Protein AF-A0A8H7IUU9-F1 (afdb_monomer_lite)

Secondary structure (DSSP, 8-state):
-----------------HHHHHHHHHHHHHTT-S-------------PPPP---------------------------------PPPPPP---PEEEEEEEEETTEEEEEE---S---TTT--HHHHHHHHHHHHHHHHHH---SGGGHHHHHHHHHHHHHHTS-HHHHHHHHSPP--HHHHHHHHTT-S-EEEEE-TTTS-HHHHHHHHHHHHHTTHHHHHHHHHHHHHHHHHHGGGGG-SSS--HHHHHHHHHHHHHHHHHHHHHHHHHHHHTT-SEEEE-HHHHHHHHHHHHSSSHHHHHHSPPPPHHHHHHHHHHHHHHTTTTTS--B-S-TTHHHHHHHHHT-HHHHHHHHHHHHHHHHHHHHHHHHHHHHHHHHHHHHSSTT--TTTSS-HHHHHHHHHHHHHHHHHHHHHHHHHHTT-

Organism: NCBI:txid205686

Foldseek 3Di:
DDDDDDDDDDDDDDDDDPVVVVVVVVVVVVVVDDDDDDDDDDDDDDDDDDDDDDDDDDDDDDDDDDDDDDDDDDDDDDDDDDDDDDDPDPPLDAKEWEWEPQWLPDTFIATDDDPDPDPVPDDPVRVVVVVVVVVLVVLCVDPPAVPSVSVVLSVVVVVVVLPPALLLVNLLNADFDDPVVLVCLVVVSHAYEYEYACLSDPPVCPLVNLLCSLPVCLVVLVVLLVVLVVCLVVLVVCCPDPRHHSSVNVVSVVSNVSSVSSNRSSPVSVSQSVSVDDDYDYDPLNLQLLLLCQVDVDLVCSVVDDGDDPVSSNVSSVVSCVVCVNVVATGGSGDLSSLVVVCVSVVNVVSSVSSNSNNVVSVVVNVVVVVVVVVVQVVQCVVVVHNPAGPVRPDPPVVVVVVVVVVVVVVVVVVVVVVVVVVVD

Sequence (425 aa):
MGAAKQAWPTRAGGRLSKVELLKALHSDVIARLAPVGTVRTALQLRTPIPALASAVTAPAIVKNLPRHRLGAKEHVSPSSGLTPASPPAPLQSTMRLFLLPISTRRSLVYCEKLHEKAPKDRSILDKLTLKANETWAAWEKDEKAVGNWKKKVTFYGNHALKRIPYEEWGLKTLPTLTDRRKQDIIDGKAKHEILFPGRYLKQERVTEILTKLAQERQGMHRSKLIWSVVIMPFTAPFMLVPVIPNLPFFYVLYRAWSHWKALTGSKYLEFLLKHNQPKPNPSWALDEAYTAGLMYPTRNISRAAPRPTEEEADKVSGVVHQQTNNESEDVMVLQRWNGKLIAEQFDLPDMEVEIERAVEQVENSIEKKEKLMEQKIEQEKAATGTPDQRAKDALPDHIMHKIHDEAELVAERAKEAHAKEAAKH

InterPro domains:
  IPR018786 Mitochondrial K+-H+ exchange-related [PF10173] (96-273)
  IPR018786 Mitochondrial K+-H+ exchange-related [PTHR28062] (94-370)

Structure (mmCIF, N/CA/C/O backbone):
data_AF-A0A8H7IUU9-F1
#
_entry.id   AF-A0A8H7IUU9-F1
#
loop_
_atom_site.group_PDB
_atom_site.id
_atom_site.type_symbol
_atom_site.label_atom_id
_atom_site.label_alt_id
_atom_site.label_comp_id
_atom_site.label_asym_id
_atom_site.label_entity_id
_atom_site.label_seq_id
_atom_site.pdbx_PDB_ins_code
_atom_site.Cartn_x
_atom_site.Cartn_y
_atom_site.Cartn_z
_atom_site.occupancy
_atom_site.B_iso_or_equiv
_atom_site.auth_seq_id
_atom_site.auth_comp_id
_atom_site.auth_asym_id
_atom_site.auth_atom_id
_atom_site.pdbx_PDB_model_num
ATOM 1 N N . MET A 1 1 ? 6.268 39.629 -66.786 1.00 38.69 1 MET A N 1
ATOM 2 C CA . MET A 1 1 ? 5.569 40.850 -66.322 1.00 38.69 1 MET A CA 1
ATOM 3 C C . MET A 1 1 ? 4.126 40.482 -66.025 1.00 38.69 1 MET A C 1
ATOM 5 O O . MET A 1 1 ? 3.525 39.836 -66.868 1.00 38.69 1 MET A O 1
ATOM 9 N N . GLY A 1 2 ? 3.600 40.849 -64.854 1.00 31.50 2 GLY A N 1
ATOM 10 C CA . GLY A 1 2 ? 2.181 40.667 -64.514 1.00 31.50 2 GLY A CA 1
ATOM 11 C C . GLY A 1 2 ? 1.964 40.094 -63.116 1.00 31.50 2 GLY A C 1
ATOM 12 O O . GLY A 1 2 ? 1.909 38.884 -62.941 1.00 31.50 2 GLY A O 1
ATOM 13 N N . ALA A 1 3 ? 1.875 40.979 -62.126 1.00 34.16 3 ALA A N 1
ATOM 14 C CA . ALA A 1 3 ? 1.545 40.668 -60.742 1.00 34.16 3 ALA A CA 1
ATOM 15 C C . ALA A 1 3 ? 0.029 40.493 -60.552 1.00 34.16 3 ALA A C 1
ATOM 17 O O . ALA A 1 3 ? -0.749 41.247 -61.131 1.00 34.16 3 ALA A O 1
ATOM 18 N N . ALA A 1 4 ? -0.379 39.597 -59.652 1.00 30.77 4 ALA A N 1
ATOM 19 C CA . ALA A 1 4 ? -1.691 39.649 -59.011 1.00 30.77 4 ALA A CA 1
ATOM 20 C C . ALA A 1 4 ? -1.559 39.203 -57.547 1.00 30.77 4 ALA A C 1
ATOM 22 O O . ALA A 1 4 ? -1.267 38.049 -57.242 1.00 30.77 4 ALA A O 1
ATOM 23 N N . LYS A 1 5 ? -1.725 40.177 -56.648 1.00 37.88 5 LYS A N 1
ATOM 24 C CA . LYS A 1 5 ? -1.805 40.023 -55.193 1.00 37.88 5 LYS A CA 1
ATOM 25 C C . LYS A 1 5 ? -3.133 39.347 -54.830 1.00 37.88 5 LYS A C 1
ATOM 27 O O . LYS A 1 5 ? -4.173 39.795 -55.302 1.00 37.88 5 LYS A O 1
ATOM 32 N N . GLN A 1 6 ? -3.115 38.371 -53.923 1.00 31.78 6 GLN A N 1
ATOM 33 C CA . GLN A 1 6 ? -4.290 38.027 -53.118 1.00 31.78 6 GLN A CA 1
ATOM 34 C C . GLN A 1 6 ? -3.985 38.277 -51.643 1.00 31.78 6 GLN A C 1
ATOM 36 O O . GLN A 1 6 ? -2.957 37.864 -51.109 1.00 31.78 6 GLN A O 1
ATOM 41 N N . ALA A 1 7 ? -4.866 39.074 -51.048 1.00 29.95 7 ALA A N 1
ATOM 42 C CA . ALA A 1 7 ? -4.756 39.668 -49.734 1.00 29.95 7 ALA A CA 1
ATOM 43 C C . ALA A 1 7 ? -5.131 38.678 -48.625 1.00 29.95 7 ALA A C 1
ATOM 45 O O . ALA A 1 7 ? -6.061 37.887 -48.761 1.00 29.95 7 ALA A O 1
ATOM 46 N N . TRP A 1 8 ? -4.425 38.783 -47.503 1.00 26.30 8 TRP A N 1
ATOM 47 C CA . TRP A 1 8 ? -4.812 38.182 -46.232 1.00 26.30 8 TRP A CA 1
ATOM 48 C C . TRP A 1 8 ? -5.931 39.015 -45.593 1.00 26.30 8 TRP A C 1
ATOM 50 O O . TRP A 1 8 ? -5.813 40.243 -45.575 1.00 26.30 8 TRP A O 1
ATOM 60 N N . PRO A 1 9 ? -6.984 38.405 -45.021 1.00 31.05 9 PRO A N 1
ATOM 61 C CA . PRO A 1 9 ? -7.941 39.151 -44.226 1.00 31.05 9 PRO A CA 1
ATOM 62 C C . PRO A 1 9 ? -7.346 39.439 -42.843 1.00 31.05 9 PRO A C 1
ATOM 64 O O . PRO A 1 9 ? -7.138 38.549 -42.019 1.00 31.05 9 PRO A O 1
ATOM 67 N N . THR A 1 10 ? -7.101 40.717 -42.585 1.00 37.69 10 THR A N 1
ATOM 68 C CA . THR A 1 10 ? -6.959 41.299 -41.252 1.00 37.69 10 THR A CA 1
ATOM 69 C C . THR A 1 10 ? -8.236 41.026 -40.456 1.00 37.69 10 THR A C 1
ATOM 71 O O . THR A 1 10 ? -9.319 41.461 -40.850 1.00 37.69 10 THR A O 1
ATOM 74 N N . ARG A 1 11 ? -8.132 40.325 -39.319 1.00 32.38 11 ARG A N 1
ATOM 75 C CA . ARG A 1 11 ? -9.240 40.198 -38.362 1.00 32.38 11 ARG A CA 1
ATOM 76 C C . ARG A 1 11 ? -8.805 40.612 -36.960 1.00 32.38 11 ARG A C 1
ATOM 78 O O . ARG A 1 11 ? -7.827 40.112 -36.418 1.00 32.38 11 ARG A O 1
ATOM 85 N N . ALA A 1 12 ? -9.575 41.576 -36.467 1.00 32.44 12 ALA A N 1
ATOM 86 C CA . ALA A 1 12 ? -9.618 42.220 -35.166 1.00 32.44 12 ALA A CA 1
ATOM 87 C C . ALA A 1 12 ? -9.084 41.413 -33.971 1.00 32.44 12 ALA A C 1
ATOM 89 O O . ALA A 1 12 ? -9.418 40.246 -33.769 1.00 32.44 12 ALA A O 1
ATOM 90 N N . GLY A 1 13 ? -8.319 42.110 -33.129 1.00 40.31 13 GLY A N 1
ATOM 91 C CA . GLY A 1 13 ? -7.911 41.645 -31.815 1.00 40.31 13 GLY A CA 1
ATOM 92 C C . GLY A 1 13 ? -9.108 41.466 -30.883 1.00 40.31 13 GLY A C 1
ATOM 93 O O . GLY A 1 13 ? -9.744 42.432 -30.474 1.00 40.31 13 GLY A O 1
ATOM 94 N N . GLY A 1 14 ? -9.359 40.216 -30.512 1.00 37.16 14 GLY A N 1
ATOM 95 C CA . GLY A 1 14 ? -10.137 39.820 -29.347 1.00 37.16 14 GLY A CA 1
ATOM 96 C C . GLY A 1 14 ? -9.341 38.750 -28.611 1.00 37.16 14 GLY A C 1
ATOM 97 O O . GLY A 1 14 ? -8.992 37.721 -29.186 1.00 37.16 14 GLY A O 1
ATOM 98 N N . ARG A 1 15 ? -8.970 39.016 -27.358 1.00 42.84 15 ARG A N 1
ATOM 99 C CA . ARG A 1 15 ? -8.184 38.100 -26.527 1.00 42.84 15 ARG A CA 1
ATOM 100 C C . ARG A 1 15 ? -9.102 36.949 -26.092 1.00 42.84 15 ARG A C 1
ATOM 102 O O . ARG A 1 15 ? -9.848 37.102 -25.134 1.00 42.84 15 ARG A O 1
ATOM 109 N N . LEU A 1 16 ? -9.072 35.830 -26.819 1.00 46.91 16 LEU A N 1
ATOM 110 C CA . LEU A 1 16 ? -9.820 34.617 -26.466 1.00 46.91 16 LEU A CA 1
ATOM 111 C C . LEU A 1 16 ? -9.411 34.129 -25.072 1.00 46.91 16 LEU A C 1
ATOM 113 O O . LEU A 1 16 ? -8.223 34.075 -24.735 1.00 46.91 16 LEU A O 1
ATOM 117 N N . SER A 1 17 ? -10.398 33.780 -24.251 1.00 56.88 17 SER A N 1
ATOM 118 C CA . SER A 1 17 ? -10.149 33.279 -22.900 1.00 56.88 17 SER A CA 1
ATOM 119 C C . SER A 1 17 ? -9.557 31.861 -22.955 1.00 56.88 17 SER A C 1
ATOM 121 O O . SER A 1 17 ? -9.842 31.083 -23.868 1.00 56.88 17 SER A O 1
ATOM 123 N N . LYS A 1 18 ? -8.747 31.473 -21.954 1.00 46.78 18 LYS A N 1
ATOM 124 C CA . LYS A 1 18 ? -8.151 30.118 -21.860 1.00 46.78 18 LYS A CA 1
ATOM 125 C C . LYS A 1 18 ? -9.188 28.990 -21.983 1.00 46.78 18 LYS A C 1
ATOM 127 O O . LYS A 1 18 ? -8.843 27.899 -22.426 1.00 46.78 18 LYS A O 1
ATOM 132 N N . VAL A 1 19 ? -10.441 29.254 -21.612 1.00 48.69 19 VAL A N 1
ATOM 133 C CA . VAL A 1 19 ? -11.549 28.291 -21.666 1.00 48.69 19 VAL A CA 1
ATOM 134 C C . VAL A 1 19 ? -11.991 28.017 -23.107 1.00 48.69 19 VAL A C 1
ATOM 136 O O . VAL A 1 19 ? -12.307 26.878 -23.440 1.00 48.69 19 VAL A O 1
ATOM 139 N N . GLU A 1 20 ? -11.958 29.015 -23.989 1.00 47.06 20 GLU A N 1
ATOM 140 C CA . GLU A 1 20 ? -12.340 28.860 -25.401 1.00 47.06 20 GLU A CA 1
ATOM 141 C C . GLU A 1 20 ? -11.256 28.141 -26.210 1.00 47.06 20 GLU A C 1
ATOM 143 O O . GLU A 1 20 ? -11.569 27.284 -27.034 1.00 47.06 20 GLU A O 1
ATOM 148 N N . LEU A 1 21 ? -9.982 28.388 -25.889 1.00 45.84 21 LEU A N 1
ATOM 149 C CA . LEU A 1 21 ? -8.843 27.635 -26.428 1.00 45.84 21 LEU A CA 1
ATOM 150 C C . LEU A 1 21 ? -8.890 26.152 -26.022 1.00 45.84 21 LEU A C 1
ATOM 152 O O . LEU A 1 21 ? -8.619 25.275 -26.842 1.00 45.84 21 LEU A O 1
ATOM 156 N N . LEU A 1 22 ? -9.295 25.860 -24.782 1.00 41.22 22 LEU A N 1
ATOM 157 C CA . LEU A 1 22 ? -9.489 24.491 -24.294 1.00 41.22 22 LEU A CA 1
ATOM 158 C C . LEU A 1 22 ? -10.688 23.796 -24.950 1.00 41.22 22 LEU A C 1
ATOM 160 O O . LEU A 1 22 ? -10.595 22.609 -25.244 1.00 41.22 22 LEU A O 1
ATOM 164 N N . LYS A 1 23 ? -11.783 24.516 -25.230 1.00 42.66 23 LYS A N 1
ATOM 165 C CA . LYS A 1 23 ? -12.945 23.969 -25.952 1.00 42.66 23 LYS A CA 1
ATOM 166 C C . LYS A 1 23 ? -12.630 23.671 -27.424 1.00 42.66 23 LYS A C 1
ATOM 168 O O . LYS A 1 23 ? -13.038 22.622 -27.916 1.00 42.66 23 LYS A O 1
ATOM 173 N N . ALA A 1 24 ? -11.852 24.525 -28.092 1.00 42.91 24 ALA A N 1
ATOM 174 C CA . ALA A 1 24 ? -11.412 24.297 -29.471 1.00 42.91 24 ALA A CA 1
ATOM 175 C C . ALA A 1 24 ? -10.480 23.073 -29.591 1.00 42.91 24 ALA A C 1
ATOM 177 O O . ALA A 1 24 ? -10.684 22.224 -30.456 1.00 42.91 24 ALA A O 1
ATOM 178 N N . LEU A 1 25 ? -9.529 22.913 -28.660 1.00 40.50 25 LEU A N 1
ATOM 179 C CA . LEU A 1 25 ? -8.649 21.737 -28.597 1.00 40.50 25 LEU A CA 1
ATOM 180 C C . LEU A 1 25 ? -9.401 20.440 -28.251 1.00 40.50 25 LEU A C 1
ATOM 182 O O . LEU A 1 25 ? -9.040 19.377 -28.749 1.00 40.50 25 LEU A O 1
ATOM 186 N N . HIS A 1 26 ? -10.454 20.507 -27.430 1.00 40.34 26 HIS A N 1
ATOM 187 C CA . HIS A 1 26 ? -11.265 19.331 -27.095 1.00 40.34 26 HIS A CA 1
ATOM 188 C C . HIS A 1 26 ? -12.123 18.859 -28.281 1.00 40.34 26 HIS A C 1
ATOM 190 O O . HIS A 1 26 ? -12.257 17.656 -28.496 1.00 40.34 26 HIS A O 1
ATOM 196 N N . SER A 1 27 ? -12.665 19.791 -29.074 1.00 39.28 27 SER A N 1
ATOM 197 C CA . SER A 1 27 ? -13.490 19.485 -30.252 1.00 39.28 27 SER A CA 1
ATOM 198 C C . SER A 1 27 ? -12.691 18.796 -31.366 1.00 39.28 27 SER A C 1
ATOM 200 O O . SER A 1 27 ? -13.155 17.806 -31.930 1.00 39.28 27 SER A O 1
ATOM 202 N N . ASP A 1 28 ? -11.467 19.256 -31.644 1.00 35.97 28 ASP A N 1
ATOM 203 C CA . ASP A 1 28 ? -10.616 18.680 -32.700 1.00 35.97 28 ASP A CA 1
ATOM 204 C C . ASP A 1 28 ? -10.069 17.285 -32.352 1.00 35.97 28 ASP A C 1
ATOM 206 O O . ASP A 1 28 ? -9.815 16.467 -33.239 1.00 35.97 28 ASP A O 1
ATOM 210 N N . VAL A 1 29 ? -9.915 16.982 -31.058 1.00 37.00 29 VAL A N 1
ATOM 211 C CA . VAL A 1 29 ? -9.487 15.655 -30.584 1.00 37.00 29 VAL A CA 1
ATOM 212 C C . VAL A 1 29 ? -10.639 14.648 -30.633 1.00 37.00 29 VAL A C 1
ATOM 214 O O . VAL A 1 29 ? -10.416 13.484 -30.968 1.00 37.00 29 VAL A O 1
ATOM 217 N N . ILE A 1 30 ? -11.874 15.087 -30.373 1.00 36.03 30 ILE A N 1
ATOM 218 C CA . ILE A 1 30 ? -13.068 14.231 -30.442 1.00 36.03 30 ILE A CA 1
ATOM 219 C C . ILE A 1 30 ? -13.461 13.942 -31.902 1.00 36.03 30 ILE A C 1
ATOM 221 O O . ILE A 1 30 ? -13.838 12.815 -32.216 1.00 36.03 30 ILE A O 1
ATOM 225 N N . ALA A 1 31 ? -13.275 14.891 -32.826 1.00 34.00 31 ALA A N 1
ATOM 226 C CA . ALA A 1 31 ? -13.573 14.690 -34.250 1.00 34.00 31 ALA A CA 1
ATOM 227 C C . ALA A 1 31 ? -12.638 13.686 -34.965 1.00 34.00 31 ALA A C 1
ATOM 229 O O . ALA A 1 31 ? -12.952 13.228 -36.062 1.00 34.00 31 ALA A O 1
ATOM 230 N N . ARG A 1 32 ? -11.502 13.309 -34.357 1.00 35.53 32 ARG A N 1
ATOM 231 C CA . ARG A 1 32 ? -10.533 12.347 -34.923 1.00 35.53 32 ARG A CA 1
ATOM 232 C C . ARG A 1 32 ? -10.661 10.918 -34.385 1.00 35.53 32 ARG A C 1
ATOM 234 O O . ARG A 1 32 ? -9.835 10.075 -34.729 1.00 35.53 32 ARG A O 1
ATOM 241 N N . LEU A 1 33 ? -11.670 10.622 -33.562 1.00 34.47 33 LEU A N 1
ATOM 242 C CA . LEU A 1 33 ? -11.835 9.310 -32.929 1.00 34.47 33 LEU A CA 1
ATOM 243 C C . LEU A 1 33 ? -13.254 8.746 -33.116 1.00 34.47 33 LEU A C 1
ATOM 245 O O . LEU A 1 33 ? -14.050 8.724 -32.184 1.00 34.47 33 LEU A O 1
ATOM 249 N N . ALA A 1 34 ? -13.543 8.233 -34.317 1.00 29.06 34 ALA A N 1
ATOM 250 C CA . ALA A 1 34 ? -14.611 7.258 -34.596 1.00 29.06 34 ALA A CA 1
ATOM 251 C C . ALA A 1 34 ? -14.269 6.477 -35.900 1.00 29.06 34 ALA A C 1
ATOM 253 O O . ALA A 1 34 ? -13.427 6.941 -36.667 1.00 29.06 34 ALA A O 1
ATOM 254 N N . PRO A 1 35 ? -14.791 5.256 -36.133 1.00 40.00 35 PRO A N 1
ATOM 255 C CA . PRO A 1 35 ? -13.982 4.038 -36.127 1.00 40.00 35 PRO A CA 1
ATOM 256 C C . PRO A 1 35 ? -13.711 3.472 -37.529 1.00 40.00 35 PRO A C 1
ATOM 258 O O . PRO A 1 35 ? -14.580 3.480 -38.395 1.00 40.00 35 PRO A O 1
ATOM 261 N N . VAL A 1 36 ? -12.533 2.875 -37.729 1.00 30.84 36 VAL A N 1
ATOM 262 C CA . VAL A 1 36 ? -12.233 2.082 -38.931 1.00 30.84 36 VAL A CA 1
ATOM 263 C C . VAL A 1 36 ? -11.825 0.670 -38.522 1.00 30.84 36 VAL A C 1
ATOM 265 O O . VAL A 1 36 ? -10.757 0.451 -37.961 1.00 30.84 36 VAL A O 1
ATOM 268 N N . GLY A 1 37 ? -12.725 -0.270 -38.815 1.00 27.09 37 GLY A N 1
ATOM 269 C CA . GLY A 1 37 ? -12.422 -1.421 -39.664 1.00 27.09 37 GLY A CA 1
ATOM 270 C C . GLY A 1 37 ? -11.444 -2.472 -39.144 1.00 27.09 37 GLY A C 1
ATOM 271 O O . GLY A 1 37 ? -10.230 -2.331 -39.230 1.00 27.09 37 GLY A O 1
ATOM 272 N N . THR A 1 38 ? -12.018 -3.600 -38.739 1.00 30.88 38 THR A N 1
ATOM 273 C CA . THR A 1 38 ? -11.440 -4.947 -38.691 1.00 30.88 38 THR A CA 1
ATOM 274 C C . THR A 1 38 ? -10.398 -5.217 -39.785 1.00 30.88 38 THR A C 1
ATOM 276 O O . THR A 1 38 ? -10.746 -5.272 -40.961 1.00 30.88 38 THR A O 1
ATOM 279 N N . VAL A 1 39 ? -9.155 -5.527 -39.399 1.00 26.92 39 VAL A N 1
ATOM 280 C CA . VAL A 1 39 ? -8.237 -6.321 -40.232 1.00 26.92 39 VAL A CA 1
ATOM 281 C C . VAL A 1 39 ? -7.578 -7.390 -39.368 1.00 26.92 39 VAL A C 1
ATOM 283 O O . VAL A 1 39 ? -6.840 -7.123 -38.421 1.00 26.92 39 VAL A O 1
ATOM 286 N N . ARG A 1 40 ? -7.911 -8.631 -39.709 1.00 29.67 40 ARG A N 1
ATOM 287 C CA . ARG A 1 40 ? -7.372 -9.876 -39.180 1.00 29.67 40 ARG A CA 1
ATOM 288 C C . ARG A 1 40 ? -6.117 -10.205 -39.985 1.00 29.67 40 ARG A C 1
ATOM 290 O O . ARG A 1 40 ? -6.247 -10.615 -41.132 1.00 29.67 40 ARG A O 1
ATOM 297 N N . THR A 1 41 ? -4.936 -10.099 -39.381 1.00 25.69 41 THR A N 1
ATOM 298 C CA . THR A 1 41 ? -3.716 -10.668 -39.969 1.00 25.69 41 THR A CA 1
ATOM 299 C C . THR A 1 41 ? -2.896 -11.350 -38.887 1.00 25.69 41 THR A C 1
ATOM 301 O O . THR A 1 41 ? -2.405 -10.725 -37.950 1.00 25.69 41 THR A O 1
ATOM 304 N N . ALA A 1 42 ? -2.803 -12.670 -39.010 1.00 28.34 42 ALA A N 1
ATOM 305 C CA . ALA A 1 42 ? -1.889 -13.503 -38.258 1.00 28.34 42 ALA A CA 1
ATOM 306 C C . ALA A 1 42 ? -0.445 -13.176 -38.660 1.00 28.34 42 ALA A C 1
ATOM 308 O O . ALA A 1 42 ? -0.135 -13.124 -39.847 1.00 28.34 42 ALA A O 1
ATOM 309 N N . LEU A 1 43 ? 0.443 -13.022 -37.678 1.00 25.06 43 LEU A N 1
ATOM 310 C CA . LEU A 1 43 ? 1.877 -13.134 -37.907 1.00 25.06 43 LEU A CA 1
ATOM 311 C C . LEU A 1 43 ? 2.513 -13.864 -36.722 1.00 25.06 43 LEU A C 1
ATOM 313 O O . LEU A 1 43 ? 2.716 -13.311 -35.642 1.00 25.06 43 LEU A O 1
ATOM 317 N N . GLN A 1 44 ? 2.780 -15.150 -36.938 1.00 28.81 44 GLN A N 1
ATOM 318 C CA . GLN A 1 44 ? 3.748 -15.908 -36.162 1.00 28.81 44 GLN A CA 1
ATOM 319 C C . GLN A 1 44 ? 5.127 -15.290 -36.399 1.00 28.81 44 GLN A C 1
ATOM 321 O O . GLN A 1 44 ? 5.611 -15.310 -37.526 1.00 28.81 44 GLN A O 1
ATOM 326 N N . LEU A 1 45 ? 5.786 -14.804 -35.349 1.00 25.84 45 LEU A N 1
ATOM 327 C CA . LEU A 1 45 ? 7.234 -14.622 -35.357 1.00 25.84 45 LEU A CA 1
ATOM 328 C C . LEU A 1 45 ? 7.815 -15.199 -34.071 1.00 25.84 45 LEU A C 1
ATOM 330 O O . LEU A 1 45 ? 7.563 -14.750 -32.955 1.00 25.84 45 LEU A O 1
ATOM 334 N N . ARG A 1 46 ? 8.557 -16.277 -34.292 1.00 26.00 46 ARG A N 1
ATOM 335 C CA . ARG A 1 46 ? 9.279 -17.104 -33.345 1.00 26.00 46 ARG A CA 1
ATOM 336 C C . ARG A 1 46 ? 10.752 -16.744 -33.503 1.00 26.00 46 ARG A C 1
ATOM 338 O O . ARG A 1 46 ? 11.389 -17.339 -34.355 1.00 26.00 46 ARG A O 1
ATOM 345 N N . THR A 1 47 ? 11.289 -15.817 -32.711 1.00 27.17 47 THR A N 1
ATOM 346 C CA . THR A 1 47 ? 12.742 -15.695 -32.468 1.00 27.17 47 THR A CA 1
ATOM 347 C C . THR A 1 47 ? 13.031 -14.953 -31.151 1.00 27.17 47 THR A C 1
ATOM 349 O O . THR A 1 47 ? 12.255 -14.086 -30.747 1.00 27.17 47 THR A O 1
ATOM 352 N N . PRO A 1 48 ? 14.110 -15.326 -30.434 1.00 27.38 48 PRO A N 1
ATOM 353 C CA . PRO A 1 48 ? 14.404 -14.853 -29.082 1.00 27.38 48 PRO A CA 1
ATOM 354 C C . PRO A 1 48 ? 15.085 -13.475 -29.060 1.00 27.38 48 PRO A C 1
ATOM 356 O O . PRO A 1 48 ? 15.933 -13.164 -29.892 1.00 27.38 48 PRO A O 1
ATOM 359 N N . ILE A 1 49 ? 14.738 -12.673 -28.052 1.00 27.45 49 ILE A N 1
ATOM 360 C CA . ILE A 1 49 ? 15.361 -11.379 -27.740 1.00 27.45 49 ILE A CA 1
ATOM 361 C C . ILE A 1 49 ? 16.788 -11.624 -27.206 1.00 27.45 49 ILE A C 1
ATOM 363 O O . ILE A 1 49 ? 16.944 -12.445 -26.297 1.00 27.45 49 ILE A O 1
ATOM 367 N N . PRO A 1 50 ? 17.828 -10.931 -27.711 1.00 27.69 50 PRO A N 1
ATOM 368 C CA . PRO A 1 50 ? 19.191 -11.101 -27.230 1.00 27.69 50 PRO A CA 1
ATOM 369 C C . PRO A 1 50 ? 19.377 -10.455 -25.853 1.00 27.69 50 PRO A C 1
ATOM 371 O O . PRO A 1 50 ? 18.962 -9.324 -25.596 1.00 27.69 50 PRO A O 1
ATOM 374 N N . ALA A 1 51 ? 20.032 -11.200 -24.965 1.00 26.42 51 ALA A N 1
ATOM 375 C CA . ALA A 1 51 ? 20.478 -10.736 -23.664 1.00 26.42 51 ALA A CA 1
ATOM 376 C C . ALA A 1 51 ? 21.612 -9.711 -23.826 1.00 26.42 51 ALA A C 1
ATOM 378 O O . ALA A 1 51 ? 22.678 -10.032 -24.347 1.00 26.42 51 ALA A O 1
ATOM 379 N N . LEU A 1 52 ? 21.404 -8.490 -23.333 1.00 27.16 52 LEU A N 1
ATOM 380 C CA . LEU A 1 52 ? 22.479 -7.525 -23.112 1.00 27.16 52 LEU A CA 1
ATOM 381 C C . LEU A 1 52 ? 23.167 -7.857 -21.784 1.00 27.16 52 LEU A C 1
ATOM 383 O O . LEU A 1 52 ? 22.727 -7.452 -20.708 1.00 27.16 52 LEU A O 1
ATOM 387 N N . ALA A 1 53 ? 24.239 -8.639 -21.884 1.00 24.12 53 ALA A N 1
ATOM 388 C CA . ALA A 1 53 ? 25.233 -8.826 -20.841 1.00 24.12 53 ALA A CA 1
ATOM 389 C C . ALA A 1 53 ? 26.432 -7.903 -21.113 1.00 24.12 53 ALA A C 1
ATOM 391 O O . ALA A 1 53 ? 27.026 -7.971 -22.181 1.00 24.12 53 ALA A O 1
ATOM 392 N N . SER A 1 54 ? 26.797 -7.090 -20.122 1.00 27.75 54 SER A N 1
ATOM 393 C CA . SER A 1 54 ? 28.141 -6.524 -19.928 1.00 27.75 54 SER A CA 1
ATOM 394 C C . SER A 1 54 ? 28.359 -6.468 -18.411 1.00 27.75 54 SER A C 1
ATOM 396 O O . SER A 1 54 ? 27.561 -5.874 -17.692 1.00 27.75 54 SER A O 1
ATOM 398 N N . ALA A 1 55 ? 29.190 -7.349 -17.853 1.00 23.69 55 ALA A N 1
ATOM 399 C CA . ALA A 1 55 ? 30.649 -7.242 -17.740 1.00 23.69 55 ALA A CA 1
ATOM 400 C C . ALA A 1 55 ? 31.076 -6.363 -16.549 1.00 23.69 55 ALA A C 1
ATOM 402 O O . ALA A 1 55 ? 31.285 -5.167 -16.698 1.00 23.69 55 ALA A O 1
ATOM 403 N N . VAL A 1 56 ? 31.233 -6.991 -15.376 1.00 25.64 56 VAL A N 1
ATOM 404 C CA . VAL A 1 56 ? 32.216 -6.595 -14.351 1.00 25.64 56 VAL A CA 1
ATOM 405 C C . VAL A 1 56 ? 32.773 -7.879 -13.734 1.00 25.64 56 VAL A C 1
ATOM 407 O O . VAL A 1 56 ? 32.022 -8.754 -13.300 1.00 25.64 56 VAL A O 1
ATOM 410 N N . THR A 1 57 ? 34.096 -7.984 -13.755 1.00 24.52 57 THR A N 1
ATOM 411 C CA . THR A 1 57 ? 34.900 -9.168 -13.452 1.00 24.52 57 THR A CA 1
ATOM 412 C C . THR A 1 57 ? 35.520 -9.080 -12.049 1.00 24.52 57 THR A C 1
ATOM 414 O O . THR A 1 57 ? 36.113 -8.059 -11.721 1.00 24.52 57 THR A O 1
ATOM 417 N N . ALA A 1 58 ? 35.449 -10.214 -11.327 1.00 23.25 58 ALA A N 1
ATOM 418 C CA . ALA A 1 58 ? 36.357 -10.757 -10.287 1.00 23.25 58 ALA A CA 1
ATOM 419 C C . ALA A 1 58 ? 36.419 -10.146 -8.858 1.00 23.25 58 ALA A C 1
ATOM 421 O O . ALA A 1 58 ? 36.071 -8.984 -8.673 1.00 23.25 58 ALA A O 1
ATOM 422 N N . PRO A 1 59 ? 36.962 -10.878 -7.843 1.00 31.41 59 PRO A N 1
ATOM 423 C CA . PRO A 1 59 ? 37.174 -12.332 -7.714 1.00 31.41 59 PRO A CA 1
ATOM 424 C C . PRO A 1 59 ? 36.559 -12.952 -6.436 1.00 31.41 59 PRO A C 1
ATOM 426 O O . PRO A 1 59 ? 36.322 -12.295 -5.426 1.00 31.41 59 PRO A O 1
ATOM 429 N N . ALA A 1 60 ? 36.381 -14.275 -6.469 1.00 26.05 60 ALA A N 1
ATOM 430 C CA . ALA A 1 60 ? 36.195 -15.101 -5.282 1.00 26.05 60 ALA A CA 1
ATOM 431 C C . ALA A 1 60 ? 37.540 -15.312 -4.565 1.00 26.05 60 ALA A C 1
ATOM 433 O O . ALA A 1 60 ? 38.518 -15.712 -5.196 1.00 26.05 60 ALA A O 1
ATOM 434 N N . ILE A 1 61 ? 37.570 -15.108 -3.247 1.00 23.95 61 ILE A N 1
ATOM 435 C CA . ILE A 1 61 ? 38.645 -15.582 -2.369 1.00 23.95 61 ILE A CA 1
ATOM 436 C C . ILE A 1 61 ? 37.998 -16.424 -1.267 1.00 23.95 61 ILE A C 1
ATOM 438 O O . ILE A 1 61 ? 37.277 -15.918 -0.412 1.00 23.95 61 ILE A O 1
ATOM 442 N N . VAL A 1 62 ? 38.270 -17.727 -1.314 1.00 27.08 62 VAL A N 1
ATOM 443 C CA . VAL A 1 62 ? 38.071 -18.692 -0.229 1.00 27.08 62 VAL A CA 1
ATOM 444 C C . VAL A 1 62 ? 39.457 -19.161 0.204 1.00 27.08 62 VAL A C 1
ATOM 446 O O . VAL A 1 62 ? 40.231 -19.592 -0.649 1.00 27.08 62 VAL A O 1
ATOM 449 N N . LYS A 1 63 ? 39.744 -19.090 1.510 1.00 26.73 63 LYS A N 1
ATOM 450 C CA . LYS A 1 63 ? 40.681 -19.926 2.298 1.00 26.73 63 LYS A CA 1
ATOM 451 C C . LYS A 1 63 ? 40.520 -19.501 3.772 1.00 26.73 63 LYS A C 1
ATOM 453 O O . LYS A 1 63 ? 40.740 -18.344 4.092 1.00 26.73 63 LYS A O 1
ATOM 458 N N . ASN A 1 64 ? 39.827 -20.306 4.582 1.00 25.86 64 ASN A N 1
ATOM 459 C CA . ASN A 1 64 ? 40.365 -21.327 5.503 1.00 25.86 64 ASN A CA 1
ATOM 460 C C . ASN A 1 64 ? 41.077 -20.753 6.737 1.00 25.86 64 ASN A C 1
ATOM 462 O O . ASN A 1 64 ? 42.104 -20.115 6.567 1.00 25.86 64 ASN A O 1
ATOM 466 N N . LEU A 1 65 ? 40.592 -21.100 7.941 1.00 26.77 65 LEU A N 1
ATOM 467 C CA . LEU A 1 65 ? 41.380 -21.446 9.145 1.00 26.77 65 LEU A CA 1
ATOM 468 C C . LEU A 1 65 ? 40.445 -22.060 10.239 1.00 26.77 65 LEU A C 1
ATOM 470 O O . LEU A 1 65 ? 39.231 -22.034 10.045 1.00 26.77 65 LEU A O 1
ATOM 474 N N . PRO A 1 66 ? 40.936 -22.733 11.305 1.00 31.48 66 PRO A N 1
ATOM 475 C CA . PRO A 1 66 ? 40.859 -24.191 11.420 1.00 31.48 66 PRO A CA 1
ATOM 476 C C . PRO A 1 66 ? 40.037 -24.720 12.615 1.00 31.48 66 PRO A C 1
ATOM 478 O O . PRO A 1 66 ? 39.762 -24.028 13.592 1.00 31.48 66 PRO A O 1
ATOM 481 N N . ARG A 1 67 ? 39.708 -26.018 12.547 1.00 27.94 67 ARG A N 1
ATOM 482 C CA . ARG A 1 67 ? 39.214 -26.833 13.669 1.00 27.94 67 ARG A CA 1
ATOM 483 C C . ARG A 1 67 ? 40.345 -27.121 14.658 1.00 27.94 67 ARG A C 1
ATOM 485 O O . ARG A 1 67 ? 41.350 -27.701 14.256 1.00 27.94 67 ARG A O 1
ATOM 492 N N . HIS A 1 68 ? 40.105 -26.872 15.944 1.00 30.12 68 HIS A N 1
ATOM 493 C CA . HIS A 1 68 ? 40.781 -27.579 17.030 1.00 30.12 68 HIS A CA 1
ATOM 494 C C . HIS A 1 68 ? 39.801 -28.514 17.741 1.00 30.12 68 HIS A C 1
ATOM 496 O O . HIS A 1 68 ? 38.695 -28.139 18.118 1.00 30.12 68 HIS A O 1
ATOM 502 N N . ARG A 1 69 ? 40.244 -29.764 17.859 1.00 27.88 69 ARG A N 1
ATOM 503 C CA . ARG A 1 69 ? 39.628 -30.891 18.551 1.00 27.88 69 ARG A CA 1
ATOM 504 C C . ARG A 1 69 ? 40.412 -31.073 19.853 1.00 27.88 69 ARG A C 1
ATOM 506 O O . ARG A 1 69 ? 41.608 -31.324 19.777 1.00 27.88 69 ARG A O 1
ATOM 513 N N . LEU A 1 70 ? 39.750 -31.008 21.003 1.00 30.98 70 LEU A N 1
ATOM 514 C CA . LEU A 1 70 ? 40.200 -31.639 22.246 1.00 30.98 70 LEU A CA 1
ATOM 515 C C . LEU A 1 70 ? 38.968 -32.252 22.908 1.00 30.98 70 LEU A C 1
ATOM 517 O O . LEU A 1 70 ? 37.928 -31.607 23.009 1.00 30.98 70 LEU A O 1
ATOM 521 N N . GLY A 1 71 ? 39.071 -33.538 23.232 1.00 25.81 71 GLY A N 1
ATOM 522 C CA . GLY A 1 71 ? 37.996 -34.323 23.817 1.00 25.81 71 GLY A CA 1
ATOM 523 C C . GLY A 1 71 ? 38.114 -34.447 25.330 1.00 25.81 71 GLY A C 1
ATOM 524 O O . GLY A 1 71 ? 39.178 -34.225 25.897 1.00 25.81 71 GLY A O 1
ATOM 525 N N . ALA A 1 72 ? 37.026 -34.899 25.943 1.00 29.45 72 ALA A N 1
ATOM 526 C CA . ALA A 1 72 ? 37.035 -35.655 27.185 1.00 29.45 72 ALA A CA 1
ATOM 527 C C . ALA A 1 72 ? 35.808 -36.583 27.194 1.00 29.45 72 ALA A C 1
ATOM 529 O O . ALA A 1 72 ? 34.710 -36.179 26.813 1.00 29.45 72 ALA A O 1
ATOM 530 N N . LYS A 1 73 ? 36.059 -37.846 27.549 1.00 28.64 73 LYS A N 1
ATOM 531 C CA . LYS A 1 73 ? 35.093 -38.912 27.872 1.00 28.64 73 LYS A CA 1
ATOM 532 C C . LYS A 1 73 ? 34.348 -38.516 29.169 1.00 28.64 73 LYS A C 1
ATOM 534 O O . LYS A 1 73 ? 34.883 -37.720 29.925 1.00 28.64 73 LYS A O 1
ATOM 539 N N . GLU A 1 74 ? 33.123 -38.958 29.451 1.00 28.08 74 GLU A N 1
ATOM 540 C CA . GLU A 1 74 ? 32.819 -40.307 29.952 1.00 28.08 74 GLU A CA 1
ATOM 541 C C . GLU A 1 74 ? 31.337 -40.720 29.825 1.00 28.08 74 GLU A C 1
ATOM 543 O O . GLU A 1 74 ? 30.440 -39.920 29.577 1.00 28.08 74 GLU A O 1
ATOM 548 N N . HIS A 1 75 ? 31.161 -42.036 29.962 1.00 28.95 75 HIS A N 1
ATOM 549 C CA . HIS A 1 75 ? 29.988 -42.899 29.817 1.00 28.95 75 HIS A CA 1
ATOM 550 C C . HIS A 1 75 ? 28.804 -42.597 30.749 1.00 28.95 75 HIS A C 1
ATOM 552 O O . HIS A 1 75 ? 29.046 -42.311 31.909 1.00 28.95 75 HIS A O 1
ATOM 558 N N . VAL A 1 76 ? 27.568 -42.866 30.283 1.00 28.14 76 VAL A N 1
ATOM 559 C CA . VAL A 1 76 ? 26.579 -43.817 30.867 1.00 28.14 76 VAL A CA 1
ATOM 560 C C . VAL A 1 76 ? 25.538 -44.184 29.772 1.00 28.14 76 VAL A C 1
ATOM 562 O O . VAL A 1 76 ? 25.209 -43.379 28.908 1.00 28.14 76 VAL A O 1
ATOM 565 N N . SER A 1 77 ? 25.048 -45.425 29.770 1.00 27.73 77 SER A N 1
ATOM 566 C CA . SER A 1 77 ? 23.958 -46.009 28.949 1.00 27.73 77 SER A CA 1
ATOM 567 C C . SER A 1 77 ? 23.096 -46.905 29.871 1.00 27.73 77 SER A C 1
ATOM 569 O O . SER A 1 77 ? 23.607 -47.253 30.935 1.00 27.73 77 SER A O 1
ATOM 571 N N . PRO A 1 78 ? 21.940 -47.479 29.461 1.00 45.53 78 PRO A N 1
ATOM 572 C CA . PRO A 1 78 ? 20.831 -46.973 28.631 1.00 45.53 78 PRO A CA 1
ATOM 573 C C . PRO A 1 78 ? 19.417 -47.372 29.188 1.00 45.53 78 PRO A C 1
ATOM 575 O O . PRO A 1 78 ? 19.287 -47.890 30.293 1.00 45.53 78 PRO A O 1
ATOM 578 N N . SER A 1 79 ? 18.377 -47.221 28.345 1.00 27.70 79 SER A N 1
ATOM 579 C CA . SER A 1 79 ? 16.938 -47.585 28.473 1.00 27.70 79 SER A CA 1
ATOM 580 C C . SER A 1 79 ? 16.043 -46.424 28.945 1.00 27.70 79 SER A C 1
ATOM 582 O O . SER A 1 79 ? 16.366 -45.746 29.906 1.00 27.70 79 SER A O 1
ATOM 584 N N . SER A 1 80 ? 14.928 -46.069 28.300 1.00 30.39 80 SER A N 1
ATOM 585 C CA . SER A 1 80 ? 13.894 -46.908 27.686 1.00 30.39 80 SER A CA 1
ATOM 586 C C . SER A 1 80 ? 12.981 -46.093 26.736 1.00 30.39 80 SER A C 1
ATOM 588 O O . SER A 1 80 ? 12.741 -44.912 26.949 1.00 30.39 80 SER A O 1
ATOM 590 N N . GLY A 1 81 ? 12.513 -46.763 25.673 1.00 32.78 81 GLY A N 1
ATOM 591 C CA . GLY A 1 81 ? 11.288 -46.536 24.884 1.00 32.78 81 GLY A CA 1
ATOM 592 C C . GLY A 1 81 ? 10.801 -45.119 24.546 1.00 32.78 81 GLY A C 1
ATOM 593 O O . GLY A 1 81 ? 10.078 -44.516 25.329 1.00 32.78 81 GLY A O 1
ATOM 594 N N . LEU A 1 82 ? 10.983 -44.695 23.289 1.00 31.55 82 LEU A N 1
ATOM 595 C CA . LEU A 1 82 ? 10.004 -43.838 22.609 1.00 31.55 82 LEU A CA 1
ATOM 596 C C . LEU A 1 82 ? 9.768 -44.311 21.168 1.00 31.55 82 LEU A C 1
ATOM 598 O O . LEU A 1 82 ? 10.682 -44.430 20.356 1.00 31.55 82 LEU A O 1
ATOM 602 N N . THR A 1 83 ? 8.497 -44.580 20.896 1.00 36.38 83 THR A N 1
ATOM 603 C CA . THR A 1 83 ? 7.854 -44.756 19.591 1.00 36.38 83 THR A CA 1
ATOM 604 C C . THR A 1 83 ? 8.300 -43.705 18.566 1.00 36.38 83 THR A C 1
ATOM 606 O O . THR A 1 83 ? 8.376 -42.526 18.921 1.00 36.38 83 THR A O 1
ATOM 609 N N . PRO A 1 84 ? 8.533 -44.068 17.290 1.00 36.78 84 PRO A N 1
ATOM 610 C CA . PRO A 1 84 ? 8.834 -43.085 16.260 1.00 36.78 84 PRO A CA 1
ATOM 611 C C . PRO A 1 84 ? 7.584 -42.245 15.984 1.00 36.78 84 PRO A C 1
ATOM 613 O O . PRO A 1 84 ? 6.572 -42.743 15.491 1.00 36.78 84 PRO A O 1
ATOM 616 N N . ALA A 1 85 ? 7.661 -40.963 16.338 1.00 37.09 85 ALA A N 1
ATOM 617 C CA . ALA A 1 85 ? 6.677 -39.965 15.962 1.00 37.09 85 ALA A CA 1
ATOM 618 C C . ALA A 1 85 ? 6.541 -39.930 14.433 1.00 37.09 85 ALA A C 1
ATOM 620 O O . ALA A 1 85 ? 7.537 -39.873 13.707 1.00 37.09 85 ALA A O 1
ATOM 621 N N . SER A 1 86 ? 5.296 -39.967 13.958 1.00 38.47 86 SER A N 1
ATOM 622 C CA . SER A 1 86 ? 4.946 -39.752 12.558 1.00 38.47 86 SER A CA 1
ATOM 623 C C . SER A 1 86 ? 5.626 -38.487 12.019 1.00 38.47 86 SER A C 1
ATOM 625 O O . SER A 1 86 ? 5.692 -37.484 12.739 1.00 38.47 86 SER A O 1
ATOM 627 N N . PRO A 1 87 ? 6.116 -38.489 10.767 1.00 42.59 87 PRO A N 1
ATOM 628 C CA . PRO A 1 87 ? 6.703 -37.294 10.178 1.00 42.59 87 PRO A CA 1
ATOM 629 C C . PRO A 1 87 ? 5.669 -36.155 10.179 1.00 42.59 87 PRO A C 1
ATOM 631 O O . PRO A 1 87 ? 4.491 -36.411 9.906 1.00 42.59 87 PRO A O 1
ATOM 634 N N . PRO A 1 88 ? 6.070 -34.905 10.482 1.00 39.56 88 PRO A N 1
ATOM 635 C CA . PRO A 1 88 ? 5.153 -33.777 10.440 1.00 39.56 88 PRO A CA 1
ATOM 636 C C . PRO A 1 88 ? 4.573 -33.668 9.030 1.00 39.56 88 PRO A C 1
ATOM 638 O O . PRO A 1 88 ? 5.308 -33.684 8.038 1.00 39.56 88 PRO A O 1
ATOM 641 N N . ALA A 1 89 ? 3.243 -33.586 8.949 1.00 32.38 89 ALA A N 1
ATOM 642 C CA . ALA A 1 89 ? 2.540 -33.337 7.702 1.00 32.38 89 ALA A CA 1
ATOM 643 C C . ALA A 1 89 ? 3.170 -32.121 6.994 1.00 32.38 89 ALA A C 1
ATOM 645 O O . ALA A 1 89 ? 3.526 -31.149 7.669 1.00 32.38 89 ALA A O 1
ATOM 646 N N . PRO A 1 90 ? 3.330 -32.146 5.659 1.00 36.34 90 PRO A N 1
ATOM 647 C CA . PRO A 1 90 ? 3.876 -31.005 4.938 1.00 36.34 90 PRO A CA 1
ATOM 648 C C . PRO A 1 90 ? 3.031 -29.770 5.266 1.00 36.34 90 PRO A C 1
ATOM 650 O O . PRO A 1 90 ? 1.812 -29.804 5.091 1.00 36.34 90 PRO A O 1
ATOM 653 N N . LEU A 1 91 ? 3.676 -28.713 5.780 1.00 37.53 91 LEU A N 1
ATOM 654 C CA . LEU A 1 91 ? 3.044 -27.433 6.103 1.00 37.53 91 LEU A CA 1
ATOM 655 C C . LEU A 1 91 ? 2.175 -26.994 4.918 1.00 37.53 91 LEU A C 1
ATOM 657 O O . LEU A 1 91 ? 2.685 -26.584 3.875 1.00 37.53 91 LEU A O 1
ATOM 661 N N . GLN A 1 92 ? 0.855 -27.095 5.072 1.00 45.19 92 GLN A N 1
ATOM 662 C CA . GLN A 1 92 ? -0.084 -26.450 4.166 1.00 45.19 92 GLN A CA 1
ATOM 663 C C . GLN A 1 92 ? 0.172 -24.952 4.299 1.00 45.19 92 GLN A C 1
ATOM 665 O O . GLN A 1 92 ? -0.118 -24.370 5.340 1.00 45.19 92 GLN A O 1
ATOM 670 N N . SER A 1 93 ? 0.783 -24.340 3.288 1.00 59.22 93 SER A N 1
ATOM 671 C CA . SER A 1 93 ? 1.122 -22.923 3.335 1.00 59.22 93 SER A CA 1
ATOM 672 C C . SER A 1 93 ? -0.162 -22.096 3.250 1.00 59.22 93 SER A C 1
ATOM 674 O O . SER A 1 93 ? -0.678 -21.853 2.156 1.00 59.22 93 SER A O 1
ATOM 676 N N . THR A 1 94 ? -0.711 -21.705 4.397 1.00 75.50 94 THR A N 1
ATOM 677 C CA . THR A 1 94 ? -1.759 -20.690 4.489 1.00 75.50 94 THR A CA 1
ATOM 678 C C . THR A 1 94 ? -1.144 -19.341 4.118 1.00 75.50 94 THR A C 1
ATOM 680 O O . THR A 1 94 ? -0.107 -18.945 4.646 1.00 75.50 94 THR A O 1
ATOM 683 N N . MET A 1 95 ? -1.736 -18.642 3.151 1.00 86.69 95 MET A N 1
ATOM 684 C CA . MET A 1 95 ? -1.307 -17.294 2.784 1.00 86.69 95 MET A CA 1
ATOM 685 C C . MET A 1 95 ? -2.107 -16.285 3.606 1.00 86.69 95 MET A C 1
ATOM 687 O O . MET A 1 95 ? -3.336 -16.246 3.510 1.00 86.69 95 MET A O 1
ATOM 691 N N . ARG A 1 96 ? -1.403 -15.468 4.395 1.00 91.31 96 ARG A N 1
ATOM 692 C CA . ARG A 1 96 ? -2.001 -14.428 5.237 1.00 91.31 96 ARG A CA 1
ATOM 693 C C . ARG A 1 96 ? -2.063 -13.101 4.484 1.00 91.31 96 ARG A C 1
ATOM 695 O O . ARG A 1 96 ? -1.049 -12.571 4.024 1.00 91.31 96 ARG A O 1
ATOM 702 N N . LEU A 1 97 ? -3.270 -12.572 4.348 1.00 94.12 97 LEU A N 1
ATOM 703 C CA . LEU A 1 97 ? -3.534 -11.213 3.900 1.00 94.12 97 LEU A CA 1
ATOM 704 C C . LEU A 1 97 ? -3.874 -10.381 5.134 1.00 94.12 97 LEU A C 1
ATOM 706 O O . LEU A 1 97 ? -4.574 -10.841 6.022 1.00 94.12 97 LEU A O 1
ATOM 710 N N . PHE A 1 98 ? -3.400 -9.150 5.178 1.00 95.75 98 PHE A N 1
ATOM 711 C CA . PHE A 1 98 ? -3.678 -8.191 6.231 1.00 95.75 98 PHE A CA 1
ATOM 712 C C . PHE A 1 98 ? -4.488 -7.054 5.626 1.00 95.75 98 PHE A C 1
ATOM 714 O O . PHE A 1 98 ? -4.111 -6.502 4.587 1.00 95.75 98 PHE A O 1
ATOM 721 N N . LEU A 1 99 ? -5.594 -6.708 6.274 1.00 96.81 99 LEU A N 1
ATOM 722 C CA . LEU A 1 99 ? -6.372 -5.518 5.971 1.00 96.81 99 LEU A CA 1
ATOM 723 C C . LEU A 1 99 ? -6.302 -4.585 7.169 1.00 96.81 99 LEU A C 1
ATOM 725 O O . LEU A 1 99 ? -6.942 -4.801 8.195 1.00 96.81 99 LEU A O 1
ATOM 729 N N . LEU A 1 100 ? -5.475 -3.560 7.019 1.00 96.31 100 LEU A N 1
ATOM 730 C CA . LEU A 1 100 ? -5.114 -2.639 8.080 1.00 96.31 100 LEU A CA 1
ATOM 731 C C . LEU A 1 100 ? -5.866 -1.327 7.856 1.00 96.31 100 LEU A C 1
ATOM 733 O O . LEU A 1 100 ? -5.511 -0.587 6.933 1.00 96.31 100 LEU A O 1
ATOM 737 N N . PRO A 1 101 ? -6.922 -1.011 8.626 1.00 95.50 101 PRO A N 1
ATOM 738 C CA . PRO A 1 101 ? -7.516 0.315 8.563 1.00 95.50 101 PRO A CA 1
ATOM 739 C C . PRO A 1 101 ? -6.461 1.345 8.992 1.00 95.50 101 PRO A C 1
ATOM 741 O O . PRO A 1 101 ? -5.815 1.194 10.025 1.00 95.50 101 PRO A O 1
ATOM 744 N N . ILE A 1 102 ? -6.227 2.347 8.148 1.00 95.88 102 ILE A N 1
ATOM 745 C CA . ILE A 1 102 ? -5.312 3.468 8.409 1.00 95.88 102 ILE A CA 1
ATOM 746 C C . ILE A 1 102 ? -6.114 4.624 9.006 1.00 95.88 102 ILE A C 1
ATOM 748 O O . ILE A 1 102 ? -5.741 5.215 10.018 1.00 95.88 102 ILE A O 1
ATOM 752 N N . SER A 1 103 ? -7.275 4.870 8.404 1.00 93.62 103 SER A N 1
ATOM 753 C CA . SER A 1 103 ? -8.337 5.716 8.927 1.00 93.62 103 SER A CA 1
ATOM 754 C C . SER A 1 103 ? -9.664 4.955 8.899 1.00 93.62 103 SER A C 1
ATOM 756 O O . SER A 1 103 ? -9.760 3.860 8.340 1.00 93.62 103 SER A O 1
ATOM 758 N N . THR A 1 104 ? -10.720 5.540 9.453 1.00 90.12 104 THR A N 1
ATOM 759 C CA . THR A 1 104 ? -12.067 4.940 9.499 1.00 90.12 104 THR A CA 1
ATOM 760 C C . THR A 1 104 ? -12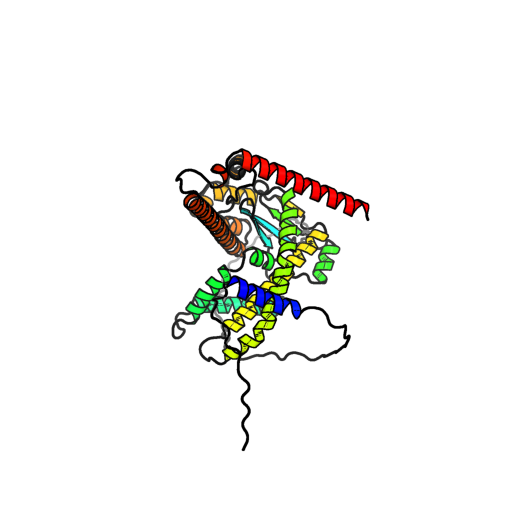.684 4.687 8.114 1.00 90.12 104 THR A C 1
ATOM 762 O O . THR A 1 104 ? -13.619 3.888 7.964 1.00 90.12 104 THR A O 1
ATOM 765 N N . ARG A 1 105 ? -12.138 5.325 7.068 1.00 89.88 105 ARG A N 1
ATOM 766 C CA . ARG A 1 105 ? -12.584 5.188 5.672 1.00 89.88 105 ARG A CA 1
ATOM 767 C C . ARG A 1 105 ? -11.561 4.555 4.734 1.00 89.88 105 ARG A C 1
ATOM 769 O O . ARG A 1 105 ? -11.900 4.283 3.580 1.00 89.88 105 ARG A O 1
ATOM 776 N N . ARG A 1 106 ? -10.314 4.359 5.170 1.00 93.38 106 ARG A N 1
ATOM 777 C CA . ARG A 1 106 ? -9.215 3.938 4.292 1.00 93.38 106 ARG A CA 1
ATOM 778 C C . ARG A 1 106 ? -8.426 2.807 4.907 1.00 93.38 106 ARG A C 1
ATOM 780 O O . ARG A 1 106 ? -8.051 2.863 6.074 1.00 93.38 106 ARG A O 1
ATOM 787 N N . SER A 1 107 ? -8.112 1.814 4.087 1.00 95.31 107 SER A N 1
ATOM 788 C CA . SER A 1 107 ? -7.414 0.614 4.534 1.00 95.31 107 SER A CA 1
ATOM 789 C C . SER A 1 107 ? -6.266 0.271 3.599 1.00 95.31 107 SER A C 1
ATOM 791 O O . SER A 1 107 ? -6.368 0.397 2.378 1.00 95.31 107 SER A O 1
ATOM 793 N N . LEU A 1 108 ? -5.173 -0.187 4.191 1.00 96.25 108 LEU A N 1
ATOM 794 C CA . LEU A 1 108 ? -4.034 -0.771 3.510 1.00 96.25 108 LEU A CA 1
ATOM 795 C C . LEU A 1 108 ? -4.245 -2.283 3.403 1.00 96.25 108 LEU A C 1
ATOM 797 O O . LEU A 1 108 ? -4.530 -2.950 4.396 1.00 96.25 108 LEU A O 1
ATOM 801 N N . VAL A 1 109 ? -4.063 -2.826 2.201 1.00 95.69 109 VAL A N 1
ATOM 802 C CA . VAL A 1 109 ? -3.944 -4.272 1.988 1.00 95.69 109 VAL A CA 1
ATOM 803 C C . VAL A 1 109 ? -2.469 -4.654 1.947 1.00 95.69 109 VAL A C 1
ATOM 805 O O . VAL A 1 109 ? -1.689 -4.033 1.227 1.00 95.69 109 VAL A O 1
ATOM 808 N N . TYR A 1 110 ? -2.086 -5.684 2.692 1.00 95.25 110 TYR A N 1
ATOM 809 C CA . TYR A 1 110 ? -0.733 -6.226 2.680 1.00 95.25 110 TYR A CA 1
ATOM 810 C C . TYR A 1 110 ? -0.784 -7.749 2.618 1.00 95.25 110 TYR A C 1
ATOM 812 O O . TYR A 1 110 ? -1.458 -8.392 3.413 1.00 95.25 110 TYR A O 1
ATOM 820 N N . CYS A 1 111 ? -0.075 -8.347 1.672 1.00 92.75 111 CYS A N 1
ATOM 821 C CA . CYS A 1 111 ? 0.059 -9.791 1.572 1.00 92.75 111 CYS A CA 1
ATOM 822 C C . CYS A 1 111 ? 1.402 -10.214 2.147 1.00 92.75 111 CYS A C 1
ATOM 824 O O . CYS A 1 111 ? 2.450 -9.731 1.710 1.00 92.75 111 CYS A O 1
ATOM 826 N N . GLU A 1 112 ? 1.382 -11.175 3.065 1.00 89.44 112 GLU A N 1
ATOM 827 C CA . GLU A 1 112 ? 2.605 -11.848 3.462 1.00 89.44 112 GLU A CA 1
ATOM 828 C C . GLU A 1 112 ? 3.216 -12.555 2.248 1.00 89.44 112 GLU A C 1
ATOM 830 O O . GLU A 1 112 ? 2.572 -13.350 1.549 1.00 89.44 112 GLU A O 1
ATOM 835 N N . LYS A 1 113 ? 4.492 -12.271 1.993 1.00 79.00 113 LYS A N 1
ATOM 836 C CA . LYS A 1 113 ? 5.275 -13.036 1.032 1.00 79.00 113 LYS A CA 1
ATOM 837 C C . LYS A 1 113 ? 5.579 -14.378 1.692 1.00 79.00 113 LYS A C 1
ATOM 839 O O . LYS A 1 113 ? 6.390 -14.432 2.608 1.00 79.00 113 LYS A O 1
ATOM 844 N N . LEU A 1 114 ? 4.932 -15.452 1.230 1.00 61.09 114 LEU A N 1
ATOM 845 C CA . LEU A 1 114 ? 5.298 -16.823 1.606 1.00 61.09 114 LEU A CA 1
ATOM 846 C C . LEU A 1 114 ? 6.822 -16.960 1.482 1.00 61.09 114 LEU A C 1
ATOM 848 O O . LEU A 1 114 ? 7.326 -16.728 0.382 1.00 61.09 114 LEU A O 1
ATOM 852 N N . HIS A 1 115 ? 7.489 -17.243 2.610 1.00 53.47 115 HIS A N 1
ATOM 853 C CA . HIS A 1 115 ? 8.935 -17.405 2.822 1.00 53.47 115 HIS A CA 1
ATOM 854 C C . HIS A 1 115 ? 9.781 -17.293 1.549 1.00 53.47 115 HIS A C 1
ATOM 856 O O . HIS A 1 115 ? 9.633 -18.107 0.632 1.00 53.47 115 HIS A O 1
ATOM 862 N N . GLU A 1 116 ? 10.684 -16.302 1.507 1.00 58.44 116 GLU A N 1
ATOM 863 C CA . GLU A 1 116 ? 11.588 -16.090 0.376 1.00 58.44 116 GLU A CA 1
ATOM 864 C C . GLU A 1 116 ? 12.141 -17.421 -0.128 1.00 58.44 116 GLU A C 1
ATOM 866 O O . GLU A 1 116 ? 12.848 -18.133 0.587 1.00 58.44 116 GLU A O 1
ATOM 871 N N . LYS A 1 117 ? 11.814 -17.757 -1.380 1.00 62.12 117 LYS A N 1
ATOM 872 C CA . LYS A 1 117 ? 12.323 -18.973 -2.008 1.00 62.12 117 LYS A CA 1
ATOM 873 C C . LYS A 1 117 ? 13.836 -19.019 -1.842 1.00 62.12 117 LYS A C 1
ATOM 875 O O . LYS A 1 117 ? 14.509 -17.989 -2.003 1.00 62.12 117 LYS A O 1
ATOM 880 N N . ALA A 1 118 ? 14.369 -20.209 -1.569 1.00 65.62 118 ALA A N 1
ATOM 881 C CA . ALA A 1 118 ? 15.808 -20.417 -1.513 1.00 65.62 118 ALA A CA 1
ATOM 882 C C . ALA A 1 118 ? 16.463 -19.819 -2.776 1.00 65.62 118 ALA A C 1
ATOM 884 O O . ALA A 1 118 ? 15.858 -19.880 -3.849 1.00 65.62 118 ALA A O 1
ATOM 885 N N . PRO A 1 119 ? 17.686 -19.254 -2.709 1.00 67.69 119 PRO A N 1
ATOM 886 C CA . PRO A 1 119 ? 18.316 -18.563 -3.843 1.00 67.69 119 PRO A CA 1
ATOM 887 C C . PRO A 1 119 ? 18.325 -19.354 -5.163 1.00 67.69 119 PRO A C 1
ATOM 889 O O . PRO A 1 119 ? 18.316 -18.769 -6.251 1.00 67.69 119 PRO A O 1
ATOM 892 N N . LYS A 1 120 ? 18.314 -20.688 -5.061 1.00 66.81 120 LYS A N 1
ATOM 893 C CA . LYS A 1 120 ? 18.254 -21.632 -6.181 1.00 66.81 120 LYS A CA 1
ATOM 894 C C . LYS A 1 120 ? 16.886 -21.657 -6.882 1.00 66.81 120 LYS A C 1
ATOM 896 O O . LYS A 1 120 ? 16.864 -21.720 -8.106 1.00 66.81 120 LYS A O 1
ATOM 901 N N . ASP A 1 121 ? 15.793 -21.472 -6.144 1.00 72.31 121 ASP A N 1
ATOM 902 C CA . ASP A 1 121 ? 14.404 -21.563 -6.630 1.00 72.31 121 ASP A CA 1
ATOM 903 C C . ASP A 1 121 ? 13.786 -20.197 -6.988 1.00 72.31 121 ASP A C 1
ATOM 905 O O . ASP A 1 121 ? 12.608 -20.097 -7.354 1.00 72.31 121 ASP A O 1
ATOM 909 N N . ARG A 1 122 ? 14.570 -19.116 -6.872 1.00 77.06 122 ARG A N 1
ATOM 910 C CA . ARG A 1 122 ? 14.153 -17.751 -7.230 1.00 77.06 122 ARG A CA 1
ATOM 911 C C . ARG A 1 122 ? 14.028 -17.599 -8.743 1.00 77.06 122 ARG A C 1
ATOM 913 O O . ARG A 1 122 ? 14.922 -18.009 -9.490 1.00 77.06 122 ARG A O 1
ATOM 920 N N . SER A 1 123 ? 12.955 -16.942 -9.187 1.00 80.88 123 SER A N 1
ATOM 921 C CA . SER A 1 123 ? 12.786 -16.587 -10.597 1.00 80.88 123 SER A CA 1
ATOM 922 C C . SER A 1 123 ? 13.904 -15.643 -11.050 1.00 80.88 123 SER A C 1
ATOM 924 O O . SER A 1 123 ? 14.467 -14.895 -10.249 1.00 80.88 123 SER A O 1
ATOM 926 N N . ILE A 1 124 ? 14.210 -15.632 -12.349 1.00 84.62 124 ILE A N 1
ATOM 927 C CA . ILE A 1 124 ? 15.167 -14.681 -12.943 1.00 84.62 124 ILE A CA 1
ATOM 928 C C . ILE A 1 124 ? 14.742 -13.239 -12.637 1.00 84.62 124 ILE A C 1
ATOM 930 O O . ILE A 1 124 ? 15.580 -12.397 -12.320 1.00 84.62 124 ILE A O 1
ATOM 934 N N . LEU A 1 125 ? 13.432 -12.978 -12.664 1.00 79.25 125 LEU A N 1
ATOM 935 C CA . LEU A 1 125 ? 12.873 -11.676 -12.311 1.00 79.25 125 LEU A CA 1
ATOM 936 C C . LEU A 1 125 ? 13.144 -11.324 -10.846 1.00 79.25 125 LEU A C 1
ATOM 938 O O . LEU A 1 125 ? 13.593 -10.217 -10.573 1.00 79.25 125 LEU A O 1
ATOM 942 N N . ASP A 1 126 ? 12.959 -12.276 -9.927 1.00 78.69 126 ASP A N 1
ATOM 943 C CA . ASP A 1 126 ? 13.210 -12.060 -8.498 1.00 78.69 126 ASP A CA 1
ATOM 944 C C . ASP A 1 126 ? 14.691 -11.741 -8.253 1.00 78.69 126 ASP A C 1
ATOM 946 O O . ASP A 1 126 ? 15.017 -10.807 -7.525 1.00 78.69 126 ASP A O 1
ATOM 950 N N . LYS A 1 127 ? 15.600 -12.467 -8.916 1.00 85.00 127 LYS A N 1
ATOM 951 C CA . LYS A 1 127 ? 17.049 -12.217 -8.835 1.00 85.00 127 LYS A CA 1
ATOM 952 C C . LYS A 1 127 ? 17.416 -10.827 -9.354 1.00 85.00 127 LYS A C 1
ATOM 954 O O . LYS A 1 127 ? 18.223 -10.140 -8.733 1.00 85.00 127 LYS A O 1
ATOM 959 N N . LEU A 1 128 ? 16.820 -10.404 -10.470 1.00 87.19 128 LEU A N 1
ATOM 960 C CA . LEU A 1 128 ? 17.050 -9.076 -11.032 1.00 87.19 128 LEU A CA 1
ATOM 961 C C . LEU A 1 128 ? 16.527 -7.974 -10.103 1.00 87.19 128 LEU A C 1
ATOM 963 O O . LEU A 1 128 ? 17.223 -6.988 -9.884 1.00 87.19 128 LEU A O 1
ATOM 967 N N . THR A 1 129 ? 15.334 -8.150 -9.530 1.00 82.50 129 THR A N 1
ATOM 968 C CA . THR A 1 129 ? 14.757 -7.201 -8.570 1.00 82.50 129 THR A CA 1
ATOM 969 C C . THR A 1 129 ? 15.608 -7.091 -7.308 1.00 82.50 129 THR A C 1
ATOM 971 O O . THR A 1 129 ? 15.891 -5.980 -6.872 1.00 82.50 129 THR A O 1
ATOM 974 N N . LEU A 1 130 ? 16.072 -8.213 -6.753 1.00 85.44 130 LEU A N 1
ATOM 975 C CA . LEU A 1 130 ? 16.950 -8.207 -5.581 1.00 85.44 130 LEU A CA 1
ATOM 976 C C . LEU A 1 130 ? 18.265 -7.483 -5.865 1.00 85.44 130 LEU A C 1
ATOM 978 O O . LEU A 1 130 ? 18.639 -6.589 -5.114 1.00 85.44 130 LEU A O 1
ATOM 982 N N . LYS A 1 131 ? 18.910 -7.782 -6.997 1.00 88.50 131 LYS A N 1
ATOM 983 C CA . LYS A 1 131 ? 20.136 -7.089 -7.402 1.00 88.50 131 LYS A CA 1
ATOM 984 C C . LYS A 1 131 ? 19.904 -5.591 -7.596 1.00 88.50 131 LYS A C 1
ATOM 986 O O . LYS A 1 131 ? 20.730 -4.790 -7.176 1.00 88.50 131 LYS A O 1
ATOM 991 N N . ALA A 1 132 ? 18.781 -5.202 -8.203 1.00 87.69 132 ALA A N 1
ATOM 992 C CA . ALA A 1 132 ? 18.417 -3.796 -8.352 1.00 87.69 132 ALA A CA 1
ATOM 993 C C . ALA A 1 132 ? 18.263 -3.109 -6.983 1.00 87.69 132 ALA A C 1
ATOM 995 O O . ALA A 1 132 ? 18.827 -2.035 -6.775 1.00 87.69 132 ALA A O 1
ATOM 996 N N . ASN A 1 133 ? 17.589 -3.756 -6.028 1.00 86.62 133 ASN A N 1
ATOM 997 C CA . ASN A 1 133 ? 17.428 -3.243 -4.667 1.00 86.62 133 ASN A CA 1
ATOM 998 C C . ASN A 1 133 ? 18.773 -3.125 -3.930 1.00 86.62 133 ASN A C 1
ATOM 1000 O O . ASN A 1 133 ? 19.042 -2.099 -3.313 1.00 86.62 133 ASN A O 1
ATOM 1004 N N . GLU A 1 134 ? 19.649 -4.127 -4.038 1.00 89.56 134 GLU A N 1
ATOM 1005 C CA . GLU A 1 134 ? 21.003 -4.091 -3.469 1.00 89.56 134 GLU A CA 1
ATOM 1006 C C . GLU A 1 134 ? 21.835 -2.952 -4.069 1.00 89.56 134 GLU A C 1
ATOM 1008 O O . GLU A 1 134 ? 22.481 -2.202 -3.338 1.00 89.56 134 GLU A O 1
ATOM 1013 N N . THR A 1 135 ? 21.786 -2.768 -5.394 1.00 88.88 135 THR A N 1
ATOM 1014 C CA . THR A 1 135 ? 22.485 -1.654 -6.051 1.00 88.88 135 THR A CA 1
ATOM 1015 C C . THR A 1 135 ? 21.930 -0.298 -5.632 1.00 88.88 135 THR A C 1
ATOM 1017 O O . THR A 1 135 ? 22.706 0.634 -5.429 1.00 88.88 135 THR A O 1
ATOM 1020 N N . TRP A 1 136 ? 20.611 -0.192 -5.447 1.00 88.12 136 TRP A N 1
ATOM 1021 C CA . TRP A 1 136 ? 19.961 1.023 -4.964 1.00 88.12 136 TRP A CA 1
ATOM 1022 C C . TRP A 1 136 ? 20.419 1.366 -3.543 1.00 88.12 136 TRP A C 1
ATOM 1024 O O . TRP A 1 136 ? 20.877 2.480 -3.294 1.00 88.12 136 TRP A O 1
ATOM 1034 N N . ALA A 1 137 ? 20.403 0.386 -2.635 1.00 88.00 137 ALA A N 1
ATOM 1035 C CA . ALA A 1 137 ? 20.886 0.548 -1.266 1.00 88.00 137 ALA A CA 1
ATOM 1036 C C . ALA A 1 137 ? 22.389 0.878 -1.209 1.00 88.00 137 ALA A C 1
ATOM 1038 O O . ALA A 1 137 ? 22.832 1.659 -0.366 1.00 88.00 137 ALA A O 1
ATOM 1039 N N . ALA A 1 138 ? 23.188 0.318 -2.122 1.00 89.06 138 ALA A N 1
ATOM 1040 C CA . ALA A 1 138 ? 24.602 0.654 -2.241 1.00 89.06 138 ALA A CA 1
ATOM 1041 C C . ALA A 1 138 ? 24.809 2.112 -2.687 1.00 89.06 138 ALA A C 1
ATOM 1043 O O . ALA A 1 138 ? 25.698 2.785 -2.174 1.00 89.06 138 ALA A O 1
ATOM 1044 N N . TRP A 1 139 ? 23.980 2.628 -3.601 1.00 88.62 139 TRP A N 1
ATOM 1045 C CA . TRP A 1 139 ? 24.053 4.022 -4.059 1.00 88.62 139 TRP A CA 1
ATOM 1046 C C . TRP A 1 139 ? 23.684 5.039 -2.979 1.00 88.62 139 TRP A C 1
ATOM 1048 O O . TRP A 1 139 ? 24.214 6.147 -2.994 1.00 88.62 139 TRP A O 1
ATOM 1058 N N . GLU A 1 140 ? 22.815 4.680 -2.033 1.00 85.69 140 GLU A N 1
ATOM 1059 C CA . GLU A 1 140 ? 22.481 5.540 -0.889 1.00 85.69 140 GLU A CA 1
ATOM 1060 C C . GLU A 1 140 ? 23.665 5.752 0.059 1.00 85.69 140 GLU A C 1
ATOM 1062 O O . GLU A 1 140 ? 23.787 6.821 0.657 1.00 85.69 140 GLU A O 1
ATOM 1067 N N . LYS A 1 141 ? 24.547 4.752 0.165 1.00 87.06 141 LYS A N 1
ATOM 1068 C CA . LYS A 1 141 ? 25.716 4.752 1.058 1.00 87.06 141 LYS A CA 1
ATOM 1069 C C . LYS A 1 141 ? 27.011 5.191 0.370 1.00 87.06 141 LYS A C 1
ATOM 1071 O O . LYS A 1 141 ? 28.046 5.280 1.023 1.00 87.06 141 LYS A O 1
ATOM 1076 N N . ASP A 1 142 ? 26.983 5.418 -0.941 1.00 84.62 142 ASP A N 1
ATOM 1077 C CA . ASP A 1 142 ? 28.183 5.739 -1.709 1.00 84.62 142 ASP A CA 1
ATOM 1078 C C . ASP A 1 142 ? 28.491 7.242 -1.680 1.00 84.62 142 ASP A C 1
ATOM 1080 O O . ASP A 1 142 ? 27.855 8.047 -2.364 1.00 84.62 142 ASP A O 1
ATOM 1084 N N . GLU A 1 143 ? 29.510 7.605 -0.904 1.00 79.56 143 GLU A N 1
ATOM 1085 C CA . GLU A 1 143 ? 30.026 8.975 -0.781 1.00 79.56 143 GLU A CA 1
ATOM 1086 C C . GLU A 1 143 ? 31.189 9.273 -1.742 1.00 79.56 143 GLU A C 1
ATOM 1088 O O . GLU A 1 143 ? 31.675 10.399 -1.804 1.00 79.56 143 GLU A O 1
ATOM 1093 N N . LYS A 1 144 ? 31.651 8.278 -2.510 1.00 79.19 144 LYS A N 1
ATOM 1094 C CA . LYS A 1 144 ? 32.844 8.391 -3.368 1.00 79.19 144 LYS A CA 1
ATOM 1095 C C . LYS A 1 144 ? 32.511 8.766 -4.812 1.00 79.19 144 LYS A C 1
ATOM 1097 O O . LYS A 1 144 ? 33.411 8.990 -5.620 1.00 79.19 144 LYS A O 1
ATOM 1102 N N . ALA A 1 145 ? 31.229 8.811 -5.170 1.00 78.62 145 ALA A N 1
ATOM 1103 C CA . ALA A 1 145 ? 30.798 9.145 -6.520 1.00 78.62 145 ALA A CA 1
ATOM 1104 C C . ALA A 1 145 ? 31.030 10.632 -6.836 1.00 78.62 145 ALA A C 1
ATOM 1106 O O . ALA A 1 145 ? 30.602 11.513 -6.090 1.00 78.62 145 ALA A O 1
ATOM 1107 N N . VAL A 1 146 ? 31.648 10.912 -7.989 1.00 75.69 146 VAL A N 1
ATOM 1108 C CA . VAL A 1 146 ? 31.953 12.275 -8.460 1.00 75.69 146 VAL A CA 1
ATOM 1109 C C . VAL A 1 146 ? 30.706 13.167 -8.392 1.00 75.69 146 VAL A C 1
ATOM 1111 O O . VAL A 1 146 ? 29.673 12.860 -8.982 1.00 75.69 146 VAL A O 1
ATOM 1114 N N . GLY A 1 147 ? 30.774 14.271 -7.646 1.00 76.38 147 GLY A N 1
ATOM 1115 C CA . GLY A 1 147 ? 29.663 15.224 -7.526 1.00 76.38 147 GLY A CA 1
ATOM 1116 C C . GLY A 1 147 ? 28.431 14.718 -6.758 1.00 76.38 147 GLY A C 1
ATOM 1117 O O . GLY A 1 147 ? 27.358 15.319 -6.880 1.00 76.38 147 GLY A O 1
ATOM 1118 N N . ASN A 1 148 ? 28.553 13.636 -5.976 1.00 83.06 148 ASN A N 1
ATOM 1119 C CA . ASN A 1 148 ? 27.476 13.051 -5.163 1.00 83.06 148 ASN A CA 1
ATOM 1120 C C . ASN A 1 148 ? 26.210 12.699 -5.968 1.00 83.06 148 ASN A C 1
ATOM 1122 O O . ASN A 1 148 ? 25.092 12.733 -5.441 1.00 83.06 148 ASN A O 1
ATOM 1126 N N . TRP A 1 149 ? 26.356 12.379 -7.261 1.00 84.44 149 TRP A N 1
ATOM 1127 C CA . TRP A 1 149 ? 25.209 12.153 -8.145 1.00 84.44 149 TRP A CA 1
ATOM 1128 C C . TRP A 1 149 ? 24.354 10.966 -7.689 1.00 84.44 149 TRP A C 1
ATOM 1130 O O . TRP A 1 149 ? 23.132 11.068 -7.729 1.00 84.44 149 TRP A O 1
ATOM 1140 N N . LYS A 1 150 ? 24.965 9.884 -7.181 1.00 87.62 150 LYS A N 1
ATOM 1141 C CA . LYS A 1 150 ? 24.248 8.698 -6.677 1.00 87.62 150 LYS A CA 1
ATOM 1142 C C . LYS A 1 150 ? 23.298 9.053 -5.537 1.00 87.62 150 LYS A C 1
ATOM 1144 O O . LYS A 1 150 ? 22.117 8.740 -5.623 1.00 87.62 150 LYS A O 1
ATOM 1149 N N . LYS A 1 151 ? 23.780 9.815 -4.549 1.00 86.50 151 LYS A N 1
ATOM 1150 C CA . LYS A 1 151 ? 22.979 10.312 -3.421 1.00 86.50 151 LYS A CA 1
ATOM 1151 C C . LYS A 1 151 ? 21.852 11.242 -3.870 1.00 86.50 151 LYS A C 1
ATOM 1153 O O . LYS A 1 151 ? 20.745 11.161 -3.351 1.00 86.50 151 LYS A O 1
ATOM 1158 N N . LYS A 1 152 ? 22.101 12.116 -4.853 1.00 87.25 152 LYS A N 1
ATOM 1159 C CA . LYS A 1 152 ? 21.044 12.962 -5.436 1.00 87.25 152 LYS A CA 1
ATOM 1160 C C . LYS A 1 152 ? 19.987 12.110 -6.141 1.00 87.25 152 LYS A C 1
ATOM 1162 O O . LYS A 1 152 ? 18.798 12.324 -5.928 1.00 87.25 152 LYS A O 1
ATOM 1167 N N . VAL A 1 153 ? 20.406 11.134 -6.947 1.00 87.69 153 VAL A N 1
ATOM 1168 C CA . VAL A 1 153 ? 19.504 10.222 -7.664 1.00 87.69 153 VAL A CA 1
ATOM 1169 C C . VAL A 1 153 ? 18.650 9.417 -6.697 1.00 87.69 153 VAL A C 1
ATOM 1171 O O . VAL A 1 153 ? 17.436 9.373 -6.876 1.00 87.69 153 VAL A O 1
ATOM 1174 N N . THR A 1 154 ? 19.240 8.828 -5.659 1.00 88.12 154 THR A N 1
ATOM 1175 C CA . THR A 1 154 ? 18.482 8.064 -4.664 1.00 88.12 154 THR A CA 1
ATOM 1176 C C . THR A 1 154 ? 17.576 8.968 -3.835 1.00 88.12 154 THR A C 1
ATOM 1178 O O . THR A 1 154 ? 16.419 8.623 -3.629 1.00 88.12 154 THR A O 1
ATOM 1181 N N . PHE A 1 155 ? 18.017 10.171 -3.456 1.00 89.94 155 PHE A N 1
ATOM 1182 C CA . PHE A 1 155 ? 17.180 11.148 -2.752 1.00 89.94 155 PHE A CA 1
ATOM 1183 C C . PHE A 1 155 ? 15.932 11.545 -3.558 1.00 89.94 155 PHE A C 1
ATOM 1185 O O . PHE A 1 155 ? 14.805 11.408 -3.076 1.00 89.94 155 PHE A O 1
ATOM 1192 N N . TYR A 1 156 ? 16.111 11.996 -4.804 1.00 89.38 156 TYR A N 1
ATOM 1193 C CA . TYR A 1 156 ? 14.990 12.376 -5.669 1.00 89.38 156 TYR A CA 1
ATOM 1194 C C . TYR A 1 156 ? 14.150 11.168 -6.090 1.00 89.38 156 TYR A C 1
ATOM 1196 O O . TYR A 1 156 ? 12.926 11.271 -6.170 1.00 89.38 156 TYR A O 1
ATOM 1204 N N . GLY A 1 157 ? 14.788 10.018 -6.315 1.00 89.38 157 GLY A N 1
ATOM 1205 C CA . GLY A 1 157 ? 14.125 8.752 -6.598 1.00 89.38 157 GLY A CA 1
ATOM 1206 C C . GLY A 1 157 ? 13.202 8.343 -5.457 1.00 89.38 157 GLY A C 1
ATOM 1207 O O . GLY A 1 157 ? 12.011 8.151 -5.681 1.00 89.38 157 GLY A O 1
ATOM 1208 N N . ASN A 1 158 ? 13.702 8.324 -4.222 1.00 89.25 158 ASN A N 1
ATOM 1209 C CA . ASN A 1 158 ? 12.910 8.035 -3.028 1.00 89.25 158 ASN A CA 1
ATOM 1210 C C . ASN A 1 158 ? 11.770 9.046 -2.859 1.00 89.25 158 ASN A C 1
ATOM 1212 O O . ASN A 1 158 ? 10.643 8.656 -2.558 1.00 89.25 158 ASN A O 1
ATOM 1216 N N . HIS A 1 159 ? 12.009 10.332 -3.133 1.00 89.25 159 HIS A N 1
ATOM 1217 C CA . HIS A 1 159 ? 10.943 11.334 -3.126 1.00 89.25 159 HIS A CA 1
ATOM 1218 C C . HIS A 1 159 ? 9.864 11.054 -4.190 1.00 89.25 159 HIS A C 1
ATOM 1220 O O . HIS A 1 159 ? 8.674 11.203 -3.917 1.00 89.25 159 HIS A O 1
ATOM 1226 N N . ALA A 1 160 ? 10.244 10.602 -5.387 1.00 88.88 160 ALA A N 1
ATOM 1227 C CA . ALA A 1 160 ? 9.293 10.186 -6.416 1.00 88.88 160 ALA A CA 1
ATOM 1228 C C . ALA A 1 160 ? 8.528 8.910 -6.016 1.00 88.88 160 ALA A C 1
ATOM 1230 O O . ALA A 1 160 ? 7.316 8.839 -6.218 1.00 88.88 160 ALA A O 1
ATOM 1231 N N . LEU A 1 161 ? 9.201 7.933 -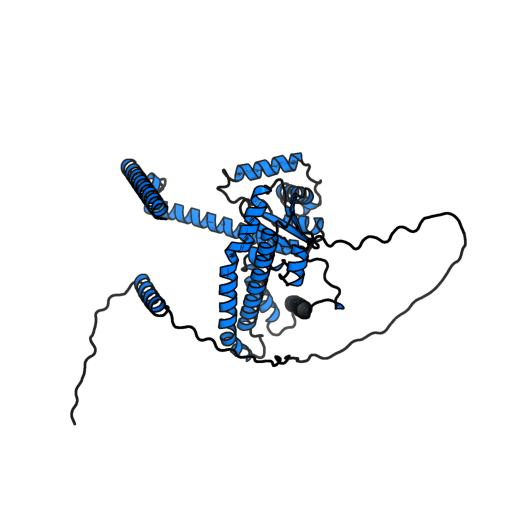5.401 1.00 88.69 161 LEU A N 1
ATOM 1232 C CA . LEU A 1 161 ? 8.592 6.693 -4.909 1.00 88.69 161 LEU A CA 1
ATOM 1233 C C . LEU A 1 161 ? 7.563 6.946 -3.800 1.00 88.69 161 LEU A C 1
ATOM 1235 O O . LEU A 1 161 ? 6.514 6.301 -3.786 1.00 88.69 161 LEU A O 1
ATOM 1239 N N . LYS A 1 162 ? 7.810 7.927 -2.924 1.00 87.75 162 LYS A N 1
ATOM 1240 C CA . LYS A 1 162 ? 6.863 8.352 -1.878 1.00 87.75 162 LYS A CA 1
ATOM 1241 C C . LYS A 1 162 ? 5.545 8.902 -2.427 1.00 87.75 162 LYS A C 1
ATOM 1243 O O . LYS A 1 162 ? 4.535 8.831 -1.737 1.00 87.75 162 LYS A O 1
ATOM 1248 N N . ARG A 1 163 ? 5.530 9.427 -3.659 1.00 89.81 163 ARG A N 1
ATOM 1249 C CA . ARG A 1 163 ? 4.311 9.954 -4.309 1.00 89.81 163 ARG A CA 1
ATOM 1250 C C . ARG A 1 163 ? 3.398 8.865 -4.863 1.00 89.81 163 ARG A C 1
ATOM 1252 O O . ARG A 1 163 ? 2.278 9.160 -5.271 1.00 89.81 163 ARG A O 1
ATOM 1259 N N . ILE A 1 164 ? 3.881 7.629 -4.947 1.00 92.19 164 ILE A N 1
ATOM 1260 C CA . ILE A 1 164 ? 3.080 6.510 -5.434 1.00 92.19 164 ILE A CA 1
ATOM 1261 C C . ILE A 1 164 ? 2.029 6.184 -4.369 1.00 92.19 164 ILE A C 1
ATOM 1263 O O . ILE A 1 164 ? 2.419 5.979 -3.218 1.00 92.19 164 ILE A O 1
ATOM 1267 N N . PRO A 1 165 ? 0.733 6.108 -4.726 1.00 93.62 165 PRO A N 1
ATOM 1268 C CA . PRO A 1 165 ? -0.326 5.826 -3.765 1.00 93.62 165 PRO A CA 1
ATOM 1269 C C . PRO A 1 165 ? -0.062 4.537 -2.981 1.00 93.62 165 PRO A C 1
ATOM 1271 O O . PRO A 1 165 ? 0.341 3.529 -3.569 1.00 93.62 165 PRO A O 1
ATOM 1274 N N . TYR A 1 166 ? -0.293 4.556 -1.671 1.00 94.88 166 TYR A N 1
ATOM 1275 C CA . TYR A 1 166 ? -0.058 3.404 -0.797 1.00 94.88 166 TYR A CA 1
ATOM 1276 C C . TYR A 1 166 ? -0.872 2.169 -1.216 1.00 94.88 166 TYR A C 1
ATOM 1278 O O . TYR A 1 166 ? -0.397 1.049 -1.062 1.00 94.88 166 TYR A O 1
ATOM 1286 N N . GLU A 1 167 ? -2.041 2.338 -1.844 1.00 94.44 167 GLU A N 1
ATOM 1287 C CA . GLU A 1 167 ? -2.829 1.213 -2.359 1.00 94.44 167 GLU A CA 1
ATOM 1288 C C . GLU A 1 167 ? -2.114 0.507 -3.522 1.00 94.44 167 GLU A C 1
ATOM 1290 O O . GLU A 1 167 ? -2.191 -0.712 -3.650 1.00 94.44 167 GLU A O 1
ATOM 1295 N N . GLU A 1 168 ? -1.371 1.252 -4.355 1.00 94.12 168 GLU A N 1
ATOM 1296 C CA . GLU A 1 168 ? -0.546 0.660 -5.417 1.00 94.12 168 GLU A CA 1
ATOM 1297 C C . GLU A 1 168 ? 0.563 -0.198 -4.798 1.00 94.12 168 GLU A C 1
ATOM 1299 O O . GLU A 1 168 ? 0.835 -1.294 -5.282 1.00 94.12 168 GLU A O 1
ATOM 1304 N N . TRP A 1 169 ? 1.178 0.269 -3.710 1.00 93.00 169 TRP A N 1
ATOM 1305 C CA . TRP A 1 169 ? 2.192 -0.496 -2.990 1.00 93.00 169 TRP A CA 1
ATOM 1306 C C . TRP A 1 169 ? 1.628 -1.743 -2.309 1.00 93.00 169 TRP A C 1
ATOM 1308 O O . TRP A 1 169 ? 2.182 -2.827 -2.499 1.00 93.00 169 TRP A O 1
ATOM 1318 N N . GLY A 1 170 ? 0.483 -1.621 -1.636 1.00 92.88 170 GLY A N 1
ATOM 1319 C CA . GLY A 1 170 ? -0.228 -2.751 -1.044 1.00 92.88 170 GLY A CA 1
ATOM 1320 C C . GLY A 1 170 ? -0.556 -3.831 -2.075 1.00 92.88 170 GLY A C 1
ATOM 1321 O O . GLY A 1 170 ? -0.197 -4.995 -1.905 1.00 92.88 170 GLY A O 1
ATOM 1322 N N . LEU A 1 171 ? -1.113 -3.449 -3.229 1.00 93.88 171 LEU A N 1
ATOM 1323 C CA . LEU A 1 171 ? -1.414 -4.386 -4.318 1.00 93.88 171 LEU A CA 1
ATOM 1324 C C . LEU A 1 171 ? -0.164 -5.053 -4.912 1.00 93.88 171 LEU A C 1
ATOM 1326 O O . LEU A 1 171 ? -0.246 -6.173 -5.413 1.00 93.88 171 LEU A O 1
ATOM 1330 N N . LYS A 1 172 ? 1.006 -4.406 -4.862 1.00 91.88 172 LYS A N 1
ATOM 1331 C CA . LYS A 1 172 ? 2.265 -4.986 -5.363 1.00 91.88 172 LYS A CA 1
ATOM 1332 C C . LYS A 1 172 ? 2.796 -6.116 -4.480 1.00 91.88 172 LYS A C 1
ATOM 1334 O O . LYS A 1 172 ? 3.586 -6.921 -4.983 1.00 91.88 172 LYS A O 1
ATOM 1339 N N . THR A 1 173 ? 2.372 -6.186 -3.214 1.00 91.06 173 THR A N 1
ATOM 1340 C CA . THR A 1 173 ? 2.713 -7.293 -2.303 1.00 91.06 173 THR A CA 1
ATOM 1341 C C . THR A 1 173 ? 2.030 -8.600 -2.705 1.00 91.06 173 THR A C 1
ATOM 1343 O O . THR A 1 173 ? 2.576 -9.677 -2.468 1.00 91.06 173 THR A O 1
ATOM 1346 N N . LEU A 1 174 ? 0.876 -8.517 -3.379 1.00 91.12 174 LEU A N 1
ATOM 1347 C CA . LEU A 1 174 ? 0.127 -9.684 -3.826 1.00 91.12 174 LEU A CA 1
ATOM 1348 C C . LEU A 1 174 ? 0.892 -10.463 -4.913 1.00 91.12 174 LEU A C 1
ATOM 1350 O O . LEU A 1 174 ? 1.603 -9.885 -5.754 1.00 91.12 174 LEU A O 1
ATOM 1354 N N . PRO A 1 175 ? 0.748 -11.798 -4.931 1.00 87.88 175 PRO A N 1
ATOM 1355 C CA . PRO A 1 175 ? 1.349 -12.625 -5.962 1.00 87.88 175 PRO A CA 1
ATOM 1356 C C . PRO A 1 175 ? 0.710 -12.365 -7.331 1.00 87.88 175 PRO A C 1
ATOM 1358 O O . PRO A 1 175 ? -0.404 -11.861 -7.462 1.00 87.88 175 PRO A O 1
ATOM 1361 N N . THR A 1 176 ? 1.420 -12.754 -8.387 1.00 87.06 176 THR A N 1
ATOM 1362 C CA . THR A 1 176 ? 0.861 -12.740 -9.738 1.00 87.06 176 THR A CA 1
ATOM 1363 C C . THR A 1 176 ? -0.096 -13.915 -9.930 1.00 87.06 176 THR A C 1
ATOM 1365 O O . THR A 1 176 ? 0.178 -15.036 -9.498 1.00 87.06 176 THR A O 1
ATOM 1368 N N . LEU A 1 177 ? -1.215 -13.674 -10.615 1.00 86.06 177 LEU A N 1
ATOM 1369 C CA . LEU A 1 177 ? -2.203 -14.704 -10.930 1.00 86.06 177 LEU A CA 1
ATOM 1370 C C . LEU A 1 177 ? -1.719 -15.592 -12.094 1.00 86.06 177 LEU A C 1
ATOM 1372 O O . LEU A 1 177 ? -2.051 -15.351 -13.254 1.00 86.06 177 LEU A O 1
ATOM 1376 N N . THR A 1 178 ? -0.899 -16.598 -11.787 1.00 87.06 178 THR A N 1
ATOM 1377 C CA . THR A 1 178 ? -0.470 -17.632 -12.745 1.00 87.06 178 THR A CA 1
ATOM 1378 C C . THR A 1 178 ? -1.539 -18.711 -12.909 1.00 87.06 178 THR A C 1
ATOM 1380 O O . THR A 1 178 ? -2.337 -18.928 -12.001 1.00 87.06 178 THR A O 1
ATOM 1383 N N . ASP A 1 179 ? -1.546 -19.432 -14.032 1.00 87.69 179 ASP A N 1
ATOM 1384 C CA . ASP A 1 179 ? -2.565 -20.468 -14.279 1.00 87.69 179 ASP A CA 1
ATOM 1385 C C . ASP A 1 179 ? -2.510 -21.603 -13.253 1.00 87.69 179 ASP A C 1
ATOM 1387 O O . ASP A 1 179 ? -3.549 -22.050 -12.778 1.00 87.69 179 ASP A O 1
ATOM 1391 N N . ARG A 1 180 ? -1.304 -21.966 -12.798 1.00 85.88 180 ARG A N 1
ATOM 1392 C CA . ARG A 1 180 ? -1.124 -22.879 -11.662 1.00 85.88 180 ARG A CA 1
ATOM 1393 C C . ARG A 1 180 ? -1.800 -22.357 -10.391 1.00 85.88 180 ARG A C 1
ATOM 1395 O O . ARG A 1 180 ? -2.522 -23.100 -9.749 1.00 85.88 180 ARG A O 1
ATOM 1402 N N . ARG A 1 181 ? -1.613 -21.077 -10.045 1.00 86.12 181 ARG A N 1
ATOM 1403 C CA . ARG A 1 181 ? -2.253 -20.485 -8.856 1.00 86.12 181 ARG A CA 1
ATOM 1404 C C . ARG A 1 181 ? -3.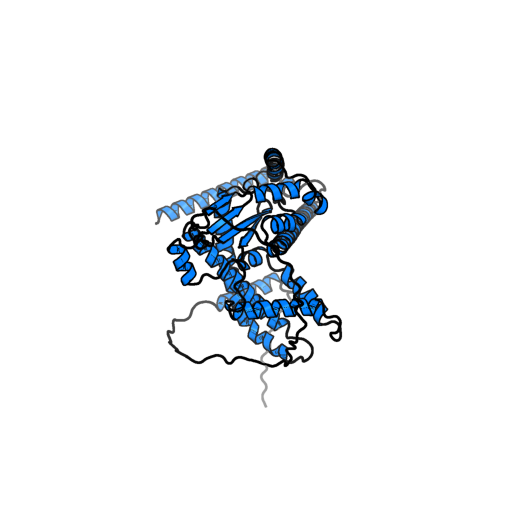769 -20.413 -8.997 1.00 86.12 181 ARG A C 1
ATOM 1406 O O . ARG A 1 181 ? -4.459 -20.617 -8.010 1.00 86.12 181 ARG A O 1
ATOM 1413 N N . LYS A 1 182 ? -4.290 -20.147 -10.201 1.00 88.19 182 LYS A N 1
ATOM 1414 C CA . LYS A 1 182 ? -5.738 -20.210 -10.454 1.00 88.19 182 LYS A CA 1
ATOM 1415 C C . LYS A 1 182 ? -6.271 -21.605 -10.148 1.00 88.19 182 LYS A C 1
ATOM 1417 O O . LYS A 1 182 ? -7.248 -21.717 -9.423 1.00 88.19 182 LYS A O 1
ATOM 1422 N N . GLN A 1 183 ? -5.603 -22.643 -10.656 1.00 87.88 183 GLN A N 1
ATOM 1423 C CA . GLN A 1 183 ? -5.962 -24.032 -10.369 1.00 87.88 183 GLN A CA 1
ATOM 1424 C C . GLN A 1 183 ? -5.854 -24.339 -8.874 1.00 87.88 183 GLN A C 1
ATOM 1426 O O . GLN A 1 183 ? -6.804 -24.851 -8.308 1.00 87.88 183 GLN A O 1
ATOM 1431 N N . ASP A 1 184 ? -4.774 -23.937 -8.201 1.00 86.75 184 ASP A N 1
ATOM 1432 C CA . ASP A 1 184 ? -4.607 -24.171 -6.759 1.00 86.75 184 ASP A CA 1
ATOM 1433 C C . ASP A 1 184 ? -5.706 -23.494 -5.906 1.00 86.75 184 ASP A C 1
ATOM 1435 O O . ASP A 1 184 ? -6.080 -24.021 -4.856 1.00 86.75 184 ASP A O 1
ATOM 1439 N N . ILE A 1 185 ? -6.231 -22.342 -6.348 1.00 87.75 185 ILE A N 1
ATOM 1440 C CA . ILE A 1 185 ? -7.363 -21.641 -5.714 1.00 87.75 185 ILE A CA 1
ATOM 1441 C C . ILE A 1 185 ? -8.680 -22.381 -5.981 1.00 87.75 185 ILE A C 1
ATOM 1443 O O . ILE A 1 185 ? -9.449 -22.595 -5.046 1.00 87.75 185 ILE A O 1
ATOM 1447 N N . ILE A 1 186 ? -8.924 -22.790 -7.231 1.00 87.69 186 ILE A N 1
ATOM 1448 C CA . ILE A 1 186 ? -10.132 -23.530 -7.638 1.00 87.69 186 ILE A CA 1
ATOM 1449 C C . ILE A 1 186 ? -10.194 -24.894 -6.937 1.00 87.69 186 ILE A C 1
ATOM 1451 O O . ILE A 1 186 ? -11.232 -25.265 -6.399 1.00 87.69 186 ILE A O 1
ATOM 1455 N N . ASP A 1 187 ? -9.067 -25.601 -6.884 1.00 85.75 187 ASP A N 1
ATOM 1456 C CA . ASP A 1 187 ? -8.914 -26.906 -6.240 1.00 85.75 187 ASP A CA 1
ATOM 1457 C C . ASP A 1 187 ? -8.961 -26.813 -4.701 1.00 85.75 187 ASP A C 1
ATOM 1459 O O . ASP A 1 187 ? -8.903 -27.834 -4.017 1.00 85.75 187 ASP A O 1
ATOM 1463 N N . GLY A 1 188 ? -8.986 -25.600 -4.131 1.00 80.62 188 GLY A N 1
ATOM 1464 C CA . GLY A 1 188 ? -8.974 -25.373 -2.683 1.00 80.62 188 GLY A CA 1
ATOM 1465 C C . GLY A 1 188 ? -7.674 -25.794 -1.985 1.00 80.62 188 GLY A C 1
ATOM 1466 O O . GLY A 1 188 ? -7.640 -25.905 -0.759 1.00 80.62 188 GLY A O 1
ATOM 1467 N N . LYS A 1 189 ? -6.594 -26.025 -2.743 1.00 79.56 189 LYS A N 1
ATOM 1468 C CA . LYS A 1 189 ? -5.276 -26.423 -2.218 1.00 79.56 189 LYS A CA 1
ATOM 1469 C C . LYS A 1 189 ? -4.596 -25.282 -1.465 1.00 79.56 189 LYS A C 1
ATOM 1471 O O . LYS A 1 189 ? -3.866 -25.526 -0.507 1.00 79.56 189 LYS A O 1
ATOM 1476 N N . ALA A 1 190 ? -4.830 -24.044 -1.899 1.00 76.56 190 ALA A N 1
ATOM 1477 C CA . ALA A 1 190 ? -4.304 -22.847 -1.259 1.00 76.56 190 ALA A CA 1
ATOM 1478 C C . ALA A 1 190 ? -5.348 -22.237 -0.312 1.00 76.56 190 ALA A C 1
ATOM 1480 O O . ALA A 1 190 ? -6.402 -21.774 -0.744 1.00 76.56 190 ALA A O 1
ATOM 1481 N N . LYS A 1 191 ? -5.040 -22.214 0.988 1.00 84.19 191 LYS A N 1
ATOM 1482 C CA . LYS A 1 191 ? -5.857 -21.533 1.998 1.00 84.19 191 LYS A CA 1
ATOM 1483 C C . LYS A 1 191 ? -5.428 -20.071 2.101 1.00 84.19 191 LYS A C 1
ATOM 1485 O O . LYS A 1 191 ? -4.247 -19.792 2.303 1.00 84.19 191 LYS A O 1
ATOM 1490 N N . HIS A 1 192 ? -6.391 -19.163 1.989 1.00 89.94 192 HIS A N 1
ATOM 1491 C CA . HIS A 1 192 ? -6.182 -17.724 2.129 1.00 89.94 192 HIS A CA 1
ATOM 1492 C C . HIS A 1 192 ? -6.984 -17.206 3.316 1.00 89.94 192 HIS A C 1
ATOM 1494 O O . HIS A 1 192 ? -8.205 -17.375 3.367 1.00 89.94 192 HIS A O 1
ATOM 1500 N N . GLU A 1 193 ? -6.298 -16.559 4.246 1.00 92.44 193 GLU A N 1
ATOM 1501 C CA . GLU A 1 193 ? -6.900 -15.950 5.429 1.00 92.44 193 GLU A CA 1
ATOM 1502 C C . GLU A 1 193 ? -6.675 -14.450 5.381 1.00 92.44 193 GLU A C 1
ATOM 1504 O O . GLU A 1 193 ? -5.603 -14.001 4.969 1.00 92.44 193 GLU A O 1
ATOM 1509 N N . ILE A 1 194 ? -7.684 -13.680 5.784 1.00 94.75 194 ILE A N 1
ATOM 1510 C CA . ILE A 1 194 ? -7.550 -12.236 5.921 1.00 94.75 194 ILE A CA 1
ATOM 1511 C C . ILE A 1 194 ? -7.652 -11.826 7.380 1.00 94.75 194 ILE A C 1
ATOM 1513 O O . ILE A 1 194 ? -8.692 -11.993 8.009 1.00 94.75 194 ILE A O 1
ATOM 1517 N N . LEU A 1 195 ? -6.552 -11.288 7.892 1.00 95.69 195 LEU A N 1
ATOM 1518 C CA . LEU A 1 195 ? -6.424 -10.756 9.231 1.00 95.69 195 LEU A CA 1
ATOM 1519 C C . LEU A 1 195 ? -6.779 -9.274 9.217 1.00 95.69 195 LEU A C 1
ATOM 1521 O O . LEU A 1 195 ? -6.252 -8.500 8.414 1.00 95.69 195 LEU A O 1
ATOM 1525 N N . PHE A 1 196 ? -7.658 -8.881 10.125 1.00 96.44 196 PHE A N 1
ATOM 1526 C CA . PHE A 1 196 ? -8.048 -7.493 10.339 1.00 96.44 196 PHE A CA 1
ATOM 1527 C C . PHE A 1 196 ? -8.336 -7.261 11.830 1.00 96.44 196 PHE A C 1
ATOM 1529 O O . PHE A 1 196 ? -8.670 -8.222 12.529 1.00 96.44 196 PHE A O 1
ATOM 1536 N N . PRO A 1 197 ? -8.187 -6.024 12.335 1.00 95.69 197 PRO A N 1
ATOM 1537 C CA . PRO A 1 197 ? -8.589 -5.688 13.697 1.00 95.69 197 PRO A CA 1
ATOM 1538 C C . PRO A 1 197 ? -10.121 -5.631 13.781 1.00 95.69 197 PRO A C 1
ATOM 1540 O O . PRO A 1 197 ? -10.740 -4.738 13.197 1.00 95.69 197 PRO A O 1
ATOM 1543 N N . GLY A 1 198 ? -10.745 -6.591 14.467 1.00 93.81 198 GLY A N 1
ATOM 1544 C CA . GLY A 1 198 ? -12.203 -6.730 14.502 1.00 93.81 198 GLY A CA 1
ATOM 1545 C C . GLY A 1 198 ? -12.912 -5.580 15.222 1.00 93.81 198 GLY A C 1
ATOM 1546 O O . GLY A 1 198 ? -14.041 -5.240 14.872 1.00 93.81 198 GLY A O 1
ATOM 1547 N N . ARG A 1 199 ? -12.244 -4.935 16.190 1.00 93.12 199 ARG A N 1
ATOM 1548 C CA . ARG A 1 199 ? -12.798 -3.797 16.947 1.00 93.12 199 ARG A CA 1
ATOM 1549 C C . ARG A 1 199 ? -12.749 -2.485 16.163 1.00 93.12 199 ARG A C 1
ATOM 1551 O O . ARG A 1 199 ? -13.561 -1.594 16.399 1.00 93.12 199 ARG A O 1
ATOM 1558 N N . TYR A 1 200 ? -11.820 -2.366 15.217 1.00 91.31 200 TYR A N 1
ATOM 1559 C CA . TYR A 1 200 ? -11.617 -1.156 14.411 1.00 91.31 200 TYR A CA 1
ATOM 1560 C C . TYR A 1 200 ? -12.151 -1.289 12.980 1.00 91.31 200 TYR A C 1
ATOM 1562 O O . TYR A 1 200 ? -12.352 -0.283 12.298 1.00 91.31 200 TYR A O 1
ATOM 1570 N N . LEU A 1 201 ? -12.396 -2.517 12.516 1.00 92.81 201 LEU A N 1
ATOM 1571 C CA . LEU A 1 201 ? -12.981 -2.808 11.217 1.00 92.81 201 LEU A CA 1
ATOM 1572 C C . LEU A 1 201 ? -14.031 -3.916 11.327 1.00 92.81 201 LEU A C 1
ATOM 1574 O O . LEU A 1 201 ? -13.719 -5.074 11.593 1.00 92.81 201 LEU A O 1
ATOM 1578 N N . LYS A 1 202 ? -15.280 -3.555 11.029 1.00 92.00 202 LYS A N 1
ATOM 1579 C CA . LYS A 1 202 ? -16.402 -4.494 10.978 1.00 92.00 202 LYS A CA 1
ATOM 1580 C C . LYS A 1 202 ? -16.230 -5.510 9.847 1.00 92.00 202 LYS A C 1
ATOM 1582 O O . LYS A 1 202 ? -15.849 -5.145 8.731 1.00 92.00 202 LYS A O 1
ATOM 1587 N N . GLN A 1 203 ? -16.562 -6.769 10.122 1.00 92.06 203 GLN A N 1
ATOM 1588 C CA . GLN A 1 203 ? -16.363 -7.883 9.192 1.00 92.06 203 GLN A CA 1
ATOM 1589 C C . GLN A 1 203 ? -17.149 -7.712 7.883 1.00 92.06 203 GLN A C 1
ATOM 1591 O O . GLN A 1 203 ? -16.664 -8.099 6.822 1.00 92.06 203 GLN A O 1
ATOM 1596 N N . GLU A 1 204 ? -18.326 -7.088 7.923 1.00 90.75 204 GLU A N 1
ATOM 1597 C CA . GLU A 1 204 ? -19.177 -6.878 6.746 1.00 90.75 204 GLU A CA 1
ATOM 1598 C C . GLU A 1 204 ? -18.509 -5.938 5.732 1.00 90.75 204 GLU A C 1
ATOM 1600 O O . GLU A 1 204 ? -18.604 -6.143 4.521 1.00 90.75 204 GLU A O 1
ATOM 1605 N N . ARG A 1 205 ? -17.756 -4.946 6.228 1.00 91.62 205 ARG A N 1
ATOM 1606 C CA . ARG A 1 205 ? -17.034 -3.971 5.397 1.00 91.62 205 ARG A CA 1
ATOM 1607 C C . ARG A 1 205 ? -15.779 -4.558 4.755 1.00 91.62 205 ARG A C 1
ATOM 1609 O O . ARG A 1 205 ? -15.288 -4.007 3.773 1.00 91.62 205 ARG A O 1
ATOM 1616 N N . VAL A 1 206 ? -15.249 -5.671 5.269 1.00 93.62 206 VAL A N 1
ATOM 1617 C CA . VAL A 1 206 ? -14.019 -6.295 4.751 1.00 93.62 206 VAL A CA 1
ATOM 1618 C C . VAL A 1 206 ? -14.182 -6.659 3.276 1.00 93.62 206 VAL A C 1
ATOM 1620 O O . VAL A 1 206 ? -13.381 -6.232 2.445 1.00 93.62 206 VAL A O 1
ATOM 1623 N N . THR A 1 207 ? -15.240 -7.392 2.925 1.00 92.88 207 THR A N 1
ATOM 1624 C CA . THR A 1 207 ? -15.482 -7.815 1.536 1.00 92.88 207 THR A CA 1
ATOM 1625 C C . THR A 1 207 ? -15.727 -6.623 0.613 1.00 92.88 207 THR A C 1
ATOM 1627 O O . THR A 1 207 ? -15.228 -6.606 -0.516 1.00 92.88 207 THR A O 1
ATOM 1630 N N . GLU A 1 208 ? -16.439 -5.600 1.092 1.00 94.00 208 GLU A N 1
ATOM 1631 C CA . GLU A 1 208 ? -16.679 -4.360 0.349 1.00 94.00 208 GLU A CA 1
ATOM 1632 C C . GLU A 1 208 ? -15.357 -3.644 0.026 1.00 94.00 208 GLU A C 1
ATOM 1634 O O . GLU A 1 208 ? -15.066 -3.356 -1.138 1.00 94.00 208 GLU A O 1
ATOM 1639 N N . ILE A 1 209 ? -14.509 -3.428 1.036 1.00 94.81 209 ILE A N 1
ATOM 1640 C CA . ILE A 1 209 ? -13.214 -2.753 0.889 1.00 94.81 209 ILE A CA 1
ATOM 1641 C C . ILE A 1 209 ? -12.292 -3.537 -0.048 1.00 94.81 209 ILE A C 1
ATOM 1643 O O . ILE A 1 209 ? -11.652 -2.945 -0.920 1.00 94.81 209 ILE A O 1
ATOM 1647 N N . LEU A 1 210 ? -12.230 -4.865 0.080 1.00 94.44 210 LEU A N 1
ATOM 1648 C CA . LEU A 1 210 ? -11.419 -5.691 -0.816 1.00 94.44 210 LEU A CA 1
ATOM 1649 C C . LEU A 1 210 ? -11.910 -5.622 -2.261 1.00 94.44 210 LEU A C 1
ATOM 1651 O O . LEU A 1 210 ? -11.091 -5.507 -3.172 1.00 94.44 210 LEU A O 1
ATOM 1655 N N . THR A 1 211 ? -13.226 -5.659 -2.476 1.00 95.06 211 THR A N 1
ATOM 1656 C CA . THR A 1 211 ? -13.823 -5.544 -3.814 1.00 95.06 211 THR A CA 1
ATOM 1657 C C . THR A 1 211 ? -13.473 -4.198 -4.437 1.00 95.06 211 THR A C 1
ATOM 1659 O O . THR A 1 211 ? -13.009 -4.136 -5.579 1.00 95.06 211 THR A O 1
ATOM 1662 N N . LYS A 1 212 ? -13.586 -3.127 -3.648 1.00 94.81 212 LYS A N 1
ATOM 1663 C CA . LYS A 1 212 ? -13.207 -1.771 -4.037 1.00 94.81 212 LYS A CA 1
ATOM 1664 C C . LYS A 1 212 ? -11.737 -1.686 -4.461 1.00 94.81 212 LYS A C 1
ATOM 1666 O O . LYS A 1 212 ? -11.430 -1.234 -5.566 1.00 94.81 212 LYS A O 1
ATOM 1671 N N . LEU A 1 213 ? -10.825 -2.190 -3.624 1.00 93.38 213 LEU A N 1
ATOM 1672 C CA . LEU A 1 213 ? -9.384 -2.230 -3.907 1.00 93.38 213 LEU A CA 1
ATOM 1673 C C . LEU A 1 213 ? -9.052 -3.089 -5.136 1.00 93.38 213 LEU A C 1
ATOM 1675 O O . LEU A 1 213 ? -8.144 -2.753 -5.901 1.00 93.38 213 LEU A O 1
ATOM 1679 N N . ALA A 1 214 ? -9.787 -4.182 -5.341 1.00 93.69 214 ALA A N 1
ATOM 1680 C CA . ALA A 1 214 ? -9.601 -5.074 -6.473 1.00 93.69 214 ALA A CA 1
ATOM 1681 C C . ALA A 1 214 ? -10.046 -4.441 -7.797 1.00 93.69 214 ALA A C 1
ATOM 1683 O O . ALA A 1 214 ? -9.360 -4.628 -8.800 1.00 93.69 214 ALA A O 1
ATOM 1684 N N . GLN A 1 215 ? -11.157 -3.700 -7.833 1.00 94.56 215 GLN A N 1
ATOM 1685 C CA . GLN A 1 215 ? -11.806 -3.296 -9.087 1.00 94.56 215 GLN A CA 1
ATOM 1686 C C . GLN A 1 215 ? -11.539 -1.841 -9.497 1.00 94.56 215 GLN A C 1
ATOM 1688 O O . GLN A 1 215 ? -11.186 -1.593 -10.653 1.00 94.56 215 GLN A O 1
ATOM 1693 N N . GLU A 1 216 ? -11.640 -0.872 -8.581 1.00 91.62 216 GLU A N 1
ATOM 1694 C CA . GLU A 1 216 ? -11.726 0.557 -8.943 1.00 91.62 216 GLU A CA 1
ATOM 1695 C C . GLU A 1 216 ? -10.511 1.071 -9.728 1.00 91.62 216 GLU A C 1
ATOM 1697 O O . GLU A 1 216 ? -10.629 1.888 -10.644 1.00 91.62 216 GLU A O 1
ATOM 1702 N N . ARG A 1 217 ? -9.309 0.595 -9.384 1.00 90.50 217 ARG A N 1
ATOM 1703 C CA . ARG A 1 217 ? -8.052 1.128 -9.934 1.00 90.50 217 ARG A CA 1
ATOM 1704 C C . ARG A 1 217 ? -7.485 0.328 -11.107 1.00 90.50 217 ARG A C 1
ATOM 1706 O O . ARG A 1 217 ? -6.471 0.740 -11.678 1.00 90.50 217 ARG A O 1
ATOM 1713 N N . GLN A 1 218 ? -8.130 -0.764 -11.531 1.00 93.50 218 GLN A N 1
ATOM 1714 C CA . GLN A 1 218 ? -7.612 -1.604 -12.621 1.00 93.50 218 GLN A CA 1
ATOM 1715 C C . GLN A 1 218 ? -7.488 -0.848 -13.948 1.00 93.50 218 GLN A C 1
ATOM 1717 O O . GLN A 1 218 ? -6.446 -0.911 -14.606 1.00 93.50 218 GLN A O 1
ATOM 1722 N N . GLY A 1 219 ? -8.532 -0.107 -14.337 1.00 94.12 219 GLY A N 1
ATOM 1723 C CA . GLY A 1 219 ? -8.551 0.655 -15.590 1.00 94.12 219 GLY A CA 1
ATOM 1724 C C . GLY A 1 219 ? -7.455 1.723 -15.633 1.00 94.12 219 GLY A C 1
ATOM 1725 O O . GLY A 1 219 ? -6.728 1.842 -16.622 1.00 94.12 219 GLY A O 1
ATOM 1726 N N . MET A 1 220 ? -7.264 2.430 -14.516 1.00 95.12 220 MET A N 1
ATOM 1727 C CA . MET A 1 220 ? -6.211 3.434 -14.358 1.00 95.12 220 MET A CA 1
ATOM 1728 C C . MET A 1 220 ? -4.812 2.815 -14.468 1.00 95.12 220 MET A C 1
ATOM 1730 O O . MET A 1 220 ? -3.978 3.334 -15.212 1.00 95.12 220 MET A O 1
ATOM 1734 N N . HIS A 1 221 ? -4.554 1.683 -13.803 1.00 94.69 221 HIS A N 1
ATOM 1735 C CA . HIS A 1 221 ? -3.272 0.984 -13.913 1.00 94.69 221 HIS A CA 1
ATOM 1736 C C . HIS A 1 221 ? -3.009 0.457 -15.327 1.00 94.69 221 HIS A C 1
ATOM 1738 O O . HIS A 1 221 ? -1.894 0.597 -15.827 1.00 94.69 221 HIS A O 1
ATOM 1744 N N . ARG A 1 222 ? -4.028 -0.080 -16.010 1.00 95.38 222 ARG A N 1
ATOM 1745 C CA . ARG A 1 222 ? -3.915 -0.533 -17.406 1.00 95.38 222 ARG A CA 1
ATOM 1746 C C . ARG A 1 222 ? -3.577 0.622 -18.347 1.00 95.38 222 ARG A C 1
ATOM 1748 O O . ARG A 1 222 ? -2.648 0.499 -19.139 1.00 95.38 222 ARG A O 1
ATOM 1755 N N . SER A 1 223 ? -4.297 1.737 -18.241 1.00 96.44 223 SER A N 1
ATOM 1756 C CA . SER A 1 223 ? -4.051 2.926 -19.061 1.00 96.44 223 SER A CA 1
ATOM 1757 C C . SER A 1 223 ? -2.641 3.474 -18.831 1.00 96.44 223 SER A C 1
ATOM 1759 O O . SER A 1 223 ? -1.871 3.624 -19.778 1.00 96.44 223 SER A O 1
ATOM 1761 N N . LYS A 1 224 ? -2.239 3.682 -17.570 1.00 95.19 224 LYS A N 1
ATOM 1762 C CA . LYS A 1 224 ? -0.903 4.207 -17.251 1.00 95.19 224 LYS A CA 1
ATOM 1763 C C . LYS A 1 224 ? 0.232 3.253 -17.627 1.00 95.19 224 LYS A C 1
ATOM 1765 O O . LYS A 1 224 ? 1.306 3.726 -17.993 1.00 95.19 224 LYS A O 1
ATOM 1770 N N . LEU A 1 225 ? 0.015 1.937 -17.569 1.00 96.31 225 LEU A N 1
ATOM 1771 C CA . LEU A 1 225 ? 0.964 0.950 -18.087 1.00 96.31 225 LEU A CA 1
ATOM 1772 C C . LEU A 1 225 ? 1.183 1.144 -19.592 1.00 96.31 225 LEU A C 1
ATOM 1774 O O . LEU A 1 225 ? 2.327 1.269 -20.021 1.00 96.31 225 LEU A O 1
ATOM 1778 N N . ILE A 1 226 ? 0.099 1.218 -20.372 1.00 96.88 226 ILE A N 1
ATOM 1779 C CA . ILE A 1 226 ? 0.165 1.425 -21.826 1.00 96.88 226 ILE A CA 1
ATOM 1780 C C . ILE A 1 226 ? 0.893 2.735 -22.135 1.00 96.88 226 ILE A C 1
ATOM 1782 O O . ILE A 1 226 ? 1.856 2.732 -22.897 1.00 96.88 226 ILE A O 1
ATOM 1786 N N . TRP A 1 227 ? 0.508 3.831 -21.479 1.00 97.00 227 TRP A N 1
ATOM 1787 C CA . TRP A 1 227 ? 1.172 5.124 -21.649 1.00 97.00 227 TRP A CA 1
ATOM 1788 C C . TRP A 1 227 ? 2.660 5.084 -21.294 1.00 97.00 227 TRP A C 1
ATOM 1790 O O . TRP A 1 227 ? 3.470 5.661 -22.014 1.00 97.00 227 TRP A O 1
ATOM 1800 N N . SER A 1 228 ? 3.047 4.367 -20.236 1.00 94.44 228 SER A N 1
ATOM 1801 C CA . SER A 1 228 ? 4.461 4.220 -19.869 1.00 94.44 228 SER A CA 1
ATOM 1802 C C . SER A 1 228 ? 5.250 3.479 -20.957 1.00 94.44 228 SER A C 1
ATOM 1804 O O . SER A 1 228 ? 6.357 3.884 -21.294 1.00 94.44 228 SER A O 1
ATOM 1806 N N . VAL A 1 229 ? 4.673 2.436 -21.563 1.00 95.56 229 VAL A N 1
ATOM 1807 C CA . VAL A 1 229 ? 5.305 1.704 -22.677 1.00 95.56 229 VAL A CA 1
ATOM 1808 C C . VAL A 1 229 ? 5.418 2.576 -23.931 1.00 95.56 229 VAL A C 1
ATOM 1810 O O . VAL A 1 229 ? 6.458 2.566 -24.580 1.00 95.56 229 VAL A O 1
ATOM 1813 N N . VAL A 1 230 ? 4.391 3.372 -24.240 1.00 95.88 230 VAL A N 1
ATOM 1814 C CA . VAL A 1 230 ? 4.398 4.300 -25.385 1.00 95.88 230 VAL A CA 1
ATOM 1815 C C . VAL A 1 230 ? 5.447 5.402 -25.217 1.00 95.88 230 VAL A C 1
ATOM 1817 O O . VAL A 1 230 ? 6.111 5.759 -26.184 1.00 95.88 230 VAL A O 1
ATOM 1820 N N . ILE A 1 231 ? 5.633 5.929 -24.003 1.00 94.75 231 ILE A N 1
ATOM 1821 C CA . ILE A 1 231 ? 6.602 7.002 -23.714 1.00 94.75 231 ILE A CA 1
ATOM 1822 C C . ILE A 1 231 ? 8.050 6.483 -23.704 1.00 94.75 231 ILE A C 1
ATOM 1824 O O . ILE A 1 231 ? 8.981 7.219 -24.033 1.00 94.75 231 ILE A O 1
ATOM 1828 N N . MET A 1 232 ? 8.255 5.212 -23.360 1.00 93.00 232 MET A N 1
ATOM 1829 C CA . MET A 1 232 ? 9.571 4.584 -23.233 1.00 93.00 232 MET A CA 1
ATOM 1830 C C . MET A 1 232 ? 10.537 4.849 -24.413 1.00 93.00 232 MET A C 1
ATOM 1832 O O . MET A 1 232 ? 11.639 5.338 -24.138 1.00 93.00 232 MET A O 1
ATOM 1836 N N . PRO A 1 233 ? 10.178 4.627 -25.699 1.00 92.44 233 PRO A N 1
ATOM 1837 C CA . PRO A 1 233 ? 11.072 4.899 -26.831 1.00 92.44 233 PRO A CA 1
ATOM 1838 C C . PRO A 1 233 ? 11.488 6.369 -26.946 1.00 92.44 233 PRO A C 1
ATOM 1840 O O . PRO A 1 233 ? 12.612 6.647 -27.351 1.00 92.44 233 PRO A O 1
ATOM 1843 N N . PHE A 1 234 ? 10.642 7.313 -26.527 1.00 91.88 234 PHE A N 1
ATOM 1844 C CA . PHE A 1 234 ? 10.970 8.744 -26.543 1.00 91.88 234 PHE A CA 1
ATOM 1845 C C . PHE A 1 234 ? 11.961 9.131 -25.444 1.00 91.88 234 PHE A C 1
ATOM 1847 O O . PHE A 1 234 ? 12.702 10.099 -25.582 1.00 91.88 234 PHE A O 1
ATOM 1854 N N . THR A 1 235 ? 12.002 8.364 -24.353 1.00 89.62 235 THR A N 1
ATOM 1855 C CA . THR A 1 235 ? 12.967 8.572 -23.264 1.00 89.62 235 THR A CA 1
ATOM 1856 C C . THR A 1 235 ? 14.279 7.815 -23.463 1.00 89.62 235 THR A C 1
ATOM 1858 O O . THR A 1 235 ? 15.254 8.123 -22.787 1.00 89.62 235 THR A O 1
ATOM 1861 N N . ALA A 1 236 ? 14.358 6.861 -24.395 1.00 85.56 236 ALA A N 1
ATOM 1862 C CA . ALA A 1 236 ? 15.569 6.076 -24.651 1.00 85.56 236 ALA A CA 1
ATOM 1863 C C . ALA A 1 236 ? 16.802 6.895 -25.122 1.00 85.56 236 ALA A C 1
ATOM 1865 O O . ALA A 1 236 ? 17.905 6.592 -24.656 1.00 85.56 236 ALA A O 1
ATOM 1866 N N . PRO A 1 237 ? 16.674 7.955 -25.954 1.00 84.06 237 PRO A N 1
ATOM 1867 C CA . PRO A 1 237 ? 17.824 8.710 -26.472 1.00 84.06 237 PRO A CA 1
ATOM 1868 C C . PRO A 1 237 ? 18.690 9.409 -25.411 1.00 84.06 237 PRO A C 1
ATOM 1870 O O . PRO A 1 237 ? 19.852 9.710 -25.671 1.00 84.06 237 PRO A O 1
ATOM 1873 N N . PHE A 1 238 ? 18.183 9.617 -24.190 1.00 75.62 238 PHE A N 1
ATOM 1874 C CA . PHE A 1 238 ? 18.944 10.216 -23.081 1.00 75.62 238 PHE A CA 1
ATOM 1875 C C . PHE A 1 238 ? 20.033 9.289 -22.491 1.00 75.62 238 PHE A C 1
ATOM 1877 O O . PHE A 1 238 ? 20.705 9.656 -21.531 1.00 75.62 238 PHE A O 1
ATOM 1884 N N . MET A 1 239 ? 20.238 8.093 -23.056 1.00 68.50 239 MET A N 1
ATOM 1885 C CA . MET A 1 239 ? 21.296 7.147 -22.667 1.00 68.50 239 MET A CA 1
ATOM 1886 C C . MET A 1 239 ? 22.711 7.593 -23.081 1.00 68.50 239 MET A C 1
ATOM 1888 O O . MET A 1 239 ? 23.689 7.033 -22.599 1.00 68.50 239 MET A O 1
ATOM 1892 N N . LEU A 1 240 ? 22.840 8.608 -23.941 1.00 66.81 240 LEU A N 1
ATOM 1893 C CA . LEU A 1 240 ? 24.125 9.064 -24.491 1.00 66.81 240 LEU A CA 1
ATOM 1894 C C . LEU A 1 240 ? 25.011 9.856 -23.502 1.00 66.81 240 LEU A C 1
ATOM 1896 O O . LEU A 1 240 ? 26.109 10.265 -23.871 1.00 66.81 240 LEU A O 1
ATOM 1900 N N . VAL A 1 241 ? 24.572 10.083 -22.256 1.00 71.75 241 VAL A N 1
ATOM 1901 C CA . VAL A 1 241 ? 25.349 10.816 -21.240 1.00 71.75 241 VAL A CA 1
ATOM 1902 C C . VAL A 1 241 ? 26.186 9.835 -20.396 1.00 71.75 241 VAL A C 1
ATOM 1904 O O . VAL A 1 241 ? 25.615 9.053 -19.640 1.00 71.75 241 VAL A O 1
ATOM 1907 N N . PRO A 1 242 ? 27.532 9.882 -20.447 1.00 64.50 242 PRO A N 1
ATOM 1908 C CA . PRO A 1 242 ? 28.394 8.840 -19.869 1.00 64.50 242 PRO A CA 1
ATOM 1909 C C . PRO A 1 242 ? 28.500 8.845 -18.332 1.00 64.50 242 PRO A C 1
ATOM 1911 O O . PRO A 1 242 ? 28.996 7.881 -17.756 1.00 64.50 242 PRO A O 1
ATOM 1914 N N . VAL A 1 243 ? 28.057 9.908 -17.650 1.00 69.50 243 VAL A N 1
ATOM 1915 C CA . VAL A 1 243 ? 28.229 10.069 -16.188 1.00 69.50 243 VAL A CA 1
ATOM 1916 C C . VAL A 1 243 ? 26.953 9.759 -15.395 1.00 69.50 243 VAL A C 1
ATOM 1918 O O . VAL A 1 243 ? 27.036 9.350 -14.239 1.00 69.50 243 VAL A O 1
ATOM 1921 N N . ILE A 1 244 ? 25.771 9.944 -15.990 1.00 70.88 244 ILE A N 1
ATOM 1922 C CA . ILE A 1 244 ? 24.480 9.846 -15.296 1.00 70.88 244 ILE A CA 1
ATOM 1923 C C . ILE A 1 244 ? 23.616 8.818 -16.034 1.00 70.88 244 ILE A C 1
ATOM 1925 O O . ILE A 1 244 ? 23.425 8.965 -17.241 1.00 70.88 244 ILE A O 1
ATOM 1929 N N . PRO A 1 245 ? 23.067 7.794 -15.349 1.00 74.31 245 PRO A N 1
ATOM 1930 C CA . PRO A 1 245 ? 22.150 6.856 -15.987 1.00 74.31 245 PRO A CA 1
ATOM 1931 C C . PRO A 1 245 ? 20.934 7.608 -16.537 1.00 74.31 245 PRO A C 1
ATOM 1933 O O . PRO A 1 245 ? 20.534 8.628 -15.984 1.00 74.31 245 PRO A O 1
ATOM 1936 N N . ASN A 1 246 ? 20.308 7.096 -17.597 1.00 85.19 246 ASN A N 1
ATOM 1937 C CA . ASN A 1 246 ? 19.104 7.690 -18.181 1.00 85.19 246 ASN A CA 1
ATOM 1938 C C . ASN A 1 246 ? 17.909 7.620 -17.204 1.00 85.19 246 ASN A C 1
ATOM 1940 O O . ASN A 1 246 ? 17.066 6.724 -17.282 1.00 85.19 246 ASN A O 1
ATOM 1944 N N . LEU A 1 247 ? 17.857 8.556 -16.252 1.00 84.81 247 LEU A N 1
ATOM 1945 C CA . LEU A 1 247 ? 16.843 8.613 -15.199 1.00 84.81 247 LEU A CA 1
ATOM 1946 C C . LEU A 1 247 ? 15.420 8.689 -15.766 1.00 84.81 247 LEU A C 1
ATOM 1948 O O . LEU A 1 247 ? 14.572 7.963 -15.246 1.00 84.81 247 LEU A O 1
ATOM 1952 N N . PRO A 1 248 ? 15.131 9.485 -16.822 1.00 88.06 248 PRO A N 1
ATOM 1953 C CA . PRO A 1 248 ? 13.807 9.491 -17.440 1.00 88.06 248 PRO A CA 1
ATOM 1954 C C . PRO A 1 248 ? 13.367 8.103 -17.913 1.00 88.06 248 PRO A C 1
ATOM 1956 O O . PRO A 1 248 ? 12.266 7.664 -17.579 1.00 88.06 248 PRO A O 1
ATOM 1959 N N . PHE A 1 249 ? 14.237 7.383 -18.625 1.00 90.25 249 PHE A N 1
ATOM 1960 C CA . PHE A 1 249 ? 13.932 6.040 -19.111 1.00 90.25 249 PHE A CA 1
ATOM 1961 C C . PHE A 1 249 ? 13.715 5.052 -17.966 1.00 90.25 249 PHE A C 1
ATOM 1963 O O . PHE A 1 249 ? 12.702 4.356 -17.940 1.00 90.25 249 PHE A O 1
ATOM 1970 N N . PHE A 1 250 ? 14.624 5.013 -16.986 1.00 88.38 250 PHE A N 1
ATOM 1971 C CA . PHE A 1 250 ? 14.493 4.098 -15.851 1.00 88.38 250 PHE A CA 1
ATOM 1972 C C . PHE A 1 250 ? 13.263 4.401 -14.998 1.00 88.38 250 PHE A C 1
ATOM 1974 O O . PHE A 1 250 ? 12.612 3.472 -14.522 1.00 88.38 250 PHE A O 1
ATOM 1981 N N . TYR A 1 251 ? 12.896 5.675 -14.844 1.00 89.75 251 TYR A N 1
ATOM 1982 C CA . TYR A 1 251 ? 11.666 6.056 -14.164 1.00 89.75 251 TYR A CA 1
ATOM 1983 C C . TYR A 1 251 ? 10.434 5.540 -14.913 1.00 89.75 251 TYR A C 1
ATOM 1985 O O . TYR A 1 251 ? 9.581 4.899 -14.305 1.00 89.75 251 TYR A O 1
ATOM 1993 N N . VAL A 1 252 ? 10.345 5.753 -16.229 1.00 92.62 252 VAL A N 1
ATOM 1994 C CA . VAL A 1 252 ? 9.217 5.267 -17.041 1.00 92.62 252 VAL A CA 1
ATOM 1995 C C . VAL A 1 252 ? 9.151 3.738 -17.048 1.00 92.62 252 VAL A C 1
ATOM 1997 O O . VAL A 1 252 ? 8.070 3.170 -16.883 1.00 92.62 252 VAL A O 1
ATOM 2000 N N . LEU A 1 253 ? 10.296 3.060 -17.147 1.00 92.50 253 LEU A N 1
ATOM 2001 C CA . LEU A 1 253 ? 10.393 1.605 -17.045 1.00 92.50 253 LEU A CA 1
ATOM 2002 C C . LEU A 1 253 ? 9.905 1.103 -15.679 1.00 92.50 253 LEU A C 1
ATOM 2004 O O . LEU A 1 253 ? 9.091 0.181 -15.605 1.00 92.50 253 LEU A O 1
ATOM 2008 N N . TYR A 1 254 ? 10.344 1.747 -14.597 1.00 91.19 254 TYR A N 1
ATOM 2009 C CA . TYR A 1 254 ? 9.874 1.450 -13.250 1.00 91.19 254 TYR A CA 1
ATOM 2010 C C . TYR A 1 254 ? 8.366 1.699 -13.111 1.00 91.19 254 TYR A C 1
ATOM 2012 O O . TYR A 1 254 ? 7.665 0.876 -12.525 1.00 91.19 254 TYR A O 1
ATOM 2020 N N . ARG A 1 255 ? 7.829 2.794 -13.667 1.00 93.56 255 ARG A N 1
ATOM 2021 C CA . ARG A 1 255 ? 6.386 3.084 -13.643 1.00 93.56 255 ARG A CA 1
ATOM 2022 C C . ARG A 1 255 ? 5.582 2.046 -14.419 1.00 93.56 255 ARG A C 1
ATOM 2024 O O . ARG A 1 255 ? 4.543 1.620 -13.916 1.00 93.56 255 ARG A O 1
ATOM 2031 N N . ALA A 1 256 ? 6.079 1.582 -15.566 1.00 95.12 256 ALA A N 1
ATOM 2032 C CA . ALA A 1 256 ? 5.481 0.472 -16.300 1.00 95.12 256 ALA A CA 1
ATOM 2033 C C . ALA A 1 256 ? 5.446 -0.797 -15.433 1.00 95.12 256 ALA A C 1
ATOM 2035 O O . ALA A 1 256 ? 4.376 -1.360 -15.206 1.00 95.12 256 ALA A O 1
ATOM 2036 N N . TRP A 1 257 ? 6.583 -1.205 -14.858 1.00 92.88 257 TRP A N 1
ATOM 2037 C CA . TRP A 1 257 ? 6.644 -2.368 -13.966 1.00 92.88 257 TRP A CA 1
ATOM 2038 C C . TRP A 1 257 ? 5.721 -2.225 -12.746 1.00 92.88 257 TRP A C 1
ATOM 2040 O O . TRP A 1 257 ? 5.003 -3.162 -12.399 1.00 92.88 257 TRP A O 1
ATOM 2050 N N . SER A 1 258 ? 5.693 -1.045 -12.122 1.00 92.75 258 SER A N 1
ATOM 2051 C CA . SER A 1 258 ? 4.883 -0.756 -10.936 1.00 92.75 258 SER A CA 1
ATOM 2052 C C . SER A 1 258 ? 3.389 -0.889 -11.230 1.00 92.75 258 SER A C 1
ATOM 2054 O O . SER A 1 258 ? 2.675 -1.576 -10.498 1.00 92.75 258 SER A O 1
ATOM 2056 N N . HIS A 1 259 ? 2.926 -0.307 -12.340 1.00 95.00 259 HIS A N 1
ATOM 2057 C CA . HIS A 1 259 ? 1.538 -0.421 -12.779 1.00 95.00 259 HIS A CA 1
ATOM 2058 C C . HIS A 1 259 ? 1.164 -1.834 -13.211 1.00 95.00 259 HIS A C 1
ATOM 2060 O O . HIS A 1 259 ? 0.070 -2.293 -12.890 1.00 95.00 259 HIS A O 1
ATOM 2066 N N . TRP A 1 260 ? 2.069 -2.543 -13.887 1.00 95.19 260 TRP A N 1
ATOM 2067 C CA . TRP A 1 260 ? 1.862 -3.947 -14.219 1.00 95.19 260 TRP A CA 1
ATOM 2068 C C . TRP A 1 260 ? 1.715 -4.803 -12.956 1.00 95.19 260 TRP A C 1
ATOM 2070 O O . TRP A 1 260 ? 0.738 -5.542 -12.842 1.00 95.19 260 TRP A O 1
ATOM 2080 N N . LYS A 1 261 ? 2.613 -4.657 -11.972 1.00 93.00 261 LYS A N 1
ATOM 2081 C CA . LYS A 1 261 ? 2.543 -5.402 -10.708 1.00 93.00 261 LYS A CA 1
ATOM 2082 C C . LYS A 1 261 ? 1.252 -5.115 -9.944 1.00 93.00 261 LYS A C 1
ATOM 2084 O O . LYS A 1 261 ? 0.571 -6.066 -9.568 1.00 93.00 261 LYS A O 1
ATOM 2089 N N . ALA A 1 262 ? 0.880 -3.847 -9.778 1.00 93.94 262 ALA A N 1
ATOM 2090 C CA . ALA A 1 262 ? -0.366 -3.476 -9.107 1.00 93.94 262 ALA A CA 1
ATOM 2091 C C . ALA A 1 262 ? -1.607 -4.024 -9.835 1.00 93.94 262 ALA A C 1
ATOM 2093 O O . ALA A 1 262 ? -2.496 -4.571 -9.191 1.00 93.94 262 ALA A O 1
ATOM 2094 N N . LEU A 1 263 ? -1.634 -3.974 -11.175 1.00 95.25 263 LEU A N 1
ATOM 2095 C CA . LEU A 1 263 ? -2.714 -4.556 -11.980 1.00 95.25 263 LEU A CA 1
ATOM 2096 C C . LEU A 1 263 ? -2.795 -6.082 -11.833 1.00 95.25 263 LEU A C 1
ATOM 2098 O O . LEU A 1 263 ? -3.883 -6.651 -11.817 1.00 95.25 263 LEU A O 1
ATOM 2102 N N . THR A 1 264 ? -1.657 -6.774 -11.760 1.00 93.69 264 THR A N 1
ATOM 2103 C CA . THR A 1 264 ? -1.667 -8.226 -11.530 1.00 93.69 264 THR A CA 1
ATOM 2104 C C . THR A 1 264 ? -2.134 -8.584 -10.124 1.00 93.69 264 THR A C 1
ATOM 2106 O O . THR A 1 264 ? -2.856 -9.567 -9.977 1.00 93.69 264 THR A O 1
ATOM 2109 N N . GLY A 1 265 ? -1.769 -7.783 -9.118 1.00 93.75 265 GLY A N 1
ATOM 2110 C CA . GLY A 1 265 ? -2.202 -7.969 -7.736 1.00 93.75 265 GLY A CA 1
ATOM 2111 C C . GLY A 1 265 ? -3.694 -7.707 -7.555 1.00 93.75 265 GLY A C 1
ATOM 2112 O O . GLY A 1 265 ? -4.384 -8.500 -6.925 1.00 93.75 265 GLY A O 1
ATOM 2113 N N . SER A 1 266 ? -4.235 -6.664 -8.186 1.00 95.19 266 SER A N 1
ATOM 2114 C CA . SER A 1 266 ? -5.673 -6.380 -8.129 1.00 95.19 266 SER A CA 1
ATOM 2115 C C . SER A 1 266 ? -6.512 -7.458 -8.818 1.00 95.19 266 SER A C 1
ATOM 2117 O O . SER A 1 266 ? -7.524 -7.879 -8.267 1.00 95.19 266 SER A O 1
ATOM 2119 N N . LYS A 1 267 ? -6.056 -7.993 -9.959 1.00 95.19 267 LYS A N 1
ATOM 2120 C CA . LYS A 1 267 ? -6.684 -9.160 -10.606 1.00 95.19 267 LYS A CA 1
ATOM 2121 C C . LYS A 1 267 ? -6.599 -10.424 -9.760 1.00 95.19 267 LYS A C 1
ATOM 2123 O O . LYS A 1 267 ? -7.518 -11.235 -9.785 1.00 95.19 267 LYS A O 1
ATOM 2128 N N . TYR A 1 268 ? -5.489 -10.617 -9.048 1.00 93.38 268 TYR A N 1
ATOM 2129 C CA . TYR A 1 268 ? -5.347 -11.725 -8.110 1.00 93.38 268 TYR A CA 1
ATOM 2130 C C . TYR A 1 268 ? -6.373 -11.614 -6.979 1.00 93.38 268 TYR A C 1
ATOM 2132 O O . TYR A 1 268 ? -7.086 -12.577 -6.714 1.00 93.38 268 TYR A O 1
ATOM 2140 N N . LEU A 1 269 ? -6.503 -10.428 -6.379 1.00 94.12 269 LEU A N 1
ATOM 2141 C CA . LEU A 1 269 ? -7.493 -10.166 -5.339 1.00 94.12 269 LEU A CA 1
ATOM 2142 C C . LEU A 1 269 ? -8.929 -10.340 -5.854 1.00 94.12 269 LEU A C 1
ATOM 2144 O O . LEU A 1 269 ? -9.736 -10.994 -5.204 1.00 94.12 269 LEU A O 1
ATOM 2148 N N . GLU A 1 270 ? -9.234 -9.830 -7.048 1.00 94.88 270 GLU A N 1
ATOM 2149 C CA . GLU A 1 270 ? -10.537 -10.020 -7.697 1.00 94.88 270 GLU A CA 1
ATOM 2150 C C . GLU A 1 270 ? -10.851 -11.508 -7.914 1.00 94.88 270 GLU A C 1
ATOM 2152 O O . GLU A 1 270 ? -11.979 -11.950 -7.705 1.00 94.88 270 GLU A O 1
ATOM 2157 N N . PHE A 1 271 ? -9.854 -12.293 -8.331 1.00 94.12 271 PHE A N 1
ATOM 2158 C CA . PHE A 1 271 ? -10.013 -13.727 -8.542 1.00 94.12 271 PHE A CA 1
ATOM 2159 C C . PHE A 1 271 ? -10.261 -14.470 -7.227 1.00 94.12 271 PHE A C 1
ATOM 2161 O O . PHE A 1 271 ? -11.145 -15.318 -7.183 1.00 94.12 271 PHE A O 1
ATOM 2168 N N . LEU A 1 272 ? -9.543 -14.126 -6.151 1.00 92.62 272 LEU A N 1
ATOM 2169 C CA . LEU A 1 272 ? -9.810 -14.685 -4.823 1.00 92.62 272 LEU A CA 1
ATOM 2170 C C . LEU A 1 272 ? -11.265 -14.436 -4.407 1.00 92.62 272 LEU A C 1
ATOM 2172 O O . LEU A 1 272 ? -11.975 -15.388 -4.076 1.00 92.62 272 LEU A O 1
ATOM 2176 N N . LEU A 1 273 ? -11.723 -13.183 -4.510 1.00 93.12 273 LEU A N 1
ATOM 2177 C CA . LEU A 1 273 ? -13.073 -12.780 -4.106 1.00 93.12 273 LEU A CA 1
ATOM 2178 C C . LEU A 1 273 ? -14.165 -13.527 -4.876 1.00 93.12 273 LEU A C 1
ATOM 2180 O O . LEU A 1 273 ? -15.144 -13.968 -4.280 1.00 93.12 273 LEU A O 1
ATOM 2184 N N . LYS A 1 274 ? -13.975 -13.747 -6.184 1.00 93.56 274 LYS A N 1
ATOM 2185 C CA . LYS A 1 274 ? -14.904 -14.537 -7.014 1.00 93.56 274 LYS A CA 1
ATOM 2186 C C . LYS A 1 274 ? -15.062 -15.986 -6.548 1.00 93.56 274 LYS A C 1
ATOM 2188 O O . LYS A 1 274 ? -16.083 -16.602 -6.836 1.00 93.56 274 LYS A O 1
ATOM 2193 N N . HIS A 1 275 ? -14.072 -16.524 -5.841 1.00 91.69 275 HIS A N 1
ATOM 2194 C CA . HIS A 1 275 ? -14.073 -17.884 -5.306 1.00 91.69 275 HIS A CA 1
ATOM 2195 C C . HIS A 1 275 ? -14.344 -17.934 -3.791 1.00 91.69 275 HIS A C 1
ATOM 2197 O O . HIS A 1 275 ? -14.027 -18.936 -3.151 1.00 91.69 275 HIS A O 1
ATOM 2203 N N . ASN A 1 276 ? -14.942 -16.883 -3.209 1.00 87.75 276 ASN A N 1
ATOM 2204 C CA . ASN A 1 276 ? -15.252 -16.783 -1.774 1.00 87.75 276 ASN A CA 1
ATOM 2205 C C . ASN A 1 276 ? -14.020 -16.972 -0.865 1.00 87.75 276 ASN A C 1
ATOM 2207 O O . ASN A 1 276 ? -14.101 -17.539 0.226 1.00 87.75 276 ASN A O 1
ATOM 2211 N N . GLN A 1 277 ? -12.860 -16.506 -1.329 1.00 86.06 277 GLN A N 1
ATOM 2212 C CA . GLN A 1 277 ? -11.617 -16.416 -0.566 1.00 86.06 277 GLN A CA 1
ATOM 2213 C C . GLN A 1 277 ? -11.129 -14.955 -0.603 1.00 86.06 277 GLN A C 1
ATOM 2215 O O . GLN A 1 277 ? -11.422 -14.247 -1.562 1.00 86.06 277 GLN A O 1
ATOM 2220 N N . PRO A 1 278 ? -10.362 -14.450 0.374 1.00 87.56 278 PRO A N 1
ATOM 2221 C CA . PRO A 1 278 ? -9.927 -15.074 1.626 1.00 87.56 278 PRO A CA 1
ATOM 2222 C C . PRO A 1 278 ? -11.040 -15.184 2.682 1.00 87.56 278 PRO A C 1
ATOM 2224 O O . PRO A 1 278 ? -12.015 -14.437 2.650 1.00 87.56 278 PRO A O 1
ATOM 2227 N N . LYS A 1 279 ? -10.873 -16.097 3.648 1.00 91.88 279 LYS A N 1
ATOM 2228 C CA . LYS A 1 279 ? -11.778 -16.210 4.804 1.00 91.88 279 LYS A CA 1
ATOM 2229 C C . LYS A 1 279 ? -11.489 -15.099 5.824 1.00 91.88 279 LYS A C 1
ATOM 2231 O O . LYS A 1 279 ? -10.329 -14.991 6.235 1.00 91.88 279 LYS A O 1
ATOM 2236 N N . PRO A 1 280 ? -12.496 -14.308 6.245 1.00 93.31 280 PRO A N 1
ATOM 2237 C CA . PRO A 1 280 ? -12.339 -13.319 7.308 1.00 93.31 280 PRO A CA 1
ATOM 2238 C C . PRO A 1 280 ? -11.897 -13.970 8.620 1.00 93.31 280 PRO A C 1
ATOM 2240 O O . PRO A 1 280 ? -12.538 -14.910 9.082 1.00 93.31 280 PRO A O 1
ATOM 2243 N N . ASN A 1 281 ? -10.806 -13.472 9.200 1.00 94.44 281 ASN A N 1
ATOM 2244 C CA . ASN A 1 281 ? -10.272 -13.905 10.485 1.00 94.44 281 ASN A CA 1
ATOM 2245 C C . ASN A 1 281 ? -9.951 -12.665 11.350 1.00 94.44 281 ASN A C 1
ATOM 2247 O O . ASN A 1 281 ? -8.879 -12.072 11.182 1.00 94.44 281 ASN A O 1
ATOM 2251 N N . PRO A 1 282 ? -10.873 -12.213 12.222 1.00 95.06 282 PRO A N 1
ATOM 2252 C CA . PRO A 1 282 ? -10.594 -11.098 13.123 1.00 95.06 282 PRO A CA 1
ATOM 2253 C C . PRO A 1 282 ? -9.447 -11.474 14.070 1.00 95.06 282 PRO A C 1
ATOM 2255 O O . PRO A 1 282 ? -9.457 -12.537 14.687 1.00 95.06 282 PRO A O 1
ATOM 2258 N N . SER A 1 283 ? -8.435 -10.614 14.162 1.00 95.38 283 SER A N 1
ATOM 2259 C CA . SER A 1 283 ? -7.205 -10.903 14.899 1.00 95.38 283 SER A CA 1
ATOM 2260 C C . SER A 1 283 ? -7.096 -10.039 16.146 1.00 95.38 283 SER A C 1
ATOM 2262 O O . SER A 1 283 ? -6.817 -8.843 16.049 1.00 95.38 283 SER A O 1
ATOM 2264 N N . TRP A 1 284 ? -7.195 -10.676 17.316 1.00 94.62 284 TRP A N 1
ATOM 2265 C CA . TRP A 1 284 ? -6.956 -10.016 18.601 1.00 94.62 284 TRP A CA 1
ATOM 2266 C C . TRP A 1 284 ? -5.566 -9.371 18.671 1.00 94.62 284 TRP A C 1
ATOM 2268 O O . TRP A 1 284 ? -5.422 -8.254 19.146 1.00 94.62 284 TRP A O 1
ATOM 2278 N N . ALA A 1 285 ? -4.540 -10.021 18.117 1.00 93.06 285 ALA A N 1
ATOM 2279 C CA . ALA A 1 285 ? -3.190 -9.460 18.091 1.00 93.06 285 ALA A CA 1
ATOM 2280 C C . ALA A 1 285 ? -3.102 -8.145 17.287 1.00 93.06 285 ALA A C 1
ATOM 2282 O O . ALA A 1 285 ? -2.231 -7.321 17.563 1.00 93.06 285 ALA A O 1
ATOM 2283 N N . LEU A 1 286 ? -3.981 -7.941 16.293 1.00 94.50 286 LEU A N 1
ATOM 2284 C CA . LEU A 1 286 ? -4.111 -6.647 15.618 1.00 94.50 286 LEU A CA 1
ATOM 2285 C C . LEU A 1 286 ? -4.889 -5.657 16.483 1.00 94.50 286 LEU A C 1
ATOM 2287 O O . LEU A 1 286 ? -4.437 -4.527 16.613 1.00 94.50 286 LEU A O 1
ATOM 2291 N N . ASP A 1 287 ? -6.006 -6.064 17.087 1.00 94.25 287 ASP A N 1
ATOM 2292 C CA . ASP A 1 287 ? -6.775 -5.194 17.987 1.00 94.25 287 ASP A CA 1
ATOM 2293 C C . ASP A 1 287 ? -5.890 -4.646 19.118 1.00 94.25 287 ASP A C 1
ATOM 2295 O O . ASP A 1 287 ? -5.806 -3.435 19.302 1.00 94.25 287 ASP A O 1
ATOM 2299 N N . GLU A 1 288 ? -5.117 -5.517 19.767 1.00 92.12 288 GLU A N 1
ATOM 2300 C CA . GLU A 1 288 ? -4.138 -5.176 20.799 1.00 92.12 288 GLU A CA 1
ATOM 2301 C C . GLU A 1 288 ? -3.101 -4.151 20.303 1.00 92.12 288 GLU A C 1
ATOM 2303 O O . GLU A 1 288 ? -2.866 -3.130 20.953 1.00 92.12 288 GLU A O 1
ATOM 2308 N N . ALA A 1 289 ? -2.497 -4.382 19.130 1.00 91.06 289 ALA A N 1
ATOM 2309 C CA . ALA A 1 289 ? -1.483 -3.487 18.569 1.00 91.06 289 ALA A CA 1
ATOM 2310 C C . ALA A 1 289 ? -2.057 -2.111 18.183 1.00 91.06 289 ALA A C 1
ATOM 2312 O O . ALA A 1 289 ? -1.382 -1.088 18.334 1.00 91.06 289 ALA A O 1
ATOM 2313 N N . TYR A 1 290 ? -3.302 -2.075 17.699 1.00 91.94 290 TYR A N 1
ATOM 2314 C CA . TYR A 1 290 ? -4.022 -0.838 17.402 1.00 91.94 290 TYR A CA 1
ATOM 2315 C C . TYR A 1 290 ? -4.347 -0.068 18.682 1.00 91.94 290 TYR A C 1
ATOM 2317 O O . TYR A 1 290 ? -4.055 1.126 18.771 1.00 91.94 290 TYR A O 1
ATOM 2325 N N . THR A 1 291 ? -4.892 -0.751 19.690 1.00 91.44 291 THR A N 1
ATOM 2326 C CA . THR A 1 291 ? -5.226 -0.159 20.987 1.00 91.44 291 THR A CA 1
ATOM 2327 C C . THR A 1 291 ? -3.986 0.396 21.679 1.00 91.44 291 THR A C 1
AT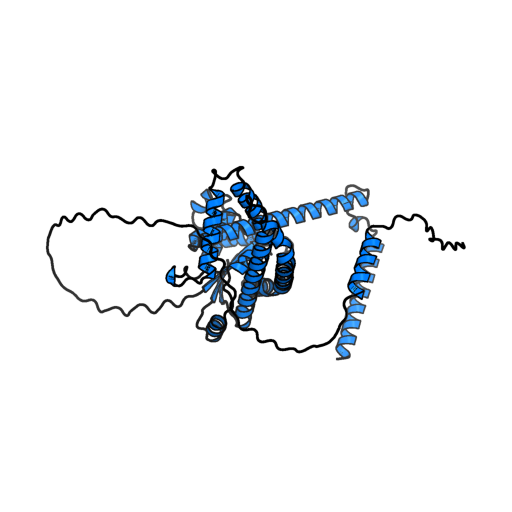OM 2329 O O . THR A 1 291 ? -3.984 1.567 22.057 1.00 91.44 291 THR A O 1
ATOM 2332 N N . ALA A 1 292 ? -2.898 -0.376 21.759 1.00 87.75 292 ALA A N 1
ATOM 2333 C CA . ALA A 1 292 ? -1.641 0.076 22.357 1.00 87.75 292 ALA A CA 1
ATOM 2334 C C . ALA A 1 292 ? -1.112 1.336 21.660 1.00 87.75 292 ALA A C 1
ATOM 2336 O O . ALA A 1 292 ? -0.712 2.305 22.303 1.00 87.75 292 ALA A O 1
ATOM 2337 N N . GLY A 1 293 ? -1.170 1.346 20.330 1.00 85.12 293 GLY A N 1
ATOM 2338 C CA . GLY A 1 293 ? -0.732 2.470 19.523 1.00 85.12 293 GLY A CA 1
ATOM 2339 C C . GLY A 1 293 ? -1.538 3.758 19.705 1.00 85.12 293 GLY A C 1
ATOM 2340 O O . GLY A 1 293 ? -0.982 4.847 19.577 1.00 85.12 293 GLY A O 1
ATOM 2341 N N . LEU A 1 294 ? -2.836 3.642 19.997 1.00 86.31 294 L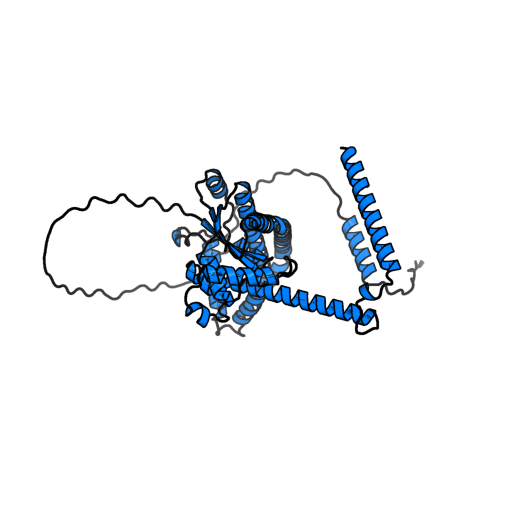EU A N 1
ATOM 2342 C CA . LEU A 1 294 ? -3.724 4.780 20.255 1.00 86.31 294 LEU A CA 1
ATOM 2343 C C . LEU A 1 294 ? -3.664 5.256 21.713 1.00 86.31 294 LEU A C 1
ATOM 2345 O O . LEU A 1 294 ? -3.811 6.449 21.966 1.00 86.31 294 LEU A O 1
ATOM 2349 N N . MET A 1 295 ? -3.428 4.350 22.665 1.00 81.75 295 MET A N 1
ATOM 2350 C CA . MET A 1 295 ? -3.289 4.691 24.085 1.00 81.75 295 MET A CA 1
ATOM 2351 C C . MET A 1 295 ? -1.957 5.378 24.391 1.00 81.75 295 MET A C 1
ATOM 2353 O O . MET A 1 295 ? -1.900 6.266 25.243 1.00 81.75 295 MET A O 1
ATOM 2357 N N . TYR A 1 296 ? -0.881 4.983 23.706 1.00 79.94 296 TYR A N 1
ATOM 2358 C CA . TYR A 1 296 ? 0.466 5.454 24.003 1.00 79.94 296 TYR A CA 1
ATOM 2359 C C . TYR A 1 296 ? 1.035 6.277 22.836 1.00 79.94 296 TYR A C 1
ATOM 2361 O O . TYR A 1 296 ? 1.374 5.725 21.790 1.00 79.94 296 TYR A O 1
ATOM 2369 N N . PRO A 1 297 ? 1.232 7.598 23.008 1.00 70.50 297 PRO A N 1
ATOM 2370 C CA . PRO A 1 297 ? 1.529 8.519 21.905 1.00 70.50 297 PRO A CA 1
ATOM 2371 C C . PRO A 1 297 ? 2.958 8.406 21.351 1.00 70.50 297 PRO A C 1
ATOM 2373 O O . PRO A 1 297 ? 3.363 9.192 20.498 1.00 70.50 297 PRO A O 1
ATOM 2376 N N . THR A 1 298 ? 3.768 7.464 21.848 1.00 73.50 298 THR A N 1
ATOM 2377 C CA . THR A 1 298 ? 5.125 7.245 21.339 1.00 73.50 298 THR A CA 1
ATOM 2378 C C . THR A 1 298 ? 5.479 5.769 21.266 1.00 73.50 298 THR A C 1
ATOM 2380 O O . THR A 1 298 ? 5.035 4.941 22.066 1.00 73.50 298 THR A O 1
ATOM 2383 N N . ARG A 1 299 ? 6.381 5.455 20.333 1.00 71.12 299 ARG A N 1
ATOM 2384 C CA . ARG A 1 299 ? 6.915 4.110 20.094 1.00 71.12 299 ARG A CA 1
ATOM 2385 C C . ARG A 1 299 ? 7.545 3.468 21.329 1.00 71.12 299 ARG A C 1
ATOM 2387 O O . ARG A 1 299 ? 7.319 2.292 21.582 1.00 71.12 299 ARG A O 1
ATOM 2394 N N . ASN A 1 300 ? 8.354 4.218 22.078 1.00 74.44 300 ASN A N 1
ATOM 2395 C CA . ASN A 1 300 ? 9.068 3.672 23.236 1.00 74.44 300 ASN A CA 1
ATOM 2396 C C . ASN A 1 300 ? 8.098 3.317 24.364 1.00 74.44 300 ASN A C 1
ATOM 2398 O O . ASN A 1 300 ? 8.230 2.253 24.959 1.00 74.44 300 ASN A O 1
ATOM 2402 N N . ILE A 1 301 ? 7.103 4.177 24.600 1.00 74.69 301 ILE A N 1
ATOM 2403 C CA . ILE A 1 301 ? 6.076 3.940 25.615 1.00 74.69 301 ILE A CA 1
ATOM 2404 C C . ILE A 1 301 ? 5.199 2.763 25.189 1.00 74.69 301 ILE A C 1
ATOM 2406 O O . ILE A 1 301 ? 5.031 1.840 25.970 1.00 74.69 301 ILE A O 1
ATOM 2410 N N . SER A 1 302 ? 4.745 2.727 23.932 1.00 72.00 302 SER A N 1
ATOM 2411 C CA . SER A 1 302 ? 3.896 1.637 23.425 1.00 72.00 302 SER A CA 1
ATOM 2412 C C . SER A 1 302 ? 4.556 0.256 23.535 1.00 72.00 302 SER A C 1
ATOM 2414 O O . SER A 1 302 ? 3.873 -0.727 23.784 1.00 72.00 302 SER A O 1
ATOM 2416 N N . ARG A 1 303 ? 5.884 0.166 23.349 1.00 72.94 303 ARG A N 1
ATOM 2417 C CA . ARG A 1 303 ? 6.636 -1.102 23.465 1.00 72.94 303 ARG A CA 1
ATOM 2418 C C . ARG A 1 303 ? 6.880 -1.533 24.910 1.00 72.94 303 ARG A C 1
ATOM 2420 O O . ARG A 1 303 ? 7.019 -2.723 25.161 1.00 72.94 303 ARG A O 1
ATOM 2427 N N . ALA A 1 304 ? 7.024 -0.575 25.822 1.00 74.75 304 ALA A N 1
ATOM 2428 C CA . ALA A 1 304 ? 7.297 -0.837 27.234 1.00 74.75 304 ALA A CA 1
ATOM 2429 C C . ALA A 1 304 ? 6.017 -0.978 28.071 1.00 74.75 304 ALA A C 1
ATOM 2431 O O . ALA A 1 304 ? 6.071 -1.464 29.199 1.00 74.75 304 ALA A O 1
ATOM 2432 N N . ALA A 1 305 ? 4.887 -0.517 27.537 1.00 74.50 305 ALA A N 1
ATOM 2433 C CA . ALA A 1 305 ? 3.600 -0.554 28.196 1.00 74.50 305 ALA A CA 1
ATOM 2434 C C . ALA A 1 305 ? 3.073 -1.988 28.364 1.00 74.50 305 ALA A C 1
ATOM 2436 O O . ALA A 1 305 ? 3.410 -2.878 27.576 1.00 74.50 305 ALA A O 1
ATOM 2437 N N . PRO A 1 306 ? 2.226 -2.221 29.383 1.00 81.25 306 PRO A N 1
ATOM 2438 C CA . PRO A 1 306 ? 1.482 -3.465 29.484 1.00 81.25 306 PRO A CA 1
ATOM 2439 C C . PRO A 1 306 ? 0.589 -3.660 28.253 1.00 81.25 306 PRO A C 1
ATOM 2441 O O . PRO A 1 306 ? 0.132 -2.702 27.628 1.00 81.25 306 PRO A O 1
ATOM 2444 N N . ARG A 1 307 ? 0.341 -4.928 27.920 1.00 84.06 307 ARG A N 1
ATOM 2445 C CA . ARG A 1 307 ? -0.572 -5.307 26.841 1.00 84.06 307 ARG A CA 1
ATOM 2446 C C . ARG A 1 307 ? -1.994 -4.846 27.184 1.00 84.06 307 ARG A C 1
ATOM 2448 O O . ARG A 1 307 ? -2.449 -5.184 28.279 1.00 84.06 307 ARG A O 1
ATOM 2455 N N . PRO A 1 308 ? -2.680 -4.107 26.293 1.00 88.06 308 PRO A N 1
ATOM 2456 C CA . PRO A 1 308 ? -4.051 -3.680 26.530 1.00 88.06 308 PRO A CA 1
ATOM 2457 C C . PRO A 1 308 ? -4.999 -4.857 26.753 1.00 88.06 308 PRO A C 1
ATOM 2459 O O . PRO A 1 308 ? -4.870 -5.916 26.137 1.00 88.06 308 PRO A O 1
ATOM 2462 N N . THR A 1 309 ? -5.975 -4.647 27.624 1.00 91.44 309 THR A N 1
ATOM 2463 C CA . THR A 1 309 ? -7.076 -5.581 27.882 1.00 91.44 309 THR A CA 1
ATOM 2464 C C . THR A 1 309 ? -8.210 -5.411 26.865 1.00 91.44 309 THR A C 1
ATOM 2466 O O . THR A 1 309 ? -8.325 -4.376 26.206 1.00 91.44 309 THR A O 1
ATOM 2469 N N . GLU A 1 310 ? -9.089 -6.413 26.743 1.00 91.50 310 GLU A N 1
ATOM 2470 C CA . GLU A 1 310 ? -10.267 -6.334 25.860 1.00 91.50 310 GLU A CA 1
ATOM 2471 C C . GLU A 1 310 ? -11.183 -5.153 26.212 1.00 91.50 310 GLU A C 1
ATOM 2473 O O . GLU A 1 310 ? -11.666 -4.458 25.323 1.00 91.50 310 GLU A O 1
ATOM 2478 N N . GLU A 1 311 ? -11.366 -4.851 27.500 1.00 91.19 311 GLU A N 1
ATOM 2479 C CA . GLU A 1 311 ? -12.181 -3.709 27.930 1.00 91.19 311 GLU A CA 1
ATOM 2480 C C . GLU A 1 311 ? -11.590 -2.358 27.505 1.00 91.19 311 GLU A C 1
ATOM 2482 O O . GLU A 1 311 ? -12.321 -1.418 27.183 1.00 91.19 311 GLU A O 1
ATOM 2487 N N . GLU A 1 312 ? -10.263 -2.227 27.525 1.00 89.94 312 GLU A N 1
ATOM 2488 C CA . GLU A 1 312 ? -9.577 -1.020 27.061 1.00 89.94 312 GLU A CA 1
ATOM 2489 C C . GLU A 1 312 ? -9.704 -0.867 25.546 1.00 89.94 312 GLU A C 1
ATOM 2491 O O . GLU A 1 312 ? -9.999 0.233 25.070 1.00 89.94 312 GLU A O 1
ATOM 2496 N N . ALA A 1 313 ? -9.574 -1.964 24.794 1.00 90.38 313 ALA A N 1
ATOM 2497 C CA . ALA A 1 313 ? -9.815 -1.972 23.353 1.00 90.38 313 ALA A CA 1
ATOM 2498 C C . ALA A 1 313 ? -11.248 -1.522 23.007 1.00 90.38 313 ALA A C 1
ATOM 2500 O O . ALA A 1 313 ? -11.458 -0.769 22.050 1.00 90.38 313 ALA A O 1
ATOM 2501 N N . ASP A 1 314 ? -12.230 -1.892 23.827 1.00 91.00 314 ASP A N 1
ATOM 2502 C CA . ASP A 1 314 ? -13.642 -1.543 23.625 1.00 91.00 314 ASP A CA 1
ATOM 2503 C C . ASP A 1 314 ? -13.912 -0.070 23.888 1.00 91.00 314 ASP A C 1
ATOM 2505 O O . ASP A 1 314 ? -14.599 0.600 23.115 1.00 91.00 314 ASP A O 1
ATOM 2509 N N . LYS A 1 315 ? -13.295 0.473 24.937 1.00 90.88 315 LYS A N 1
ATOM 2510 C CA . LYS A 1 315 ? -13.356 1.905 25.239 1.00 90.88 315 LYS A CA 1
ATOM 2511 C C . LYS A 1 315 ? -12.704 2.728 24.131 1.00 90.88 315 LYS A C 1
ATOM 2513 O O . LYS A 1 315 ? -13.308 3.679 23.638 1.00 90.88 315 LYS A O 1
ATOM 2518 N N . VAL A 1 316 ? -11.492 2.358 23.711 1.00 89.00 316 VAL A N 1
ATOM 2519 C CA . VAL A 1 316 ? -10.739 3.101 22.688 1.00 89.00 316 VAL A CA 1
ATOM 2520 C C . VAL A 1 316 ? -11.440 3.031 21.334 1.00 89.00 316 VAL A C 1
ATOM 2522 O O . VAL A 1 316 ? -11.613 4.062 20.683 1.00 89.00 316 VAL A O 1
ATOM 2525 N N . SER A 1 317 ? -11.887 1.846 20.909 1.00 88.00 317 SER A N 1
ATOM 2526 C CA . SER A 1 317 ? -12.659 1.710 19.670 1.00 88.00 317 SER A CA 1
ATOM 2527 C C . SER A 1 317 ? -13.965 2.505 19.733 1.00 88.00 317 SER A C 1
ATOM 2529 O O . SER A 1 317 ? -14.294 3.185 18.761 1.00 88.00 317 SER A O 1
ATOM 2531 N N . GLY A 1 318 ? -14.663 2.519 20.874 1.00 86.81 318 GLY A N 1
ATOM 2532 C CA . GLY A 1 318 ? -15.854 3.342 21.092 1.00 86.81 318 GLY A CA 1
ATOM 2533 C C . GLY A 1 318 ? -15.602 4.841 20.892 1.00 86.81 318 GLY A C 1
ATOM 2534 O O . GLY A 1 318 ? -16.356 5.494 20.170 1.00 86.81 318 GLY A O 1
ATOM 2535 N N . VAL A 1 319 ? -14.513 5.377 21.454 1.00 87.62 319 VAL A N 1
ATOM 2536 C CA . VAL A 1 319 ? -14.118 6.789 21.274 1.00 87.62 319 VAL A CA 1
ATOM 2537 C C . VAL A 1 319 ? -13.830 7.102 19.806 1.00 87.62 319 VAL A C 1
ATOM 2539 O O . VAL A 1 319 ? -14.325 8.099 19.282 1.00 87.62 319 VAL A O 1
ATOM 2542 N N . VAL A 1 320 ? -13.092 6.229 19.114 1.00 85.44 320 VAL A N 1
ATOM 2543 C CA . VAL A 1 320 ? -12.803 6.390 17.681 1.00 85.44 320 VAL A CA 1
ATOM 2544 C C . VAL A 1 320 ? -14.094 6.429 16.863 1.00 85.44 320 VAL A C 1
ATOM 2546 O O . VAL A 1 320 ? -14.240 7.283 15.995 1.00 85.44 320 VAL A O 1
ATOM 2549 N N . HIS A 1 321 ? -15.057 5.547 17.151 1.00 82.62 321 HIS A N 1
ATOM 2550 C CA . HIS A 1 321 ? -16.341 5.534 16.448 1.00 82.62 321 HIS A CA 1
ATOM 2551 C C . HIS A 1 321 ? -17.148 6.813 16.705 1.00 82.62 321 HIS A C 1
ATOM 2553 O O . HIS A 1 321 ? -17.716 7.363 15.762 1.00 82.62 321 HIS A O 1
ATOM 2559 N N . GLN A 1 322 ? -17.162 7.331 17.937 1.00 84.06 322 GLN A N 1
ATOM 2560 C CA . GLN A 1 322 ? -17.842 8.591 18.267 1.00 84.06 322 GLN A CA 1
ATOM 2561 C C . GLN A 1 322 ? -17.252 9.786 17.510 1.00 84.06 322 GLN A C 1
ATOM 2563 O O . GLN A 1 322 ? -18.000 10.622 17.010 1.00 84.06 322 GLN A O 1
ATOM 2568 N N . GLN A 1 323 ? -15.927 9.828 17.348 1.00 81.38 323 GLN A N 1
ATOM 2569 C CA . GLN A 1 323 ? -15.245 10.882 16.591 1.00 81.38 323 GLN A CA 1
ATOM 2570 C C . GLN A 1 323 ? -15.596 10.888 15.098 1.00 81.38 323 GLN A C 1
ATOM 2572 O O . GLN A 1 323 ? -15.347 11.874 14.420 1.00 81.38 323 GLN A O 1
ATOM 2577 N N . THR A 1 324 ? -16.185 9.817 14.556 1.00 76.44 324 THR A N 1
ATOM 2578 C CA . THR A 1 324 ? -16.506 9.772 13.122 1.00 76.44 324 THR A CA 1
ATOM 2579 C C . THR A 1 324 ? -17.750 10.554 12.712 1.00 76.44 324 THR A C 1
ATOM 2581 O O . THR A 1 324 ? -18.026 10.601 11.513 1.00 76.44 324 THR A O 1
ATOM 2584 N N . ASN A 1 325 ? -18.511 11.151 13.643 1.00 74.31 325 ASN A N 1
ATOM 2585 C CA . ASN A 1 325 ? -19.766 11.861 13.349 1.00 74.31 325 ASN A CA 1
ATOM 2586 C C . ASN A 1 325 ? -20.651 11.066 12.359 1.00 74.31 325 ASN A C 1
ATOM 2588 O O . ASN A 1 325 ? -20.940 11.536 11.258 1.00 74.31 325 ASN A O 1
ATOM 2592 N N . ASN A 1 326 ? -21.023 9.826 12.711 1.00 68.62 326 ASN A N 1
ATOM 2593 C CA . ASN A 1 326 ? -21.725 8.870 11.834 1.00 68.62 326 ASN A CA 1
ATOM 2594 C C . ASN A 1 326 ? -20.984 8.593 10.514 1.00 68.62 326 ASN A C 1
ATOM 2596 O O . ASN A 1 326 ? -21.542 8.745 9.429 1.00 68.62 326 ASN A O 1
ATOM 2600 N N . GLU A 1 327 ? -19.708 8.212 10.604 1.00 67.75 327 GLU A N 1
ATOM 2601 C CA . GLU A 1 327 ? -18.834 7.942 9.455 1.00 67.75 327 GLU A CA 1
ATOM 2602 C C . GLU A 1 327 ? -18.603 9.136 8.517 1.00 67.75 327 GLU A C 1
ATOM 2604 O O . GLU A 1 327 ? -17.984 8.942 7.471 1.00 67.75 327 GLU A O 1
ATOM 2609 N N . SER A 1 328 ? -19.061 10.354 8.838 1.00 69.44 328 SER A N 1
ATOM 2610 C CA . SER A 1 328 ? -18.919 11.555 8.000 1.00 69.44 328 SER A CA 1
ATOM 2611 C C . SER A 1 328 ? -17.490 12.119 7.994 1.00 69.44 328 SER A C 1
ATOM 2613 O O . SER A 1 328 ? -17.032 12.613 6.951 1.00 69.44 328 SER A O 1
ATOM 2615 N N . GLU A 1 329 ? -16.759 11.943 9.094 1.00 78.81 329 GLU A N 1
ATOM 2616 C CA . GLU A 1 329 ? -15.375 12.380 9.269 1.00 78.81 329 GLU A CA 1
ATOM 2617 C C . GLU A 1 329 ? -14.378 11.224 9.099 1.00 78.81 329 GLU A C 1
ATOM 2619 O O . GLU A 1 329 ? -14.648 10.064 9.419 1.00 78.81 329 GLU A O 1
ATOM 2624 N N . ASP A 1 330 ? -13.220 11.545 8.518 1.00 84.88 330 ASP A N 1
ATOM 2625 C CA . ASP A 1 330 ? -12.141 10.592 8.246 1.00 84.88 330 ASP A CA 1
ATOM 2626 C C . ASP A 1 330 ? -11.130 10.681 9.394 1.00 84.88 330 ASP A C 1
ATOM 2628 O O . ASP A 1 330 ? -10.307 11.592 9.418 1.00 84.88 330 ASP A O 1
ATOM 2632 N N . VAL A 1 331 ? -11.229 9.771 10.366 1.00 88.12 331 VAL A N 1
ATOM 2633 C CA . VAL A 1 331 ? -10.432 9.805 11.604 1.00 88.12 331 VAL A CA 1
ATOM 2634 C C . VAL A 1 331 ? -9.308 8.781 11.520 1.00 88.12 331 VAL A C 1
ATOM 2636 O O . VAL A 1 331 ? -9.521 7.647 11.084 1.00 88.12 331 VAL A O 1
ATOM 2639 N N . MET A 1 332 ? -8.101 9.168 11.932 1.00 91.31 332 MET A N 1
ATOM 2640 C CA . MET A 1 332 ? -6.949 8.267 11.970 1.00 91.31 332 MET A CA 1
ATOM 2641 C C . MET A 1 332 ? -7.142 7.186 13.034 1.00 91.31 332 MET A C 1
ATOM 2643 O O . MET A 1 332 ? -7.398 7.489 14.196 1.00 91.31 332 MET A O 1
ATOM 2647 N N . VAL A 1 333 ? -6.975 5.923 12.641 1.00 91.31 333 VAL A N 1
ATOM 2648 C CA . VAL A 1 333 ? -7.058 4.770 13.559 1.00 91.31 333 VAL A CA 1
ATOM 2649 C C . VAL A 1 333 ? -5.718 4.070 13.739 1.00 91.31 333 VAL A C 1
ATOM 2651 O O . VAL A 1 333 ? -5.551 3.267 14.652 1.00 91.31 333 VAL A O 1
ATOM 2654 N N . LEU A 1 334 ? -4.753 4.383 12.876 1.00 90.62 334 LEU A N 1
ATOM 2655 C CA . LEU A 1 334 ? -3.403 3.861 12.940 1.00 90.62 334 LEU A CA 1
ATOM 2656 C C . LEU A 1 334 ? -2.405 5.011 12.890 1.00 90.62 334 LEU A C 1
ATOM 2658 O O . LEU A 1 334 ? -2.471 5.867 12.013 1.00 90.62 334 LEU A O 1
ATOM 2662 N N . GLN A 1 335 ? -1.470 5.000 13.832 1.00 87.69 335 GLN A N 1
ATOM 2663 C CA . GLN A 1 335 ? -0.427 6.008 13.955 1.00 87.69 335 GLN A CA 1
ATOM 2664 C C . GLN A 1 335 ? 0.887 5.493 13.373 1.00 87.69 335 GLN A C 1
ATOM 2666 O O . GLN A 1 335 ? 1.114 4.284 13.279 1.00 87.69 335 GLN A O 1
ATOM 2671 N N . ARG A 1 336 ? 1.796 6.402 13.008 1.00 86.94 336 ARG A N 1
ATOM 2672 C CA . ARG A 1 336 ? 3.044 6.029 12.325 1.00 86.94 336 ARG A CA 1
ATOM 2673 C C . ARG A 1 336 ? 3.904 5.062 13.148 1.00 86.94 336 ARG A C 1
ATOM 2675 O O . ARG A 1 336 ? 4.472 4.123 12.598 1.00 86.94 336 ARG A O 1
ATOM 2682 N N . TRP A 1 337 ? 3.965 5.239 14.469 1.00 82.12 337 TRP A N 1
ATOM 2683 C CA . TRP A 1 337 ? 4.738 4.360 15.357 1.00 82.12 337 TRP A CA 1
ATOM 2684 C C . TRP A 1 337 ? 4.171 2.940 15.484 1.00 82.12 337 TRP A C 1
ATOM 2686 O O . TRP A 1 337 ? 4.919 2.031 15.853 1.00 82.12 337 TRP A O 1
ATOM 2696 N N . ASN A 1 338 ? 2.900 2.725 15.129 1.00 85.00 338 ASN A N 1
ATOM 2697 C CA . ASN A 1 338 ? 2.255 1.412 15.185 1.00 85.00 338 ASN A CA 1
ATOM 2698 C C . ASN A 1 338 ? 2.807 0.464 14.122 1.00 85.00 338 ASN A C 1
ATOM 2700 O O . ASN A 1 338 ? 2.773 -0.749 14.317 1.00 85.00 338 ASN A O 1
ATOM 2704 N N . GLY A 1 339 ? 3.360 1.003 13.026 1.00 87.12 339 GLY A N 1
ATOM 2705 C CA . GLY A 1 339 ? 3.932 0.207 11.941 1.00 87.12 339 GLY A CA 1
ATOM 2706 C C . GLY A 1 339 ? 4.949 -0.814 12.439 1.00 87.12 339 GLY A C 1
ATOM 2707 O O . GLY A 1 339 ? 4.886 -1.977 12.048 1.00 87.12 339 GLY A O 1
ATOM 2708 N N . LYS A 1 340 ? 5.818 -0.419 13.377 1.00 88.06 340 LYS A N 1
ATOM 2709 C CA . LYS A 1 340 ? 6.790 -1.352 13.949 1.00 88.06 340 LYS A CA 1
ATOM 2710 C C . LYS A 1 340 ? 6.187 -2.344 14.927 1.00 88.06 340 LYS A C 1
ATOM 2712 O O . LYS A 1 340 ? 6.602 -3.493 14.928 1.00 88.06 340 LYS A O 1
ATOM 2717 N N . LEU A 1 341 ? 5.238 -1.909 15.757 1.00 88.31 341 LEU A N 1
ATOM 2718 C CA . LEU A 1 341 ? 4.568 -2.799 16.709 1.00 88.31 341 LEU A CA 1
ATOM 2719 C C . LEU A 1 341 ? 3.907 -3.959 15.964 1.00 88.31 341 LEU A C 1
ATOM 2721 O O . LEU A 1 341 ? 4.131 -5.115 16.298 1.00 88.31 341 LEU A O 1
ATOM 2725 N N . ILE A 1 342 ? 3.168 -3.641 14.899 1.00 91.50 342 ILE A N 1
ATOM 2726 C CA . ILE A 1 342 ? 2.498 -4.634 14.058 1.00 91.50 342 ILE A CA 1
ATOM 2727 C C . ILE A 1 342 ? 3.531 -5.492 13.315 1.00 91.50 342 ILE A C 1
ATOM 2729 O O . ILE A 1 342 ? 3.424 -6.715 13.313 1.00 91.50 342 ILE A O 1
ATOM 2733 N N . ALA A 1 343 ? 4.557 -4.881 12.717 1.00 91.38 343 ALA A N 1
ATOM 2734 C CA . ALA A 1 343 ? 5.597 -5.621 12.008 1.00 91.38 343 ALA A CA 1
ATOM 2735 C C . ALA A 1 343 ? 6.339 -6.618 12.915 1.00 91.38 343 ALA A C 1
ATOM 2737 O O . ALA A 1 343 ? 6.565 -7.750 12.505 1.00 91.38 343 ALA A O 1
ATOM 2738 N N . GLU A 1 344 ? 6.685 -6.230 14.145 1.00 90.06 344 GLU A N 1
ATOM 2739 C CA . GLU A 1 344 ? 7.341 -7.107 15.124 1.00 90.06 344 GLU A CA 1
ATOM 2740 C C . GLU A 1 344 ? 6.399 -8.210 15.624 1.00 90.06 344 GLU A C 1
ATOM 2742 O O . GLU A 1 344 ? 6.811 -9.362 15.712 1.00 90.06 344 GLU A O 1
ATOM 2747 N N . GLN A 1 345 ? 5.130 -7.887 15.895 1.00 90.06 345 GLN A N 1
ATOM 2748 C CA . GLN A 1 345 ? 4.133 -8.848 16.381 1.00 90.06 345 GLN A CA 1
ATOM 2749 C C . GLN A 1 345 ? 3.893 -9.997 15.387 1.00 90.06 345 GLN A C 1
ATOM 2751 O O . GLN A 1 345 ? 3.666 -11.135 15.795 1.00 90.06 345 GLN A O 1
ATOM 2756 N N . PHE A 1 346 ? 3.931 -9.707 14.081 1.00 90.81 346 PHE A N 1
ATOM 2757 C CA . PHE A 1 346 ? 3.690 -10.694 13.021 1.00 90.81 346 PHE A CA 1
ATOM 2758 C C . PHE A 1 346 ? 4.963 -11.209 12.336 1.00 90.81 346 PHE A C 1
ATOM 2760 O O . PHE A 1 346 ? 4.850 -12.058 11.450 1.00 90.81 346 PHE A O 1
ATOM 2767 N N . ASP A 1 347 ? 6.139 -10.734 12.757 1.00 90.00 347 ASP A N 1
ATOM 2768 C CA . ASP A 1 347 ? 7.457 -11.059 12.191 1.00 90.00 347 ASP A CA 1
ATOM 2769 C C . ASP A 1 347 ? 7.597 -10.665 10.699 1.00 90.00 347 ASP A C 1
ATOM 2771 O O . ASP A 1 347 ? 8.133 -11.384 9.854 1.00 90.00 347 ASP A O 1
ATOM 2775 N N . LEU A 1 348 ? 7.062 -9.487 10.354 1.00 91.06 348 LEU A N 1
ATOM 2776 C CA . LEU A 1 348 ? 6.963 -8.945 8.994 1.00 91.06 348 LEU A CA 1
ATOM 2777 C C . LEU A 1 348 ? 7.607 -7.549 8.906 1.00 91.06 348 LEU A C 1
ATOM 2779 O O . LEU A 1 348 ? 6.890 -6.554 8.783 1.00 91.06 348 LEU A O 1
ATOM 2783 N N . PRO A 1 349 ? 8.951 -7.438 8.909 1.00 89.62 349 PRO A N 1
ATOM 2784 C CA . PRO A 1 349 ? 9.649 -6.147 8.920 1.00 89.62 349 PRO A CA 1
ATOM 2785 C C . PRO A 1 349 ? 9.343 -5.276 7.690 1.00 89.62 349 PRO A C 1
ATOM 2787 O O . PRO A 1 349 ? 9.241 -4.057 7.805 1.00 89.62 349 PRO A O 1
ATOM 2790 N N . ASP A 1 350 ? 9.117 -5.892 6.524 1.00 88.44 350 ASP A N 1
ATOM 2791 C CA . ASP A 1 350 ? 8.704 -5.195 5.295 1.00 88.44 350 ASP A CA 1
ATOM 2792 C C . ASP A 1 350 ? 7.379 -4.420 5.472 1.00 88.44 350 ASP A C 1
ATOM 2794 O O . ASP A 1 350 ? 7.154 -3.421 4.788 1.00 88.44 350 ASP A O 1
ATOM 2798 N N . MET A 1 351 ? 6.500 -4.863 6.380 1.00 91.50 351 MET A N 1
ATOM 2799 C CA . MET A 1 351 ? 5.189 -4.253 6.613 1.00 91.50 351 MET A CA 1
ATOM 2800 C C . MET A 1 351 ? 5.297 -2.881 7.296 1.00 91.50 351 MET A C 1
ATOM 2802 O O . MET A 1 351 ? 4.476 -2.012 7.008 1.00 91.50 351 MET A O 1
ATOM 2806 N N . GLU A 1 352 ? 6.315 -2.653 8.141 1.00 92.62 352 GLU A N 1
ATOM 2807 C CA . GLU A 1 352 ? 6.524 -1.378 8.859 1.00 92.62 352 GLU A CA 1
ATOM 2808 C C . GLU A 1 352 ? 6.556 -0.208 7.869 1.00 92.62 352 GLU A C 1
ATOM 2810 O O . GLU A 1 352 ? 5.814 0.762 8.010 1.00 92.62 352 GLU A O 1
ATOM 2815 N N . VAL A 1 353 ? 7.356 -0.340 6.808 1.00 91.31 353 VAL A N 1
ATOM 2816 C CA . VAL A 1 353 ? 7.550 0.712 5.800 1.00 91.31 353 VAL A CA 1
ATOM 2817 C C . VAL A 1 353 ? 6.266 0.991 5.013 1.00 91.31 353 VAL A C 1
ATOM 2819 O O . VAL A 1 353 ? 5.992 2.135 4.644 1.00 91.31 353 VAL A O 1
ATOM 2822 N N . GLU A 1 354 ? 5.474 -0.047 4.742 1.00 93.56 354 GLU A N 1
ATOM 2823 C CA . GLU A 1 354 ? 4.203 0.071 4.026 1.00 93.56 354 GLU A CA 1
ATOM 2824 C C . GLU A 1 354 ? 3.138 0.766 4.879 1.00 93.56 354 GLU A C 1
ATOM 2826 O O . GLU A 1 354 ? 2.424 1.640 4.379 1.00 93.56 354 GLU A O 1
ATOM 2831 N N . ILE A 1 355 ? 3.091 0.446 6.175 1.00 94.62 355 ILE A N 1
ATOM 2832 C CA . ILE A 1 355 ? 2.226 1.114 7.149 1.00 94.62 355 ILE A CA 1
ATOM 2833 C C . ILE A 1 355 ? 2.620 2.584 7.295 1.00 94.62 355 ILE A C 1
ATOM 2835 O O . ILE A 1 355 ? 1.761 3.450 7.140 1.00 94.62 355 ILE A O 1
ATOM 2839 N N . GLU A 1 356 ? 3.900 2.887 7.538 1.00 93.62 356 GLU A N 1
ATOM 2840 C CA . GLU A 1 356 ? 4.354 4.272 7.715 1.00 93.62 356 GLU A CA 1
ATOM 2841 C C . GLU A 1 356 ? 4.017 5.139 6.500 1.00 93.62 356 GLU A C 1
ATOM 2843 O O . GLU A 1 356 ? 3.552 6.269 6.646 1.00 93.62 356 GLU A O 1
ATOM 2848 N N . ARG A 1 357 ? 4.202 4.598 5.290 1.00 94.06 357 ARG A N 1
ATOM 2849 C CA . ARG A 1 357 ? 3.862 5.298 4.049 1.00 94.06 357 ARG A CA 1
ATOM 2850 C C . ARG A 1 357 ? 2.361 5.535 3.922 1.00 94.06 357 ARG A C 1
ATOM 2852 O O . ARG A 1 357 ? 1.955 6.605 3.471 1.00 94.06 357 ARG A O 1
ATOM 2859 N N . ALA A 1 358 ? 1.547 4.536 4.257 1.00 95.75 358 ALA A N 1
ATOM 2860 C CA . ALA A 1 358 ? 0.098 4.657 4.189 1.00 95.75 358 ALA A CA 1
ATOM 2861 C C . ALA A 1 358 ? -0.410 5.714 5.175 1.00 95.75 358 ALA A C 1
ATOM 2863 O O . ALA A 1 358 ? -1.169 6.591 4.770 1.00 95.75 358 ALA A O 1
ATOM 2864 N N . VAL A 1 359 ? 0.075 5.688 6.419 1.00 95.00 359 VAL A N 1
ATOM 2865 C CA . VAL A 1 359 ? -0.235 6.694 7.444 1.00 95.00 359 VAL A CA 1
ATOM 2866 C C . VAL A 1 359 ? 0.161 8.092 6.964 1.00 95.00 359 VAL A C 1
ATOM 2868 O O . VAL A 1 359 ? -0.711 8.948 6.854 1.00 95.00 359 VAL A O 1
ATOM 2871 N N . GLU A 1 360 ? 1.417 8.292 6.540 1.00 94.38 360 GLU A N 1
ATOM 2872 C CA . GLU A 1 360 ? 1.907 9.594 6.054 1.00 94.38 360 GLU A CA 1
ATOM 2873 C C . GLU A 1 360 ? 1.045 10.124 4.894 1.00 94.38 360 GLU A C 1
ATOM 2875 O O . GLU A 1 360 ? 0.717 11.309 4.833 1.00 94.38 360 GLU A O 1
ATOM 2880 N N . GLN A 1 361 ? 0.653 9.271 3.942 1.00 95.06 361 GLN A N 1
ATOM 2881 C CA . GLN A 1 361 ? -0.183 9.701 2.817 1.00 95.06 361 GLN A CA 1
ATOM 2882 C C . GLN A 1 361 ? -1.618 10.038 3.228 1.00 95.06 361 GLN A C 1
ATOM 2884 O O . GLN A 1 361 ? -2.198 10.975 2.669 1.00 95.06 361 GLN A O 1
ATOM 2889 N N . VAL A 1 362 ? -2.200 9.285 4.162 1.00 94.88 362 VAL A N 1
ATOM 2890 C CA . VAL A 1 362 ? -3.564 9.526 4.636 1.00 94.88 362 VAL A CA 1
ATOM 2891 C C . VAL A 1 362 ? -3.616 10.794 5.486 1.00 94.88 362 VAL A C 1
ATOM 2893 O O . VAL A 1 362 ? -4.428 11.659 5.160 1.00 94.88 362 VAL A O 1
ATOM 2896 N N . GLU A 1 363 ? -2.701 10.983 6.438 1.00 93.69 363 GLU A N 1
ATOM 2897 C CA . GLU A 1 363 ? -2.562 12.216 7.235 1.00 93.69 363 GLU A CA 1
ATOM 2898 C C . GLU A 1 363 ? -2.464 13.447 6.328 1.00 93.69 363 GLU A C 1
ATOM 2900 O O . GLU A 1 363 ? -3.336 14.317 6.336 1.00 93.69 363 GLU A O 1
ATOM 2905 N N . ASN A 1 364 ? -1.489 13.448 5.411 1.00 93.69 364 ASN A N 1
ATOM 2906 C CA . ASN A 1 364 ? -1.296 14.539 4.456 1.00 93.69 364 ASN A CA 1
ATOM 2907 C C . ASN A 1 364 ? -2.540 14.821 3.601 1.00 93.69 364 ASN A C 1
ATOM 2909 O O . ASN A 1 364 ? -2.728 15.936 3.115 1.00 93.69 364 ASN A O 1
ATOM 2913 N N . SER A 1 365 ? -3.358 13.808 3.317 1.00 92.56 365 SER A N 1
ATOM 2914 C CA . SER A 1 365 ? -4.570 13.982 2.518 1.00 92.56 36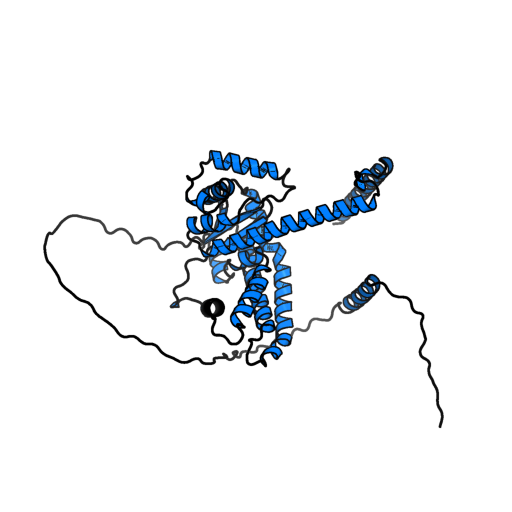5 SER A CA 1
ATOM 2915 C C . SER A 1 365 ? -5.749 14.534 3.322 1.00 92.56 365 SER A C 1
ATOM 2917 O O . SER A 1 365 ? -6.553 15.268 2.748 1.00 92.56 365 SER A O 1
ATOM 2919 N N . ILE A 1 366 ? -5.848 14.190 4.611 1.00 90.69 366 ILE A N 1
ATOM 2920 C CA . ILE A 1 366 ? -6.853 14.720 5.536 1.00 90.69 366 ILE A CA 1
ATOM 2921 C C . ILE A 1 366 ? -6.547 16.199 5.765 1.00 90.69 366 ILE A C 1
ATOM 2923 O O . ILE A 1 366 ? -7.379 17.035 5.424 1.00 90.69 366 ILE A O 1
ATOM 2927 N N . GLU A 1 367 ? -5.304 16.533 6.126 1.00 91.50 367 GLU A N 1
ATOM 2928 C CA . GLU A 1 367 ? -4.869 17.922 6.314 1.00 91.50 367 GLU A CA 1
ATOM 2929 C C . GLU A 1 367 ? -5.095 18.791 5.068 1.00 91.50 367 GLU A C 1
ATOM 2931 O O . GLU A 1 367 ? -5.537 19.936 5.147 1.00 91.50 367 GLU A O 1
ATOM 2936 N N . LYS A 1 368 ? -4.780 18.269 3.872 1.00 92.50 368 LYS A N 1
ATOM 2937 C CA . LYS A 1 368 ? -5.016 19.000 2.614 1.00 92.50 368 LYS A CA 1
ATOM 2938 C C . LYS A 1 368 ? -6.499 19.241 2.368 1.00 92.50 368 LYS A C 1
ATOM 2940 O O . LYS A 1 368 ? -6.854 20.279 1.813 1.00 92.50 368 LYS A O 1
ATOM 2945 N N . LYS A 1 369 ? -7.353 18.281 2.726 1.00 89.62 369 LYS A N 1
ATOM 2946 C CA . LYS A 1 369 ? -8.802 18.405 2.578 1.00 89.62 369 LYS A CA 1
ATOM 2947 C C . LYS A 1 369 ? -9.356 19.430 3.566 1.00 89.62 369 LYS A C 1
ATOM 2949 O O . LYS A 1 369 ? -10.161 20.253 3.149 1.00 89.62 369 LYS A O 1
ATOM 2954 N N . GLU A 1 370 ? -8.902 19.414 4.815 1.00 88.75 370 GLU A N 1
ATOM 2955 C CA . GLU A 1 370 ? -9.262 20.395 5.847 1.00 88.75 370 GLU A CA 1
ATOM 2956 C C . GLU A 1 370 ? -8.872 21.811 5.428 1.00 88.75 370 GLU A C 1
ATOM 2958 O O . GLU A 1 370 ? -9.751 22.658 5.290 1.00 88.75 370 GLU A O 1
ATOM 2963 N N . LYS A 1 371 ? -7.606 22.034 5.054 1.00 90.88 371 LYS A N 1
ATOM 2964 C CA . LYS A 1 371 ? -7.125 23.335 4.550 1.00 90.88 371 LYS A CA 1
ATOM 2965 C C . LYS A 1 371 ? -7.919 23.820 3.335 1.00 90.88 371 LYS A C 1
ATOM 2967 O O . LYS A 1 371 ? -8.209 25.004 3.211 1.00 90.88 371 LYS A O 1
ATOM 2972 N N . LEU A 1 372 ? -8.293 22.916 2.425 1.00 90.19 372 LEU A N 1
ATOM 2973 C CA . LEU A 1 372 ? -9.122 23.268 1.269 1.00 90.19 372 LEU A CA 1
ATOM 2974 C C . LEU A 1 372 ? -10.553 23.648 1.680 1.00 90.19 372 LEU A C 1
ATOM 2976 O O . LEU A 1 372 ? -11.145 24.530 1.063 1.00 90.19 372 LEU A O 1
ATOM 2980 N N . MET A 1 373 ? -11.129 22.978 2.682 1.00 85.50 373 MET A N 1
ATOM 2981 C CA . MET A 1 373 ? -12.449 23.323 3.217 1.00 85.50 373 MET A CA 1
ATOM 2982 C C . MET A 1 373 ? -12.420 24.675 3.930 1.00 85.50 373 MET A C 1
ATOM 2984 O O . MET A 1 373 ? -13.296 25.494 3.674 1.00 85.50 373 MET A O 1
ATOM 2988 N N . GLU A 1 374 ? -11.398 24.945 4.741 1.00 87.75 374 GLU A N 1
ATOM 2989 C CA . GLU A 1 374 ? -11.188 26.247 5.387 1.00 87.75 374 GLU A CA 1
ATOM 2990 C C . GLU A 1 374 ? -11.059 27.369 4.355 1.00 87.75 374 GLU A C 1
ATOM 2992 O O . GLU A 1 374 ? -11.785 28.357 4.432 1.00 87.75 374 GLU A O 1
ATOM 2997 N N . GLN A 1 375 ? -10.227 27.178 3.327 1.00 87.50 375 GLN A N 1
ATOM 2998 C CA . GLN A 1 375 ? -10.072 28.144 2.234 1.00 87.50 375 GLN A CA 1
ATOM 2999 C C . GLN A 1 375 ? -11.382 28.391 1.484 1.00 87.50 375 GLN A C 1
ATOM 3001 O O . GLN A 1 375 ? -11.668 29.524 1.110 1.00 87.50 375 GLN A O 1
ATOM 3006 N N . LYS A 1 376 ? -12.194 27.352 1.257 1.00 85.94 376 LYS A N 1
ATOM 3007 C CA . LYS A 1 376 ? -13.519 27.511 0.640 1.00 85.94 376 LYS A CA 1
ATOM 3008 C C . LYS A 1 376 ? -14.463 28.307 1.532 1.00 85.94 376 LYS A C 1
ATOM 3010 O O . LYS A 1 376 ? -15.139 29.195 1.032 1.00 85.94 376 LYS A O 1
ATOM 3015 N N . ILE A 1 377 ? -14.483 28.024 2.834 1.00 83.75 377 ILE A N 1
ATOM 3016 C CA . ILE A 1 377 ? -15.301 28.766 3.800 1.00 83.75 377 ILE A CA 1
ATOM 3017 C C . ILE A 1 377 ? -14.858 30.234 3.856 1.00 83.75 377 ILE A C 1
ATOM 3019 O O . ILE A 1 377 ? -15.705 31.121 3.873 1.00 83.75 377 ILE A O 1
ATOM 3023 N N . GLU A 1 378 ? -13.554 30.513 3.848 1.00 85.44 378 GLU A N 1
ATOM 3024 C CA . GLU A 1 378 ? -13.019 31.878 3.825 1.00 85.44 378 GLU A CA 1
ATOM 3025 C C . GLU A 1 378 ? -13.363 32.607 2.518 1.00 85.44 378 GLU A C 1
ATOM 3027 O O . GLU A 1 378 ? -13.792 33.758 2.554 1.00 85.44 378 GLU A O 1
ATOM 3032 N N . GLN A 1 379 ? -13.262 31.930 1.369 1.00 81.56 379 GLN A N 1
ATOM 3033 C CA . GLN A 1 379 ? -13.689 32.470 0.073 1.00 81.56 379 GLN A CA 1
ATOM 3034 C C . GLN A 1 379 ? -15.192 32.761 0.033 1.00 81.56 379 GLN A C 1
ATOM 3036 O O . GLN A 1 379 ? -15.594 33.797 -0.492 1.00 81.56 379 GLN A O 1
ATOM 3041 N N . GLU A 1 380 ? -16.020 31.879 0.596 1.00 78.56 380 GLU A N 1
ATOM 3042 C CA . GLU A 1 380 ? -17.463 32.092 0.716 1.00 78.56 380 GLU A CA 1
ATOM 3043 C C . GLU A 1 380 ? -17.767 33.302 1.602 1.00 78.56 380 GLU A C 1
ATOM 3045 O O . GLU A 1 380 ? -18.517 34.172 1.174 1.00 78.56 380 GLU A O 1
ATOM 3050 N N . LYS A 1 381 ? -17.131 33.412 2.778 1.00 78.38 381 LYS A N 1
ATOM 3051 C CA . LYS A 1 381 ? -17.269 34.570 3.680 1.00 78.38 381 LYS A CA 1
ATOM 3052 C C . LYS A 1 381 ? -16.816 35.879 3.028 1.00 78.38 381 LYS A C 1
ATOM 3054 O O . LYS A 1 381 ? -17.468 36.910 3.180 1.00 78.38 381 LYS A O 1
ATOM 3059 N N . ALA A 1 382 ? -15.715 35.845 2.277 1.00 78.50 382 ALA A N 1
ATOM 3060 C CA . ALA A 1 382 ? -15.225 36.999 1.528 1.00 78.50 382 ALA A CA 1
ATOM 3061 C C . ALA A 1 382 ? -16.185 37.408 0.395 1.00 78.50 382 ALA A C 1
ATOM 3063 O O . ALA A 1 382 ? -16.251 38.587 0.050 1.00 78.50 382 ALA A O 1
ATOM 3064 N N . ALA A 1 383 ? -16.950 36.462 -0.159 1.00 73.62 383 ALA A N 1
ATOM 3065 C CA . ALA A 1 383 ? -17.958 36.724 -1.181 1.00 73.62 383 ALA A CA 1
ATOM 3066 C C . ALA A 1 383 ? -19.292 37.255 -0.611 1.00 73.62 383 ALA A C 1
ATOM 3068 O O . ALA A 1 383 ? -19.961 38.021 -1.301 1.00 73.62 383 ALA A O 1
ATOM 3069 N N . THR A 1 384 ? -19.680 36.902 0.625 1.00 63.72 384 THR A N 1
ATOM 3070 C CA . THR A 1 384 ? -20.914 37.398 1.278 1.00 63.72 384 THR A CA 1
ATOM 3071 C C . THR A 1 384 ? -20.787 38.775 1.938 1.00 63.72 384 THR A C 1
ATOM 3073 O O . THR A 1 384 ? -21.801 39.361 2.314 1.00 63.72 384 THR A O 1
ATOM 3076 N N . GLY A 1 385 ? -19.577 39.326 2.090 1.00 58.56 385 GLY A N 1
ATOM 3077 C CA . GLY A 1 385 ? -19.363 40.696 2.586 1.00 58.56 385 GLY A CA 1
ATOM 3078 C C . GLY A 1 385 ? -19.758 40.951 4.052 1.00 58.56 385 GLY A C 1
ATOM 3079 O O . GLY A 1 385 ? -19.680 42.089 4.509 1.00 58.56 385 GLY A O 1
ATOM 3080 N N . THR A 1 386 ? -20.151 39.919 4.806 1.00 55.69 386 THR A N 1
ATOM 3081 C CA . THR A 1 386 ? -20.463 39.975 6.245 1.00 55.69 386 THR A CA 1
ATOM 3082 C C . THR A 1 386 ? -19.646 38.913 6.999 1.00 55.69 386 THR A C 1
ATOM 3084 O O . THR A 1 386 ? -19.604 37.766 6.554 1.00 55.69 386 THR A O 1
ATOM 3087 N N . PRO A 1 387 ? -18.982 39.241 8.131 1.00 52.34 387 PRO A N 1
ATOM 3088 C CA . PRO A 1 387 ? -17.989 38.352 8.761 1.00 52.34 387 PRO A CA 1
ATOM 3089 C C . PRO A 1 387 ? -18.520 37.000 9.276 1.00 52.34 387 PRO A C 1
ATOM 3091 O O . PRO A 1 387 ? -17.725 36.085 9.510 1.00 52.34 387 PRO A O 1
ATOM 3094 N N . ASP A 1 388 ? -19.840 36.869 9.450 1.00 55.38 388 ASP A N 1
ATOM 3095 C CA . ASP A 1 388 ? -20.460 35.793 10.238 1.00 55.38 388 ASP A CA 1
ATOM 3096 C C . ASP A 1 388 ? -21.519 34.961 9.485 1.00 55.38 388 ASP A C 1
ATOM 3098 O O . ASP A 1 388 ? -22.193 34.129 10.080 1.00 55.38 388 ASP A O 1
ATOM 3102 N N . GLN A 1 389 ? -21.671 35.142 8.166 1.00 54.44 389 GLN A N 1
ATOM 3103 C CA . GLN A 1 389 ? -22.675 34.420 7.367 1.00 54.44 389 GLN A CA 1
ATOM 3104 C C . GLN A 1 389 ? -22.022 33.622 6.230 1.00 54.44 389 GLN A C 1
ATOM 3106 O O . GLN A 1 389 ? -21.255 34.172 5.432 1.00 54.44 389 GLN A O 1
ATOM 3111 N N . ARG A 1 390 ? -22.325 32.316 6.121 1.00 52.25 390 ARG A N 1
ATOM 3112 C CA . ARG A 1 390 ? -22.000 31.550 4.902 1.00 52.25 390 ARG A CA 1
ATOM 3113 C C . ARG A 1 390 ? -22.978 31.949 3.795 1.00 52.25 390 ARG A C 1
ATOM 3115 O O . ARG A 1 390 ? -24.101 32.351 4.077 1.00 52.25 390 ARG A O 1
ATOM 3122 N N . ALA A 1 391 ? -22.608 31.758 2.529 1.00 54.28 391 ALA A N 1
ATOM 3123 C CA . ALA A 1 391 ? -23.479 32.085 1.392 1.00 54.28 391 ALA A CA 1
ATOM 3124 C C . ALA A 1 391 ? -24.866 31.412 1.461 1.00 54.28 391 ALA A C 1
ATOM 3126 O O . ALA A 1 391 ? -25.864 32.026 1.104 1.00 54.28 391 ALA A O 1
ATOM 3127 N N . LYS A 1 392 ? -24.941 30.183 1.988 1.00 53.78 392 LYS A N 1
ATOM 3128 C CA . LYS A 1 392 ? -26.205 29.467 2.236 1.00 53.78 392 LYS A CA 1
ATOM 3129 C C . LYS A 1 392 ? -27.051 30.050 3.381 1.00 53.78 392 LYS A C 1
ATOM 3131 O O . LYS A 1 392 ? -28.253 29.830 3.390 1.00 53.78 392 LYS A O 1
ATOM 3136 N N . ASP A 1 393 ? -26.428 30.772 4.312 1.00 57.69 393 ASP A N 1
ATOM 3137 C CA . ASP A 1 393 ? -27.077 31.380 5.481 1.00 57.69 393 ASP A CA 1
ATOM 3138 C C . ASP A 1 393 ? -27.564 32.813 5.166 1.00 57.69 393 ASP A C 1
ATOM 3140 O O . ASP A 1 393 ? -28.353 33.381 5.914 1.00 57.69 393 ASP A O 1
ATOM 3144 N N . ALA A 1 394 ? -27.104 33.396 4.050 1.00 56.34 394 ALA A N 1
ATOM 3145 C CA . ALA A 1 394 ? -27.491 34.722 3.562 1.00 56.34 394 ALA A CA 1
ATOM 3146 C C . ALA A 1 394 ? -28.608 34.688 2.495 1.00 56.34 394 ALA A C 1
ATOM 3148 O O . ALA A 1 394 ? -29.078 35.744 2.062 1.00 56.34 394 ALA A O 1
ATOM 3149 N N . LEU A 1 395 ? -29.032 33.501 2.037 1.00 56.88 395 LEU A N 1
ATOM 3150 C CA . LEU A 1 395 ? -30.173 33.378 1.127 1.00 56.88 395 LEU A CA 1
ATOM 3151 C C . LEU A 1 395 ? -31.485 33.541 1.917 1.00 56.88 395 LEU A C 1
ATOM 3153 O O . LEU A 1 395 ? -31.696 32.799 2.872 1.00 56.88 395 LEU A O 1
ATOM 3157 N N . PRO A 1 396 ? -32.401 34.441 1.512 1.00 62.41 396 PRO A N 1
ATOM 3158 C CA . PRO A 1 396 ? -33.728 34.532 2.116 1.00 62.41 396 PRO A CA 1
ATOM 3159 C C . PRO A 1 396 ? -34.475 33.187 2.070 1.00 62.41 396 PRO A C 1
ATOM 3161 O O . PRO A 1 396 ? -34.463 32.525 1.030 1.00 62.41 396 PRO A O 1
ATOM 3164 N N . ASP A 1 397 ? -35.197 32.827 3.138 1.00 58.84 397 ASP A N 1
ATOM 3165 C CA . ASP A 1 397 ? -35.895 31.530 3.283 1.00 58.84 397 ASP A CA 1
ATOM 3166 C C . ASP A 1 397 ? -36.779 31.167 2.077 1.00 58.84 397 ASP A C 1
ATOM 3168 O O . ASP A 1 397 ? -36.844 30.016 1.649 1.00 58.84 397 ASP A O 1
ATOM 3172 N N . HIS A 1 398 ? -37.413 32.167 1.458 1.00 66.56 398 HIS A N 1
ATOM 3173 C CA . HIS A 1 398 ? -38.268 31.974 0.285 1.00 66.56 398 HIS A CA 1
ATOM 3174 C C . HIS A 1 398 ? -37.510 31.524 -0.978 1.00 66.56 398 HIS A C 1
ATOM 3176 O O . HIS A 1 398 ? -38.116 30.944 -1.878 1.00 66.56 398 HIS A O 1
ATOM 3182 N N . ILE A 1 399 ? -36.204 31.797 -1.076 1.00 64.25 399 ILE A N 1
ATOM 3183 C CA . ILE A 1 399 ? -35.354 31.325 -2.177 1.00 64.25 399 ILE A CA 1
ATOM 3184 C C . ILE A 1 399 ? -34.901 29.891 -1.898 1.00 64.25 399 ILE A C 1
ATOM 3186 O O . ILE A 1 399 ? -34.930 29.066 -2.806 1.00 64.25 399 ILE A O 1
ATOM 3190 N N . MET A 1 400 ? -34.558 29.563 -0.648 1.00 56.06 400 MET A N 1
ATOM 3191 C CA . MET A 1 400 ? -34.193 28.194 -0.260 1.00 56.06 400 MET A CA 1
ATOM 3192 C C . MET A 1 400 ? -35.359 27.218 -0.430 1.00 56.06 400 MET A C 1
ATOM 3194 O O . MET A 1 400 ? -35.158 26.146 -0.996 1.00 56.06 400 MET A O 1
ATOM 3198 N N . HIS A 1 401 ? -36.576 27.611 -0.040 1.00 63.53 401 HIS A N 1
ATOM 3199 C CA . HIS A 1 401 ? -37.781 26.815 -0.294 1.00 63.53 401 HIS A CA 1
ATOM 3200 C C . HIS A 1 401 ? -38.013 26.587 -1.789 1.00 63.53 401 HIS A C 1
ATOM 3202 O O . HIS A 1 401 ? -38.171 25.447 -2.202 1.00 63.53 401 HIS A O 1
ATOM 3208 N N . LYS A 1 402 ? -37.910 27.629 -2.626 1.00 69.12 402 LYS A N 1
ATOM 3209 C CA . LYS A 1 402 ? -38.037 27.470 -4.084 1.00 69.12 402 LYS A CA 1
ATOM 3210 C C . LYS A 1 402 ? -36.987 26.536 -4.679 1.00 69.12 402 LYS A C 1
ATOM 3212 O O . LYS A 1 402 ? -37.324 25.722 -5.528 1.00 69.12 402 LYS A O 1
ATOM 3217 N N . ILE A 1 403 ? -35.731 26.642 -4.244 1.00 66.75 403 ILE A N 1
ATOM 3218 C CA . ILE A 1 403 ? -34.657 25.755 -4.712 1.00 66.75 403 ILE A CA 1
ATOM 3219 C C . ILE A 1 403 ? -34.931 24.308 -4.279 1.00 66.75 403 ILE A C 1
ATOM 3221 O O . ILE A 1 403 ? -34.664 23.386 -5.048 1.00 66.75 403 ILE A O 1
ATOM 3225 N N . HIS A 1 404 ? -35.461 24.098 -3.071 1.00 68.25 404 HIS A N 1
ATOM 3226 C CA . HIS A 1 404 ? -35.808 22.770 -2.574 1.00 68.25 404 HIS A CA 1
ATOM 3227 C C . HIS A 1 404 ? -36.994 22.169 -3.336 1.00 68.25 404 HIS A C 1
ATOM 3229 O O . HIS A 1 404 ? -36.875 21.057 -3.842 1.00 68.25 404 HIS A O 1
ATOM 3235 N N . ASP A 1 405 ? -38.067 22.939 -3.523 1.00 68.88 405 ASP A N 1
ATOM 3236 C CA . ASP A 1 405 ? -39.253 22.533 -4.281 1.00 68.88 405 ASP A CA 1
ATOM 3237 C C . ASP A 1 405 ? -38.891 22.223 -5.747 1.00 68.88 405 ASP A C 1
ATOM 3239 O O . ASP A 1 405 ? -39.319 21.218 -6.314 1.00 68.88 405 ASP A O 1
ATOM 3243 N N . GLU A 1 406 ? -38.041 23.046 -6.375 1.00 69.38 406 GLU A N 1
ATOM 3244 C CA . GLU A 1 406 ? -37.534 22.785 -7.727 1.00 69.38 406 GLU A CA 1
ATOM 3245 C C . GLU A 1 406 ? -36.660 21.525 -7.782 1.00 69.38 406 GLU A C 1
ATOM 3247 O O . GLU A 1 406 ? -36.771 20.740 -8.728 1.00 69.38 406 GLU A O 1
ATOM 3252 N N . ALA A 1 407 ? -35.813 21.295 -6.776 1.00 67.75 407 ALA A N 1
ATOM 3253 C CA . ALA A 1 407 ? -34.981 20.098 -6.697 1.00 67.75 407 ALA A CA 1
ATOM 3254 C C . ALA A 1 407 ? -35.818 18.821 -6.503 1.00 67.75 407 ALA A C 1
ATOM 3256 O O . ALA A 1 407 ? -35.524 17.804 -7.139 1.00 67.75 407 ALA A O 1
ATOM 3257 N N . GLU A 1 408 ? -36.875 18.869 -5.687 1.00 70.69 408 GLU A N 1
ATOM 3258 C CA . GLU A 1 408 ? -37.817 17.760 -5.513 1.00 70.69 408 GLU A CA 1
ATOM 3259 C C . GLU A 1 408 ? -38.585 17.466 -6.805 1.00 70.69 408 GLU A C 1
ATOM 3261 O O . GLU A 1 408 ? -38.619 16.315 -7.243 1.00 70.69 408 GLU A O 1
ATOM 3266 N N . LEU A 1 409 ? -39.088 18.492 -7.498 1.00 75.50 409 LEU A N 1
ATOM 3267 C CA . LEU A 1 409 ? -39.769 18.327 -8.788 1.00 75.50 409 LEU A CA 1
ATOM 3268 C C . LEU A 1 409 ? -38.850 17.727 -9.861 1.00 75.50 409 LEU A C 1
ATOM 3270 O O . LEU A 1 409 ? -39.284 16.913 -10.680 1.00 75.50 409 LEU A O 1
ATOM 3274 N N . VAL A 1 410 ? -37.569 18.105 -9.881 1.00 75.44 410 VAL A N 1
ATOM 3275 C CA . VAL A 1 410 ? -36.577 17.512 -10.790 1.00 75.44 410 VAL A CA 1
ATOM 3276 C C . VAL A 1 410 ? -36.306 16.050 -10.427 1.00 75.44 410 VAL A C 1
ATOM 3278 O O . VAL A 1 410 ? -36.230 15.205 -11.323 1.00 75.44 410 VAL A O 1
ATOM 3281 N N . ALA A 1 411 ? -36.205 15.727 -9.136 1.00 72.94 411 ALA A N 1
ATOM 3282 C CA . ALA A 1 411 ? -36.012 14.359 -8.669 1.00 72.94 411 ALA A CA 1
ATOM 3283 C C . ALA A 1 411 ? -37.224 13.462 -8.975 1.00 72.94 411 ALA A C 1
ATOM 3285 O O . ALA A 1 411 ? -37.043 12.320 -9.399 1.00 72.94 411 ALA A O 1
ATOM 3286 N N . GLU A 1 412 ? -38.451 13.964 -8.824 1.00 77.75 412 GLU A N 1
ATOM 3287 C CA . GLU A 1 412 ? -39.667 13.236 -9.200 1.00 77.75 412 GLU A CA 1
ATOM 3288 C C . GLU A 1 412 ? -39.751 13.004 -10.707 1.00 77.75 412 GLU A C 1
ATOM 3290 O O . GLU A 1 412 ? -39.955 11.870 -11.141 1.00 77.75 412 GLU A O 1
ATOM 3295 N N . ARG A 1 413 ? -39.473 14.025 -11.527 1.00 77.62 413 ARG A N 1
ATOM 3296 C CA . ARG A 1 413 ? -39.422 13.867 -12.991 1.00 77.62 413 ARG A CA 1
ATOM 3297 C C . ARG A 1 413 ? -38.374 12.847 -13.429 1.00 77.62 413 ARG A C 1
ATOM 3299 O O . ARG A 1 413 ? -38.620 12.086 -14.363 1.00 77.62 413 ARG A O 1
ATOM 3306 N N . ALA A 1 414 ? -37.221 12.803 -12.761 1.00 71.06 414 ALA A N 1
ATOM 3307 C CA . ALA A 1 414 ? -36.190 11.803 -13.029 1.00 71.06 414 ALA A CA 1
ATOM 3308 C C . ALA A 1 414 ? -36.650 10.386 -12.640 1.00 71.06 414 ALA A C 1
ATOM 3310 O O . ALA A 1 414 ? -36.428 9.445 -13.401 1.00 71.06 414 ALA A O 1
ATOM 3311 N N . LYS A 1 415 ? -37.341 10.227 -11.502 1.00 75.75 415 LYS A N 1
ATOM 3312 C CA . LYS A 1 415 ? -37.935 8.944 -11.084 1.00 75.75 415 LYS A CA 1
ATOM 3313 C C . LYS A 1 415 ? -39.021 8.474 -12.051 1.00 75.75 415 LYS A C 1
ATOM 3315 O O . LYS A 1 415 ? -39.031 7.303 -12.419 1.00 75.75 415 LYS A O 1
ATOM 3320 N N . GLU A 1 416 ? -39.894 9.368 -12.511 1.00 78.00 416 GLU A N 1
ATOM 3321 C CA . GLU A 1 416 ? -40.914 9.045 -13.514 1.00 78.00 416 GLU A CA 1
ATOM 3322 C C . GLU A 1 416 ? -40.307 8.673 -14.868 1.00 78.00 416 GLU A C 1
ATOM 3324 O O . GLU A 1 416 ? -40.788 7.750 -15.526 1.00 78.00 416 GLU A O 1
ATOM 3329 N N . ALA A 1 417 ? -39.254 9.375 -15.296 1.00 71.62 417 ALA A N 1
ATOM 3330 C CA . ALA A 1 417 ? -38.529 9.051 -16.519 1.00 71.62 417 ALA A CA 1
ATOM 3331 C C . ALA A 1 417 ? -37.897 7.655 -16.425 1.00 71.62 417 ALA A C 1
ATOM 3333 O O . ALA A 1 417 ? -38.099 6.840 -17.323 1.00 71.62 417 ALA A O 1
ATOM 3334 N N . HIS A 1 418 ? -37.241 7.346 -15.302 1.00 68.62 418 HIS A N 1
ATOM 3335 C CA . HIS A 1 418 ? -36.694 6.016 -15.037 1.00 68.62 418 HIS A CA 1
ATOM 3336 C C . HIS A 1 418 ? -37.776 4.929 -14.967 1.00 68.62 418 HIS A C 1
ATOM 3338 O O . HIS A 1 418 ? -37.574 3.840 -15.498 1.00 68.62 418 HIS A O 1
ATOM 3344 N N . ALA A 1 419 ? -38.940 5.206 -14.374 1.00 72.75 419 ALA A N 1
ATOM 3345 C CA . ALA A 1 419 ? -40.054 4.258 -14.324 1.00 72.75 419 ALA A CA 1
ATOM 3346 C C . ALA A 1 419 ? -40.661 3.995 -15.716 1.00 72.75 419 ALA A C 1
ATOM 3348 O O . ALA A 1 419 ? -40.979 2.856 -16.052 1.00 72.75 419 ALA A O 1
ATOM 3349 N N . LYS A 1 420 ? -40.784 5.031 -16.556 1.00 76.06 420 LYS A N 1
ATOM 3350 C CA . LYS A 1 420 ? -41.255 4.907 -17.947 1.00 76.06 420 LYS A CA 1
ATOM 3351 C C . LYS A 1 420 ? -40.253 4.180 -18.843 1.00 76.06 420 LYS A C 1
ATOM 3353 O O . LYS A 1 420 ? -40.664 3.476 -19.761 1.00 76.06 420 LYS A O 1
ATOM 3358 N N . GLU A 1 421 ? -38.960 4.355 -18.593 1.00 72.31 421 GLU A N 1
ATOM 3359 C CA . GLU A 1 421 ? -37.890 3.641 -19.292 1.00 72.31 421 GLU A CA 1
ATOM 3360 C C . GLU A 1 421 ? -37.839 2.164 -18.871 1.00 72.31 421 GLU A C 1
ATOM 3362 O O . GLU A 1 421 ? -37.735 1.289 -19.726 1.00 72.31 421 GLU A O 1
ATOM 3367 N N . ALA A 1 422 ? -38.043 1.874 -17.582 1.00 66.69 422 ALA A N 1
ATOM 3368 C CA . ALA A 1 422 ? -38.147 0.512 -17.062 1.00 66.69 422 ALA A CA 1
ATOM 3369 C C . ALA A 1 422 ? -39.406 -0.235 -17.539 1.00 66.69 422 ALA A C 1
ATOM 3371 O O . ALA A 1 422 ? -39.362 -1.448 -17.674 1.00 66.69 422 ALA A O 1
ATOM 3372 N N . ALA A 1 423 ? -40.509 0.464 -17.828 1.00 68.25 423 ALA A N 1
ATOM 3373 C CA . ALA A 1 423 ? -41.735 -0.134 -18.373 1.00 68.25 423 ALA A CA 1
ATOM 3374 C C . ALA A 1 423 ? -41.698 -0.369 -19.900 1.00 68.25 423 ALA A C 1
ATOM 3376 O O . ALA A 1 423 ? -42.643 -0.920 -20.464 1.00 68.25 423 ALA A O 1
ATOM 3377 N N . LYS A 1 424 ? -40.643 0.095 -20.587 1.00 65.06 424 LYS A N 1
ATOM 3378 C CA . LYS A 1 424 ? -40.418 -0.112 -22.030 1.00 65.06 424 LYS A CA 1
ATOM 3379 C C . LYS A 1 424 ? -39.518 -1.312 -22.347 1.00 65.06 424 LYS A C 1
ATOM 3381 O O . LYS A 1 424 ? -39.389 -1.654 -23.524 1.00 65.06 424 LYS A O 1
ATOM 3386 N N . HIS A 1 425 ? -38.912 -1.913 -21.329 1.00 47.38 425 HIS A N 1
ATOM 3387 C CA . HIS A 1 425 ? -38.157 -3.163 -21.390 1.00 47.38 425 HIS A CA 1
ATOM 3388 C C . HIS A 1 425 ? -38.949 -4.270 -20.703 1.00 47.38 425 HIS A C 1
ATOM 3390 O O . HIS A 1 425 ? -38.790 -5.430 -21.146 1.00 47.38 425 HIS A O 1
#

pLDDT: mean 73.54, std 23.65, range [23.25, 97.0]

Radius of gyration: 31.11 Å; chains: 1; bounding box: 83×90×97 Å